Protein AF-0000000084731648 (afdb_homodimer)

Structure (mmCIF, N/CA/C/O backbone):
data_AF-0000000084731648-model_v1
#
loop_
_entity.id
_entity.type
_entity.pdbx_description
1 polymer 'Glycosyl transferase family 1 domain-containing protein'
#
loop_
_atom_site.group_PDB
_atom_site.id
_atom_site.type_symbol
_atom_site.label_atom_id
_atom_site.label_alt_id
_atom_site.label_comp_id
_atom_site.label_asym_id
_atom_site.label_entity_id
_atom_site.label_seq_id
_atom_site.pdbx_PDB_ins_code
_atom_site.Cartn_x
_atom_site.Cartn_y
_atom_site.Cartn_z
_atom_site.occupancy
_atom_site.B_iso_or_equiv
_atom_site.auth_seq_id
_atom_site.auth_comp_id
_atom_site.auth_asym_id
_atom_site.auth_atom_id
_atom_site.pdbx_PDB_model_num
ATOM 1 N N . MET A 1 1 ? -23.969 3.693 -6.148 1 83.38 1 MET A N 1
ATOM 2 C CA . MET A 1 1 ? 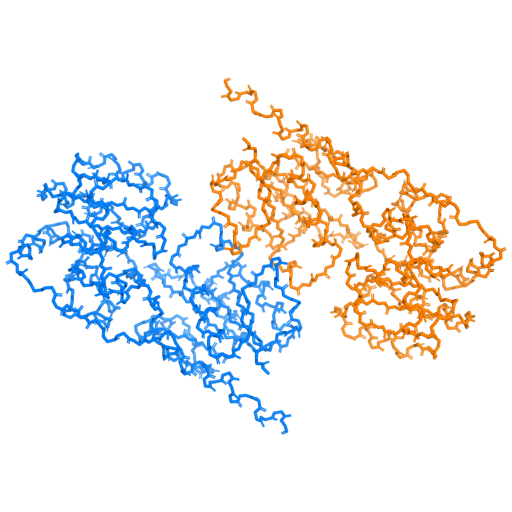-22.859 2.869 -6.613 1 83.38 1 MET A CA 1
ATOM 3 C C . MET A 1 1 ? -22 2.402 -5.441 1 83.38 1 MET A C 1
ATOM 5 O O . MET A 1 1 ? -21.625 3.203 -4.586 1 83.38 1 MET A O 1
ATOM 9 N N . LYS A 1 2 ? -21.781 1.033 -5.375 1 92.12 2 LYS A N 1
ATOM 10 C CA . LYS A 1 2 ? -21.031 0.463 -4.258 1 92.12 2 LYS A CA 1
ATOM 11 C C . LYS A 1 2 ? -19.531 0.689 -4.43 1 92.12 2 LYS A C 1
ATOM 13 O O . LYS A 1 2 ? -19 0.539 -5.527 1 92.12 2 LYS A O 1
ATOM 18 N N . ARG A 1 3 ? -18.938 1.174 -3.447 1 95.88 3 ARG A N 1
ATOM 19 C CA . ARG A 1 3 ? -17.5 1.408 -3.441 1 95.88 3 ARG A CA 1
ATOM 20 C C . ARG A 1 3 ? -16.781 0.377 -2.576 1 95.88 3 ARG A C 1
ATOM 22 O O . ARG A 1 3 ? -17.172 0.149 -1.427 1 95.88 3 ARG A O 1
ATOM 29 N N . ILE A 1 4 ? -15.766 -0.231 -3.184 1 97.44 4 ILE A N 1
ATOM 30 C CA . ILE A 1 4 ? -15.086 -1.347 -2.537 1 97.44 4 ILE A CA 1
ATOM 31 C C . ILE A 1 4 ? -13.586 -1.073 -2.488 1 97.44 4 ILE A C 1
ATOM 33 O O . ILE A 1 4 ? -12.984 -0.678 -3.49 1 97.44 4 ILE A O 1
ATOM 37 N N . LEU A 1 5 ? -13 -1.21 -1.333 1 97.94 5 LEU A N 1
ATOM 38 C CA . LEU A 1 5 ? -11.555 -1.12 -1.182 1 97.94 5 LEU A CA 1
ATOM 39 C C . LEU A 1 5 ? -10.93 -2.51 -1.09 1 97.94 5 LEU A C 1
ATOM 41 O O . LEU A 1 5 ? -11.336 -3.322 -0.256 1 97.94 5 LEU A O 1
ATOM 45 N N . LEU A 1 6 ? -9.984 -2.803 -1.983 1 98.25 6 LEU A N 1
ATOM 46 C CA . LEU A 1 6 ? -9.242 -4.055 -1.938 1 98.25 6 LEU A CA 1
ATOM 47 C C . LEU A 1 6 ? -7.941 -3.889 -1.164 1 98.25 6 LEU A C 1
ATOM 49 O O . LEU A 1 6 ? -7.121 -3.027 -1.497 1 98.25 6 LEU A O 1
ATOM 53 N N . THR A 1 7 ? -7.758 -4.664 -0.131 1 97.44 7 THR A N 1
ATOM 54 C CA . THR A 1 7 ? -6.551 -4.598 0.686 1 97.44 7 THR A CA 1
ATOM 55 C C . THR A 1 7 ? -5.867 -5.957 0.754 1 97.44 7 THR A C 1
ATOM 57 O O . THR A 1 7 ? -6.465 -6.977 0.398 1 97.44 7 THR A O 1
ATOM 60 N N . THR A 1 8 ? -4.605 -5.984 1.106 1 96 8 THR A N 1
ATOM 61 C CA . THR A 1 8 ? -3.824 -7.195 1.335 1 96 8 THR A CA 1
ATOM 62 C C . THR A 1 8 ? -2.723 -6.941 2.361 1 96 8 THR A C 1
ATOM 64 O O . THR A 1 8 ? -2.691 -5.887 2.998 1 96 8 THR A O 1
ATOM 67 N N . ASN A 1 9 ? -1.94 -7.98 2.602 1 93.06 9 ASN A N 1
ATOM 68 C CA . ASN A 1 9 ? -0.851 -7.809 3.557 1 93.06 9 ASN A CA 1
ATOM 69 C C . ASN A 1 9 ? 0.149 -6.754 3.082 1 93.06 9 ASN A C 1
ATOM 71 O O . ASN A 1 9 ? 0.332 -6.566 1.88 1 93.06 9 ASN A O 1
ATOM 75 N N . PRO A 1 10 ? 0.868 -6.133 3.982 1 91.44 10 PRO A N 1
ATOM 76 C CA . PRO A 1 10 ? 1.667 -4.945 3.674 1 91.44 10 PRO A CA 1
ATOM 77 C C . PRO A 1 10 ? 2.846 -5.25 2.752 1 91.44 10 PRO A C 1
ATOM 79 O O . PRO A 1 10 ? 3.447 -4.332 2.189 1 91.44 10 PRO A O 1
ATOM 82 N N . THR A 1 11 ? 3.248 -6.484 2.506 1 92.06 11 THR A N 1
ATOM 83 C CA . THR A 1 11 ? 4.457 -6.777 1.745 1 92.06 11 THR A CA 1
ATOM 84 C C . THR A 1 11 ? 4.113 -7.453 0.423 1 92.06 11 THR A C 1
ATOM 86 O O . THR A 1 11 ? 5.004 -7.805 -0.353 1 92.06 11 THR A O 1
ATOM 89 N N . SER A 1 12 ? 2.836 -7.559 0.176 1 90.44 12 SER A N 1
ATOM 90 C CA . SER A 1 12 ? 2.389 -8.367 -0.953 1 90.44 12 SER A CA 1
ATOM 91 C C . SER A 1 12 ? 2.932 -7.824 -2.271 1 90.44 12 SER A C 1
ATOM 93 O O . SER A 1 12 ? 3.416 -8.586 -3.109 1 90.44 12 SER A O 1
ATOM 95 N N . PHE A 1 13 ? 2.961 -6.555 -2.436 1 90.25 13 PHE A N 1
ATOM 96 C CA . PHE A 1 13 ? 3.273 -5.973 -3.736 1 90.25 13 PHE A CA 1
ATOM 97 C C . PHE A 1 13 ? 4.77 -5.723 -3.871 1 90.25 13 PHE A C 1
ATOM 99 O O . PHE A 1 13 ? 5.227 -5.172 -4.875 1 90.25 13 PHE A O 1
ATOM 106 N N . LEU A 1 14 ? 5.531 -6.094 -2.828 1 88.69 14 LEU A N 1
ATOM 107 C CA . LEU A 1 14 ? 6.98 -6.039 -2.98 1 88.69 14 LEU A CA 1
ATOM 108 C C . LEU A 1 14 ? 7.453 -7.023 -4.047 1 88.69 14 LEU A C 1
ATOM 110 O O . LEU A 1 14 ? 8.508 -6.828 -4.652 1 88.69 14 LEU A O 1
ATOM 114 N N . HIS A 1 15 ? 6.609 -8.141 -4.184 1 82.44 15 HIS A N 1
ATOM 115 C CA . HIS A 1 15 ? 6.809 -9.125 -5.242 1 82.44 15 HIS A CA 1
ATOM 116 C C . HIS A 1 15 ? 5.504 -9.406 -5.984 1 82.44 15 HIS A C 1
ATOM 118 O O . HIS A 1 15 ? 4.465 -9.633 -5.359 1 82.44 15 HIS A O 1
ATOM 124 N N . GLN A 1 16 ? 5.629 -9.312 -7.23 1 80 16 GLN A N 1
ATOM 125 C CA . GLN A 1 16 ? 4.414 -9.562 -8 1 80 16 GLN A CA 1
ATOM 126 C C . GLN A 1 16 ? 4.297 -11.039 -8.375 1 80 16 GLN A C 1
ATOM 128 O O . GLN A 1 16 ? 5.191 -11.602 -9.008 1 80 16 GLN A O 1
ATOM 133 N N . GLY A 1 17 ? 3.258 -11.664 -7.898 1 83.56 17 GLY A N 1
ATOM 134 C CA . GLY A 1 17 ? 2.961 -13.047 -8.203 1 83.56 17 GLY A CA 1
ATOM 135 C C . GLY A 1 17 ? 1.497 -13.289 -8.523 1 83.56 17 GLY A C 1
ATOM 136 O O . GLY A 1 17 ? 0.813 -12.406 -9.039 1 83.56 17 GLY A O 1
ATOM 137 N N . GLY A 1 18 ? 1.11 -14.492 -8.422 1 86.62 18 GLY A N 1
ATOM 138 C CA . GLY A 1 18 ? -0.251 -14.875 -8.758 1 86.62 18 GLY A CA 1
ATOM 139 C C . GLY A 1 18 ? -1.294 -14.211 -7.883 1 86.62 18 GLY A C 1
ATOM 140 O O . GLY A 1 18 ? -2.381 -13.867 -8.352 1 86.62 18 GLY A O 1
ATOM 141 N N . GLY A 1 19 ? -0.944 -14.031 -6.609 1 88.81 19 GLY A N 1
ATOM 142 C CA . GLY A 1 19 ? -1.875 -13.375 -5.703 1 88.81 19 GLY A CA 1
ATOM 143 C C . GLY A 1 19 ? -2.16 -11.93 -6.078 1 88.81 19 GLY A C 1
ATOM 144 O O . GLY A 1 19 ? -3.316 -11.508 -6.094 1 88.81 19 GLY A O 1
ATOM 145 N N . GLU A 1 20 ? -1.14 -11.211 -6.371 1 90.38 20 GLU A N 1
ATOM 146 C CA . GLU A 1 20 ? -1.287 -9.812 -6.766 1 90.38 20 GLU A CA 1
ATOM 147 C C . GLU A 1 20 ? -2.053 -9.688 -8.078 1 90.38 20 GLU A C 1
ATOM 149 O O . GLU A 1 20 ? -2.891 -8.797 -8.234 1 90.38 20 GLU A O 1
ATOM 154 N N . GLN A 1 21 ? -1.771 -10.586 -9.008 1 90.19 21 GLN A N 1
ATOM 155 C CA . GLN A 1 21 ? -2.51 -10.602 -10.266 1 90.19 21 GLN A CA 1
ATOM 156 C C . GLN A 1 21 ? -3.996 -10.844 -10.023 1 90.19 21 GLN A C 1
ATOM 158 O O . GLN A 1 21 ? -4.844 -10.273 -10.719 1 90.19 21 GLN A O 1
ATOM 163 N N . GLU A 1 22 ? -4.23 -11.695 -9.117 1 93.19 22 GLU A N 1
ATOM 164 C CA . GLU A 1 22 ? -5.625 -11.992 -8.797 1 93.19 22 GLU A CA 1
ATOM 165 C C . GLU A 1 22 ? -6.34 -10.766 -8.242 1 93.19 22 GLU A C 1
ATOM 167 O O . GLU A 1 22 ? -7.512 -10.531 -8.547 1 93.19 22 GLU A O 1
ATOM 172 N N . ILE A 1 23 ? -5.695 -9.977 -7.406 1 95.62 23 ILE A N 1
ATOM 173 C CA . ILE A 1 23 ? -6.262 -8.742 -6.875 1 95.62 23 ILE A CA 1
ATOM 174 C C . ILE A 1 23 ? -6.602 -7.793 -8.023 1 95.62 23 ILE A C 1
ATOM 176 O O . ILE A 1 23 ? -7.676 -7.188 -8.039 1 95.62 23 ILE A O 1
ATOM 180 N N . LEU A 1 24 ? -5.723 -7.719 -9 1 93.25 24 LEU A N 1
ATOM 181 C CA . LEU A 1 24 ? -5.945 -6.863 -10.156 1 93.25 24 LEU A CA 1
ATOM 182 C C . LEU A 1 24 ? -7.152 -7.34 -10.961 1 93.25 24 LEU A C 1
ATOM 184 O O . LEU A 1 24 ? -7.98 -6.527 -11.383 1 93.25 24 LEU A O 1
ATOM 188 N N . LEU A 1 25 ? -7.254 -8.625 -11.125 1 93.56 25 LEU A N 1
ATOM 189 C CA . LEU A 1 25 ? -8.367 -9.195 -11.883 1 93.56 25 LEU A CA 1
ATOM 190 C C . LEU A 1 25 ? -9.688 -8.977 -11.148 1 93.56 25 LEU A C 1
ATOM 192 O O . LEU A 1 25 ? -10.719 -8.719 -11.773 1 93.56 25 LEU A O 1
ATOM 196 N N . LEU A 1 26 ? -9.625 -9.141 -9.852 1 96.19 26 LEU A N 1
ATOM 197 C CA . LEU A 1 26 ? -10.82 -8.891 -9.055 1 96.19 26 LEU A CA 1
ATOM 198 C C . LEU A 1 26 ? -11.281 -7.445 -9.195 1 96.19 26 LEU A C 1
ATOM 200 O O . LEU A 1 26 ? -12.469 -7.18 -9.367 1 96.19 26 LEU A O 1
ATOM 204 N N . ALA A 1 27 ? -10.336 -6.512 -9.086 1 95.88 27 ALA A N 1
ATOM 205 C CA . ALA A 1 27 ? -10.664 -5.105 -9.281 1 95.88 27 ALA A CA 1
ATOM 206 C C . ALA A 1 27 ? -11.32 -4.879 -10.641 1 95.88 27 ALA A C 1
ATOM 208 O O . ALA A 1 27 ? -12.328 -4.176 -10.742 1 95.88 27 ALA A O 1
ATOM 209 N N . GLU A 1 28 ? -10.773 -5.492 -11.648 1 92.75 28 GLU A N 1
ATOM 210 C CA . GLU A 1 28 ? -11.32 -5.383 -13 1 92.75 28 GLU A CA 1
ATOM 211 C C . GLU A 1 28 ? -12.734 -5.945 -13.07 1 92.75 28 GLU A C 1
ATOM 213 O O . GLU A 1 28 ? -13.625 -5.332 -13.664 1 92.75 28 GLU A O 1
ATOM 218 N N . ALA A 1 29 ? -12.922 -7.09 -12.5 1 94.5 29 ALA A N 1
ATOM 219 C CA . ALA A 1 29 ? -14.227 -7.746 -12.516 1 94.5 29 ALA A CA 1
ATOM 220 C C . ALA A 1 29 ? -15.281 -6.887 -11.828 1 94.5 29 ALA A C 1
ATOM 222 O O . ALA A 1 29 ? -16.375 -6.676 -12.367 1 94.5 29 ALA A O 1
ATOM 223 N N . LEU A 1 30 ? -14.977 -6.34 -10.656 1 96.12 30 LEU A N 1
ATOM 224 C CA . LEU A 1 30 ? -15.906 -5.531 -9.883 1 96.12 30 LEU A CA 1
ATOM 225 C C . LEU A 1 30 ? -16.234 -4.23 -10.609 1 96.12 30 LEU A C 1
ATOM 227 O O . LEU A 1 30 ? -17.391 -3.822 -10.672 1 96.12 30 LEU A O 1
ATOM 231 N N . ASN A 1 31 ? -15.203 -3.592 -11.148 1 93.31 31 ASN A N 1
ATOM 232 C CA . ASN A 1 31 ? -15.43 -2.363 -11.898 1 93.31 31 ASN A CA 1
ATOM 233 C C . ASN A 1 31 ? -16.281 -2.615 -13.148 1 93.31 31 ASN A C 1
ATOM 235 O O . ASN A 1 31 ? -17.156 -1.814 -13.477 1 93.31 31 ASN A O 1
ATOM 239 N N . SER A 1 32 ? -16.016 -3.713 -13.82 1 90.44 32 SER A N 1
ATOM 240 C CA . SER A 1 32 ? -16.781 -4.086 -15 1 90.44 32 SER A CA 1
ATOM 241 C C . SER A 1 32 ? -18.234 -4.387 -14.648 1 90.44 32 SER A C 1
ATOM 243 O O . SER A 1 32 ? -19.125 -4.277 -15.492 1 90.44 32 SER A O 1
ATOM 245 N N . ALA A 1 33 ? -18.469 -4.777 -13.438 1 92.75 33 ALA A N 1
ATOM 246 C CA . ALA A 1 33 ? -19.812 -5.09 -12.961 1 92.75 33 ALA A CA 1
ATOM 247 C C . ALA A 1 33 ? -20.547 -3.826 -12.523 1 92.75 33 ALA A C 1
ATOM 249 O O . ALA A 1 33 ? -21.641 -3.9 -11.961 1 92.75 33 ALA A O 1
ATOM 250 N N . GLY A 1 34 ? -19.922 -2.654 -12.672 1 91.06 34 GLY A N 1
ATOM 251 C CA . GLY A 1 34 ? -20.578 -1.389 -12.391 1 91.06 34 GLY A CA 1
ATOM 252 C C . GLY A 1 34 ? -20.281 -0.856 -11.008 1 91.06 34 GLY A C 1
ATOM 253 O O . GLY A 1 34 ? -20.906 0.106 -10.555 1 91.06 34 GLY A O 1
ATOM 254 N N . MET A 1 35 ? -19.359 -1.405 -10.289 1 94.5 35 MET A N 1
ATOM 255 C CA . MET A 1 35 ? -18.953 -0.928 -8.977 1 94.5 35 MET A CA 1
ATOM 256 C C . MET A 1 35 ? -17.688 -0.084 -9.086 1 94.5 35 MET A C 1
ATOM 258 O O . MET A 1 35 ? -17.156 0.126 -10.18 1 94.5 35 MET A O 1
ATOM 262 N N . ILE A 1 36 ? -17.328 0.561 -8.023 1 94.5 36 ILE A N 1
ATOM 263 C CA . ILE A 1 36 ? -16.047 1.247 -7.934 1 94.5 36 ILE A CA 1
ATOM 264 C C . ILE A 1 36 ? -15.125 0.486 -6.984 1 94.5 36 ILE A C 1
ATOM 266 O O . ILE A 1 36 ? -15.336 0.49 -5.77 1 94.5 36 ILE A O 1
ATOM 270 N N . ALA A 1 37 ? -14.188 -0.156 -7.566 1 96 37 ALA A N 1
ATOM 271 C CA . ALA A 1 37 ? -13.242 -0.938 -6.777 1 96 37 ALA A CA 1
ATOM 272 C C . ALA A 1 37 ? -11.828 -0.381 -6.91 1 96 37 ALA A C 1
ATOM 274 O O . ALA A 1 37 ? -11.281 -0.294 -8.016 1 96 37 ALA A O 1
ATOM 275 N N . ASP A 1 38 ? -11.219 0.01 -5.793 1 96.25 38 ASP A N 1
ATOM 276 C CA . ASP A 1 38 ? -9.844 0.5 -5.746 1 96.25 38 ASP A CA 1
ATOM 277 C C . ASP A 1 38 ? -8.945 -0.455 -4.961 1 96.25 38 ASP A C 1
ATOM 279 O O . ASP A 1 38 ? -9.367 -1.011 -3.943 1 96.25 38 ASP A O 1
ATOM 283 N N . ILE A 1 39 ? -7.777 -0.673 -5.496 1 96.75 39 ILE A N 1
ATOM 284 C CA . ILE A 1 39 ? -6.758 -1.361 -4.707 1 96.75 39 ILE A CA 1
ATOM 285 C C . ILE A 1 39 ? -6.07 -0.368 -3.773 1 96.75 39 ILE A C 1
ATOM 287 O O . ILE A 1 39 ? -5.625 0.695 -4.211 1 96.75 39 ILE A O 1
ATOM 291 N N . TYR A 1 40 ? -6.008 -0.771 -2.531 1 96.38 40 TYR A N 1
ATOM 292 C CA . TYR A 1 40 ? -5.449 0.12 -1.518 1 96.38 40 TYR A CA 1
ATOM 293 C C . TYR A 1 40 ? -4.035 0.545 -1.884 1 96.38 40 TYR A C 1
ATOM 295 O O . TYR A 1 40 ? -3.195 -0.293 -2.221 1 96.38 40 TYR A O 1
ATOM 303 N N . GLY A 1 41 ? -3.705 1.787 -1.741 1 92.44 41 GLY A N 1
ATOM 304 C CA . GLY A 1 41 ? -2.418 2.408 -2.016 1 92.44 41 GLY A CA 1
ATOM 305 C C . GLY A 1 41 ? -2.471 3.924 -1.999 1 92.44 41 GLY A C 1
ATOM 306 O O . GLY A 1 41 ? -3.461 4.512 -1.555 1 92.44 41 GLY A O 1
ATOM 307 N N . PRO A 1 42 ? -1.398 4.555 -2.498 1 88.69 42 PRO A N 1
ATOM 308 C CA . PRO A 1 42 ? -1.29 6.016 -2.426 1 88.69 42 PRO A CA 1
ATOM 309 C C . PRO A 1 42 ? -2.377 6.727 -3.23 1 88.69 42 PRO A C 1
ATOM 311 O O . PRO A 1 42 ? -2.695 7.887 -2.951 1 88.69 42 PRO A O 1
ATOM 314 N N . SER A 1 43 ? -2.924 6.051 -4.172 1 86.94 43 SER A N 1
ATOM 315 C CA . SER A 1 43 ? -3.879 6.703 -5.062 1 86.94 43 SER A CA 1
ATOM 316 C C . SER A 1 43 ? -5.316 6.387 -4.66 1 86.94 43 SER A C 1
ATOM 318 O O . SER A 1 43 ? -6.262 6.879 -5.277 1 86.94 43 SER A O 1
ATOM 320 N N . SER A 1 44 ? -5.496 5.535 -3.662 1 90.56 44 SER A N 1
ATOM 321 C CA . SER A 1 44 ? -6.855 5.215 -3.24 1 90.56 44 SER A CA 1
ATOM 322 C C . SER A 1 44 ? -7.457 6.348 -2.412 1 90.56 44 SER A C 1
ATOM 324 O O . SER A 1 44 ? -6.734 7.227 -1.939 1 90.56 44 SER A O 1
ATOM 326 N N . ASN A 1 45 ? -8.75 6.363 -2.275 1 86.44 45 ASN A N 1
ATOM 327 C CA . ASN A 1 45 ? -9.445 7.348 -1.452 1 86.44 45 ASN A CA 1
ATOM 328 C C . ASN A 1 45 ? -9.375 6.992 0.03 1 86.44 45 ASN A C 1
ATOM 330 O O . ASN A 1 45 ? -8.828 5.949 0.396 1 86.44 45 ASN A O 1
ATOM 334 N N . SER A 1 46 ? -9.867 7.891 0.815 1 87.06 46 SER A N 1
ATOM 335 C CA . SER A 1 46 ? -9.938 7.648 2.252 1 87.06 46 SER A CA 1
ATOM 336 C C . SER A 1 46 ? -10.867 6.488 2.576 1 87.06 46 SER A C 1
ATOM 338 O O . SER A 1 46 ? -11.805 6.207 1.822 1 87.06 46 SER A O 1
ATOM 340 N N . VAL A 1 47 ? -10.633 5.867 3.629 1 89.62 47 VAL A N 1
ATOM 341 C CA . VAL A 1 47 ? -11.312 4.645 4.035 1 89.62 47 VAL A CA 1
ATOM 342 C C . VAL A 1 47 ? -12.82 4.898 4.113 1 89.62 47 VAL A C 1
ATOM 344 O O . VAL A 1 47 ? -13.617 4.016 3.795 1 89.62 47 VAL A O 1
ATOM 347 N N . HIS A 1 48 ? -13.25 6.129 4.438 1 86.81 48 HIS A N 1
ATOM 348 C CA . HIS A 1 48 ? -14.656 6.438 4.66 1 86.81 48 HIS A CA 1
ATOM 349 C C . HIS A 1 48 ? -15.414 6.551 3.34 1 86.81 48 HIS A C 1
ATOM 351 O O . HIS A 1 48 ? -16.641 6.586 3.326 1 86.81 48 HIS A O 1
ATOM 357 N N . SER A 1 49 ? -14.711 6.598 2.256 1 89.62 49 SER A N 1
ATOM 358 C CA . SER A 1 49 ? -15.336 6.691 0.939 1 89.62 49 SER A CA 1
ATOM 359 C C . SER A 1 49 ? -15.859 5.336 0.478 1 89.62 49 SER A C 1
ATOM 361 O O . SER A 1 49 ? -16.547 5.246 -0.537 1 89.62 49 SER A O 1
ATOM 363 N N . TYR A 1 50 ? -15.586 4.285 1.229 1 93.69 50 TYR A N 1
ATOM 364 C CA . TYR A 1 50 ? -15.906 2.934 0.782 1 93.69 50 TYR A CA 1
ATOM 365 C C . TYR A 1 50 ? -16.984 2.311 1.662 1 93.69 50 TYR A C 1
ATOM 367 O O . TYR A 1 50 ? -17.141 2.688 2.826 1 93.69 50 TYR A O 1
ATOM 375 N N . HIS A 1 51 ? -17.703 1.404 1.087 1 93.81 51 HIS A N 1
ATOM 376 C CA . HIS A 1 51 ? -18.75 0.674 1.794 1 93.81 51 HIS A CA 1
ATOM 377 C C . HIS A 1 51 ? -18.266 -0.701 2.236 1 93.81 51 HIS A C 1
ATOM 379 O O . HIS A 1 51 ? -18.641 -1.189 3.301 1 93.81 51 HIS A O 1
ATOM 385 N N . TYR A 1 52 ? -17.453 -1.319 1.385 1 96.19 52 TYR A N 1
ATOM 386 C CA . TYR A 1 52 ? -16.922 -2.662 1.605 1 96.19 52 TYR A CA 1
ATOM 387 C C . TYR A 1 52 ? -15.398 -2.676 1.495 1 96.19 52 TYR A C 1
ATOM 389 O O . TYR A 1 52 ? -14.812 -1.818 0.833 1 96.19 52 TYR A O 1
ATOM 397 N N . ALA A 1 53 ? -14.852 -3.547 2.207 1 97.88 53 ALA A N 1
ATOM 398 C CA . ALA A 1 53 ? -13.453 -3.885 1.984 1 97.88 53 ALA A CA 1
ATOM 399 C C . ALA A 1 53 ? -13.273 -5.383 1.755 1 97.88 53 ALA A C 1
ATOM 401 O O . ALA A 1 53 ? -13.852 -6.199 2.479 1 97.88 53 ALA A O 1
ATOM 402 N N . ILE A 1 54 ? -12.617 -5.746 0.737 1 98.31 54 ILE A N 1
ATOM 403 C CA . ILE A 1 54 ? -12.203 -7.125 0.514 1 98.31 54 ILE A CA 1
ATOM 404 C C . ILE A 1 54 ? -10.719 -7.273 0.836 1 98.31 54 ILE A C 1
ATOM 406 O O . ILE A 1 54 ? -9.867 -6.652 0.191 1 98.31 54 ILE A O 1
ATOM 410 N N . HIS A 1 55 ? -10.43 -8.023 1.832 1 98.19 55 HIS A N 1
ATOM 411 C CA . HIS A 1 55 ? -9.047 -8.25 2.221 1 98.19 55 HIS A CA 1
ATOM 412 C C . HIS A 1 55 ? -8.531 -9.578 1.668 1 98.19 55 HIS A C 1
ATOM 414 O O . HIS A 1 55 ? -9.094 -10.633 1.953 1 98.19 55 HIS A O 1
ATOM 420 N N . PHE A 1 56 ? -7.469 -9.43 0.912 1 96.38 56 PHE A N 1
ATOM 421 C CA . PHE A 1 56 ? -6.859 -10.586 0.275 1 96.38 56 PHE A CA 1
ATOM 422 C C . PHE A 1 56 ? -5.734 -11.148 1.136 1 96.38 56 PHE A C 1
ATOM 424 O O . PHE A 1 56 ? -4.859 -10.406 1.583 1 96.38 56 PHE A O 1
ATOM 431 N N . SER A 1 57 ? -5.777 -12.484 1.386 1 93.06 57 SER A N 1
ATOM 432 C CA . SER A 1 57 ? -4.73 -13.234 2.066 1 93.06 57 SER A CA 1
ATOM 433 C C . SER A 1 57 ? -4.848 -13.102 3.582 1 93.06 57 SER A C 1
ATOM 435 O O . SER A 1 57 ? -4.754 -12 4.121 1 93.06 57 SER A O 1
ATOM 437 N N . LEU A 1 58 ? -5.074 -14.133 4.242 1 93.44 58 LEU A N 1
ATOM 438 C CA . LEU A 1 58 ? -5.07 -14.18 5.703 1 93.44 58 LEU A CA 1
ATOM 439 C C . LEU A 1 58 ? -3.715 -14.633 6.23 1 93.44 58 LEU A C 1
ATOM 441 O O . LEU A 1 58 ? -3.432 -15.836 6.273 1 93.44 58 LEU A O 1
ATOM 445 N N . ILE A 1 59 ? -2.916 -13.797 6.488 1 89.19 59 ILE A N 1
ATOM 446 C CA . ILE A 1 59 ? -1.573 -14.078 6.988 1 89.19 59 ILE A CA 1
ATOM 447 C C . ILE A 1 59 ? -1.233 -13.117 8.125 1 89.19 59 ILE A C 1
ATOM 449 O O . ILE A 1 59 ? -1.875 -12.07 8.273 1 89.19 59 ILE A O 1
ATOM 453 N N . ASP A 1 60 ? -0.247 -13.484 8.82 1 85.12 60 ASP A N 1
ATOM 454 C CA . ASP A 1 60 ? 0.234 -12.609 9.883 1 85.12 60 ASP A CA 1
ATOM 455 C C . ASP A 1 60 ? 0.761 -11.289 9.312 1 85.12 60 ASP A C 1
ATOM 457 O O . ASP A 1 60 ? 1.377 -11.273 8.25 1 85.12 60 ASP A O 1
ATOM 461 N N . GLY A 1 61 ? 0.461 -10.258 9.984 1 87.5 61 GLY A N 1
ATOM 462 C CA . GLY A 1 61 ? 0.975 -8.961 9.562 1 87.5 61 GLY A CA 1
ATOM 463 C C . GLY A 1 61 ? -0.104 -8.031 9.047 1 87.5 61 GLY A C 1
ATOM 464 O O . GLY A 1 61 ? 0.149 -6.844 8.82 1 87.5 61 GLY A O 1
ATOM 465 N N . SER A 1 62 ? -1.284 -8.539 8.914 1 92.56 62 SER A N 1
ATOM 466 C CA . SER A 1 62 ? -2.371 -7.73 8.367 1 92.56 62 SER A CA 1
ATOM 467 C C . SER A 1 62 ? -3.268 -7.188 9.469 1 92.56 62 SER A C 1
ATOM 469 O O . SER A 1 62 ? -4.301 -6.578 9.195 1 92.56 62 SER A O 1
ATOM 471 N N . GLU A 1 63 ? -2.938 -7.41 10.711 1 92.88 63 GLU A N 1
ATOM 472 C CA . GLU A 1 63 ? -3.807 -7.102 11.844 1 92.88 63 GLU A CA 1
ATOM 473 C C . GLU A 1 63 ? -4.184 -5.621 11.859 1 92.88 63 GLU A C 1
ATOM 475 O O . GLU A 1 63 ? -5.359 -5.277 12.008 1 92.88 63 GLU A O 1
ATOM 480 N N . ARG A 1 64 ? -3.264 -4.777 11.633 1 91.5 64 ARG A N 1
ATOM 481 C CA . ARG A 1 64 ? -3.498 -3.342 11.758 1 91.5 64 ARG A CA 1
ATOM 482 C C . ARG A 1 64 ? -4.449 -2.846 10.672 1 91.5 64 ARG A C 1
ATOM 484 O O . ARG A 1 64 ? -5.344 -2.041 10.945 1 91.5 64 ARG A O 1
ATOM 491 N N . ILE A 1 65 ? -4.207 -3.285 9.453 1 94.06 65 ILE A N 1
ATOM 492 C CA . ILE A 1 65 ? -5.066 -2.842 8.359 1 94.06 65 ILE A CA 1
ATOM 493 C C . ILE A 1 65 ? -6.484 -3.369 8.57 1 94.06 65 ILE A C 1
ATOM 495 O O . ILE A 1 65 ? -7.461 -2.631 8.406 1 94.06 65 ILE A O 1
ATOM 499 N N . ILE A 1 66 ? -6.582 -4.594 8.992 1 96 66 ILE A N 1
ATOM 500 C CA . ILE A 1 66 ? -7.891 -5.199 9.219 1 96 66 ILE A CA 1
ATOM 501 C C . ILE A 1 66 ? -8.602 -4.48 10.359 1 96 66 ILE A C 1
ATOM 503 O O . ILE A 1 66 ? -9.789 -4.156 10.25 1 96 66 ILE A O 1
ATOM 507 N N . ASP A 1 67 ? -7.895 -4.211 11.375 1 93.75 67 ASP A N 1
ATOM 508 C CA . ASP A 1 67 ? -8.469 -3.502 12.523 1 93.75 67 ASP A CA 1
ATOM 509 C C . ASP A 1 67 ? -8.938 -2.107 12.117 1 93.75 67 ASP A C 1
ATOM 511 O O . ASP A 1 67 ? -10.023 -1.676 12.523 1 93.75 67 ASP A O 1
ATOM 515 N N . SER A 1 68 ? -8.125 -1.426 11.375 1 92.25 68 SER A N 1
ATOM 516 C CA . SER A 1 68 ? -8.477 -0.075 10.945 1 92.25 68 SER A CA 1
ATOM 517 C C . SER A 1 68 ? -9.734 -0.073 10.078 1 92.25 68 SER A C 1
ATOM 519 O O . SER A 1 68 ? -10.586 0.806 10.227 1 92.25 68 SER A O 1
ATOM 521 N N . LEU A 1 69 ? -9.812 -1.009 9.219 1 94.94 69 LEU A N 1
ATOM 522 C CA . LEU A 1 69 ? -10.992 -1.127 8.367 1 94.94 69 LEU A CA 1
ATOM 523 C C . LEU A 1 69 ? -12.242 -1.404 9.203 1 94.94 69 LEU A C 1
ATOM 525 O O . LEU A 1 69 ? -13.289 -0.803 8.977 1 94.94 69 LEU A O 1
ATOM 529 N N . SER A 1 70 ? -12.07 -2.324 10.164 1 93.19 70 SER A N 1
ATOM 530 C CA . SER A 1 70 ? -13.172 -2.666 11.055 1 93.19 70 SER A CA 1
ATOM 531 C C . SER A 1 70 ? -13.625 -1.458 11.875 1 93.19 70 SER A C 1
ATOM 533 O O . SER A 1 70 ? -14.82 -1.192 11.992 1 93.19 70 SER A O 1
ATOM 535 N N . GLN A 1 71 ? -12.695 -0.723 12.367 1 88.94 71 GLN A N 1
ATOM 536 C CA . GLN A 1 71 ? -12.984 0.448 13.195 1 88.94 71 GLN A CA 1
ATOM 537 C C . GLN A 1 71 ? -13.664 1.541 12.375 1 88.94 71 GLN A C 1
ATOM 539 O O . GLN A 1 71 ? -14.438 2.334 12.914 1 88.94 71 GLN A O 1
ATOM 544 N N . ALA A 1 72 ? -13.391 1.546 11.109 1 88.81 72 ALA A N 1
ATOM 545 C CA . ALA A 1 72 ? -14 2.537 10.227 1 88.81 72 ALA A CA 1
ATOM 546 C C . ALA A 1 72 ? -15.422 2.141 9.852 1 88.81 72 ALA A C 1
ATOM 548 O O . ALA A 1 72 ? -16.109 2.867 9.125 1 88.81 72 ALA A O 1
ATOM 549 N N . GLY A 1 73 ? -15.891 0.984 10.258 1 88.19 73 GLY A N 1
ATOM 550 C CA . GLY A 1 73 ? -17.266 0.57 10.07 1 88.19 73 GLY A CA 1
ATOM 551 C C . GLY A 1 73 ? -17.516 -0.124 8.742 1 88.19 73 GLY A C 1
ATOM 552 O O . GLY A 1 73 ? -18.656 -0.28 8.312 1 88.19 73 GLY A O 1
ATOM 553 N N . MET A 1 74 ? -16.531 -0.524 8.102 1 91.56 74 MET A N 1
ATOM 554 C CA . MET A 1 74 ? -16.672 -1.182 6.809 1 91.56 74 MET A CA 1
ATOM 555 C C . MET A 1 74 ? -17.203 -2.604 6.973 1 91.56 74 MET A C 1
ATOM 557 O O . MET A 1 74 ? -16.922 -3.256 7.984 1 91.56 74 MET A O 1
ATOM 561 N N . GLN A 1 75 ? -17.938 -3.012 5.969 1 94.62 75 GLN A N 1
ATOM 562 C CA . GLN A 1 75 ? -18.219 -4.438 5.844 1 94.62 75 GLN A CA 1
ATOM 563 C C . GLN A 1 75 ? -17.031 -5.188 5.258 1 94.62 75 GLN A C 1
ATOM 565 O O . GLN A 1 75 ? -16.609 -4.918 4.129 1 94.62 75 GLN A O 1
ATOM 570 N N . LEU A 1 76 ? -16.578 -6.137 6.016 1 97.56 76 LEU A N 1
ATOM 571 C CA . LEU A 1 76 ? -15.312 -6.766 5.641 1 97.56 76 LEU A CA 1
ATOM 572 C C . LEU A 1 76 ? -15.555 -8.141 5.023 1 97.56 76 LEU A C 1
ATOM 574 O O . LEU A 1 76 ? -16.266 -8.969 5.602 1 97.56 76 LEU A O 1
ATOM 578 N N . ILE A 1 77 ? -15.016 -8.352 3.857 1 98.25 77 ILE A N 1
ATOM 579 C CA . ILE A 1 77 ? -15.047 -9.617 3.129 1 98.25 77 ILE A CA 1
ATOM 580 C C . ILE A 1 77 ? -13.641 -10.211 3.064 1 98.25 77 ILE A C 1
ATOM 582 O O . ILE A 1 77 ? -12.688 -9.523 2.682 1 98.25 77 ILE A O 1
ATOM 586 N N . LEU A 1 78 ? -13.508 -11.469 3.426 1 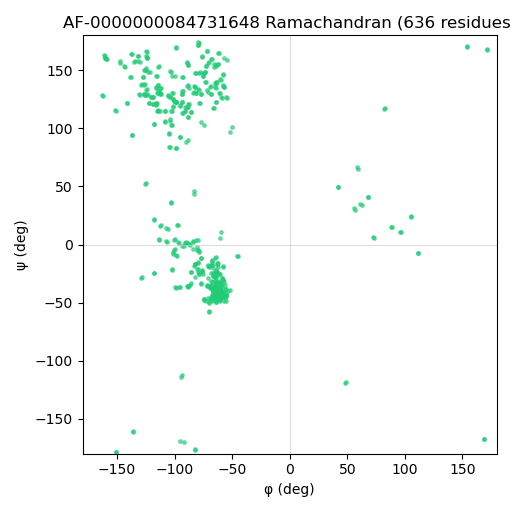98.31 78 LEU A N 1
ATOM 587 C CA . LEU A 1 78 ? -12.195 -12.109 3.424 1 98.31 78 LEU A CA 1
ATOM 588 C C . LEU A 1 78 ? -12.016 -12.984 2.188 1 98.31 78 LEU A C 1
ATOM 590 O O . LEU A 1 78 ? -12.891 -13.789 1.86 1 98.31 78 LEU A O 1
ATOM 594 N N . TRP A 1 79 ? -10.984 -12.75 1.457 1 97.62 79 TRP A N 1
ATOM 595 C CA . TRP A 1 79 ? -10.43 -13.609 0.415 1 97.62 79 TRP A CA 1
ATOM 596 C C . TRP A 1 79 ? -9.164 -14.297 0.9 1 97.62 79 TRP A C 1
ATOM 598 O O . TRP A 1 79 ? -8.055 -13.836 0.632 1 97.62 79 TRP A O 1
ATOM 608 N N . PRO A 1 80 ? -9.266 -15.375 1.574 1 96.12 80 PRO A N 1
ATOM 609 C CA . PRO A 1 80 ? -8.211 -15.898 2.445 1 96.12 80 PRO A CA 1
ATOM 610 C C . PRO A 1 80 ? -6.914 -16.188 1.69 1 96.12 80 PRO A C 1
ATOM 612 O O . PRO A 1 80 ? -5.824 -15.953 2.219 1 96.12 80 PRO A O 1
ATOM 615 N N . ASN A 1 81 ? -7.051 -16.797 0.47 1 92.62 81 ASN A N 1
ATOM 616 C CA . ASN A 1 81 ? -5.852 -17.219 -0.244 1 92.62 81 ASN A CA 1
ATOM 617 C C . ASN A 1 81 ? -4.836 -17.859 0.696 1 92.62 81 ASN A C 1
ATOM 619 O O . ASN A 1 81 ? -3.664 -17.484 0.712 1 92.62 81 ASN A O 1
ATOM 623 N N . LEU A 1 82 ? -5.262 -18.812 1.525 1 92.94 82 LEU A N 1
ATOM 624 C CA . LEU A 1 82 ? -4.445 -19.438 2.564 1 92.94 82 LEU A CA 1
ATOM 625 C C . LEU A 1 82 ? -4.344 -20.938 2.348 1 92.94 82 LEU A C 1
ATOM 627 O O . LEU A 1 82 ? -5.363 -21.625 2.207 1 92.94 82 LEU A O 1
ATOM 631 N N . TRP A 1 83 ? -3.123 -21.406 2.32 1 91 83 TRP A N 1
ATOM 632 C CA . TRP A 1 83 ? -2.857 -22.844 2.23 1 91 83 TRP A CA 1
ATOM 633 C C . TRP A 1 83 ? -1.671 -23.234 3.105 1 91 83 TRP A C 1
ATOM 635 O O . TRP A 1 83 ? -0.561 -22.719 2.918 1 91 83 TRP A O 1
ATOM 645 N N . PHE A 1 84 ? -1.856 -24.141 4.059 1 91.25 84 PHE A N 1
ATOM 646 C CA . PHE A 1 84 ? -0.774 -24.609 4.914 1 91.25 84 PHE A CA 1
ATOM 647 C C . PHE A 1 84 ? -0.11 -25.844 4.312 1 91.25 84 PHE A C 1
ATOM 649 O O . PHE A 1 84 ? -0.752 -26.875 4.148 1 91.25 84 PHE A O 1
ATOM 656 N N . ILE A 1 85 ? 1.123 -25.641 3.959 1 87 85 ILE A N 1
ATOM 657 C CA . ILE A 1 85 ? 1.892 -26.812 3.518 1 87 85 ILE A CA 1
ATOM 658 C C . ILE A 1 85 ? 2.262 -27.672 4.723 1 87 85 ILE A C 1
ATOM 660 O O . ILE A 1 85 ? 2.123 -28.891 4.688 1 87 85 ILE A O 1
ATOM 664 N N . ASN A 1 86 ? 2.76 -26.922 5.723 1 89.44 86 ASN A N 1
ATOM 665 C CA . ASN A 1 86 ? 3.004 -27.531 7.02 1 89.44 86 ASN A CA 1
ATOM 666 C C . ASN A 1 86 ? 1.934 -27.156 8.039 1 89.44 86 ASN A C 1
ATOM 668 O O . ASN A 1 86 ? 1.384 -26.047 7.98 1 89.44 86 ASN A O 1
ATOM 672 N N . GLU A 1 87 ? 1.732 -28.094 8.906 1 93.25 87 GLU A N 1
ATOM 673 C CA . GLU A 1 87 ? 0.743 -27.828 9.938 1 93.25 87 GLU A CA 1
ATOM 674 C C . GLU A 1 87 ? 1.078 -26.531 10.688 1 93.25 87 GLU A C 1
ATOM 676 O O . GLU A 1 87 ? 2.201 -26.359 11.172 1 93.25 87 GLU A O 1
ATOM 681 N N . PRO A 1 88 ? 0.089 -25.656 10.734 1 94.44 88 PRO A N 1
ATOM 682 C CA . PRO A 1 88 ? 0.362 -24.422 11.477 1 94.44 88 PRO A CA 1
ATOM 683 C C . PRO A 1 88 ? 0.443 -24.656 12.984 1 94.44 88 PRO A C 1
ATOM 685 O O . PRO A 1 88 ? -0.159 -25.609 13.5 1 94.44 88 PRO A O 1
ATOM 688 N N . SER A 1 89 ? 1.129 -23.797 13.711 1 96 89 SER A N 1
ATOM 689 C CA . SER A 1 89 ? 1.181 -23.875 15.164 1 96 89 SER A CA 1
ATOM 690 C C . SER A 1 89 ? -0.141 -23.438 15.789 1 96 89 SER A C 1
ATOM 692 O O . SER A 1 89 ? -0.9 -22.672 15.18 1 96 89 SER A O 1
ATOM 694 N N . PRO A 1 90 ? -0.388 -23.969 16.969 1 95.69 90 PRO A N 1
ATOM 695 C CA . PRO A 1 90 ? -1.602 -23.531 17.672 1 95.69 90 PRO A CA 1
ATOM 696 C C . PRO A 1 90 ? -1.659 -22.016 17.844 1 95.69 90 PRO A C 1
ATOM 698 O O . PRO A 1 90 ? -2.734 -21.406 17.75 1 95.69 90 PRO A O 1
ATOM 701 N N . HIS A 1 91 ? -0.551 -21.438 18.109 1 95.75 91 HIS A N 1
ATOM 702 C CA . HIS A 1 91 ? -0.49 -19.984 18.281 1 95.75 91 HIS A CA 1
ATOM 703 C C . HIS A 1 91 ? -0.867 -19.266 17 1 95.75 91 HIS A C 1
ATOM 705 O O . HIS A 1 91 ? -1.576 -18.25 17.031 1 95.75 91 HIS A O 1
ATOM 711 N N . GLN A 1 92 ? -0.399 -19.766 15.914 1 94.75 92 GLN A N 1
ATOM 712 C CA . GLN A 1 92 ? -0.734 -19.172 14.617 1 94.75 92 GLN A CA 1
ATOM 713 C C . GLN A 1 92 ? -2.229 -19.297 14.336 1 94.75 92 GLN A C 1
ATOM 715 O O . GLN A 1 92 ? -2.854 -18.328 13.875 1 94.75 92 GLN A O 1
ATOM 720 N N . VAL A 1 93 ? -2.764 -20.453 14.617 1 96.38 93 VAL A N 1
ATOM 721 C CA . VAL A 1 93 ? -4.188 -20.688 14.383 1 96.38 93 VAL A CA 1
ATOM 722 C C . VAL A 1 93 ? -5.012 -19.734 15.242 1 96.38 93 VAL A C 1
ATOM 724 O O . VAL A 1 93 ? -5.988 -19.156 14.766 1 96.38 93 VAL A O 1
ATOM 727 N N . THR A 1 94 ? -4.59 -19.531 16.453 1 96.19 94 THR A N 1
ATOM 728 C CA . THR A 1 94 ? -5.293 -18.641 17.359 1 96.19 94 THR A CA 1
ATOM 729 C C . THR A 1 94 ? -5.258 -17.203 16.844 1 96.19 94 THR A C 1
ATOM 731 O O . THR A 1 94 ? -6.277 -16.516 16.844 1 96.19 94 THR A O 1
ATOM 734 N N . ARG A 1 95 ? -4.156 -16.766 16.422 1 94.75 95 ARG A N 1
ATOM 735 C CA . ARG A 1 95 ? -3.99 -15.406 15.898 1 94.75 95 ARG A CA 1
ATOM 736 C C . ARG A 1 95 ? -4.844 -15.188 14.656 1 94.75 95 ARG A C 1
ATOM 738 O O . ARG A 1 95 ? -5.547 -14.18 14.555 1 94.75 95 ARG A O 1
ATOM 745 N N . LEU A 1 96 ? -4.785 -16.109 13.773 1 96.69 96 LEU A N 1
ATOM 746 C CA . LEU A 1 96 ? -5.547 -16 12.531 1 96.69 96 LEU A CA 1
ATOM 747 C C . LEU A 1 96 ? -7.047 -16.078 12.805 1 96.69 96 LEU A C 1
ATOM 749 O O . LEU A 1 96 ? -7.836 -15.383 12.156 1 96.69 96 LEU A O 1
ATOM 753 N N . SER A 1 97 ? -7.41 -16.906 13.781 1 96.31 97 SER A N 1
ATOM 754 C CA . SER A 1 97 ? -8.812 -17.016 14.172 1 96.31 97 SER A CA 1
ATOM 755 C C . SER A 1 97 ? -9.336 -15.695 14.734 1 96.31 97 SER A C 1
ATOM 757 O O . SER A 1 97 ? -10.484 -15.32 14.492 1 96.31 97 SER A O 1
ATOM 759 N N . SER A 1 98 ? -8.5 -15.039 15.469 1 95.44 98 SER A N 1
ATOM 760 C CA . SER A 1 98 ? -8.883 -13.742 16.016 1 95.44 98 SER A CA 1
ATOM 761 C C . SER A 1 98 ? -9.148 -12.734 14.891 1 95.44 98 SER A C 1
ATOM 763 O O . SER A 1 98 ? -10.094 -11.953 14.977 1 95.44 98 SER A O 1
ATOM 765 N N . MET A 1 99 ? -8.367 -12.742 13.891 1 95.56 99 MET A N 1
ATOM 766 C CA . MET A 1 99 ? -8.57 -11.852 12.75 1 95.56 99 MET A CA 1
ATOM 767 C C . MET A 1 99 ? -9.844 -12.219 11.992 1 95.56 99 MET A C 1
ATOM 769 O O . MET A 1 99 ? -10.586 -11.336 11.555 1 95.56 99 MET A O 1
ATOM 773 N N . LEU A 1 100 ? -10.07 -13.5 11.898 1 96.69 100 LEU A N 1
ATOM 774 C CA . LEU A 1 100 ? -11.219 -14.023 11.164 1 96.69 100 LEU A CA 1
ATOM 775 C C . LEU A 1 100 ? -12.523 -13.484 11.742 1 96.69 100 LEU A C 1
ATOM 777 O O . LEU A 1 100 ? -13.484 -13.258 11 1 96.69 100 LEU A O 1
ATOM 781 N N . LYS A 1 101 ? -12.555 -13.164 13.023 1 94.88 101 LYS A N 1
ATOM 782 C CA . LYS A 1 101 ? -13.75 -12.711 13.719 1 94.88 101 LYS A CA 1
ATOM 783 C C . LYS A 1 101 ? -14.188 -11.336 13.219 1 94.88 101 LYS A C 1
ATOM 785 O O . LYS A 1 101 ? -15.328 -10.914 13.453 1 94.88 101 LYS A O 1
ATOM 790 N N . ARG A 1 102 ? -13.32 -10.625 12.562 1 95.38 102 ARG A N 1
ATOM 791 C CA . ARG A 1 102 ? -13.625 -9.281 12.094 1 95.38 102 ARG A CA 1
ATOM 792 C C . ARG A 1 102 ? -14.398 -9.32 10.781 1 95.38 102 ARG A C 1
ATOM 794 O O . ARG A 1 102 ? -14.969 -8.312 10.352 1 95.38 102 ARG A O 1
ATOM 801 N N . PHE A 1 103 ? -14.391 -10.438 10.102 1 97 103 PHE A N 1
ATOM 802 C CA . PHE A 1 103 ? -14.938 -10.516 8.758 1 97 103 PHE A CA 1
ATOM 803 C C . PHE A 1 103 ? -16.391 -10.961 8.789 1 97 103 PHE A C 1
ATOM 805 O O . PHE A 1 103 ? -16.781 -11.797 9.617 1 97 103 PHE A O 1
ATOM 812 N N . ASN A 1 104 ? -17.141 -10.398 7.887 1 93.69 104 ASN A N 1
ATOM 813 C CA . ASN A 1 104 ? -18.547 -10.734 7.738 1 93.69 104 ASN A CA 1
ATOM 814 C C . ASN A 1 104 ? -18.75 -11.945 6.832 1 93.69 104 ASN A C 1
ATOM 816 O O . ASN A 1 104 ? -19.703 -12.703 7.008 1 93.69 104 ASN A O 1
ATOM 820 N N . ILE A 1 105 ? -17.906 -12.047 5.898 1 96.56 105 ILE A N 1
ATOM 821 C CA . ILE A 1 105 ? -18.016 -13.078 4.875 1 96.56 105 ILE A CA 1
ATOM 822 C C . ILE A 1 105 ? -16.625 -13.578 4.48 1 96.56 105 ILE A C 1
ATOM 824 O O . ILE A 1 105 ? -15.648 -12.844 4.602 1 96.56 105 ILE A O 1
ATOM 828 N N . VAL A 1 106 ? -16.641 -14.836 4.02 1 98.19 106 VAL A N 1
ATOM 829 C CA . VAL A 1 106 ? -15.422 -15.43 3.473 1 98.19 106 VAL A CA 1
ATOM 830 C C . VAL A 1 106 ? -15.695 -15.977 2.074 1 98.19 106 VAL A C 1
ATOM 832 O O . VAL A 1 106 ? -16.734 -16.594 1.836 1 98.19 106 VAL A O 1
ATOM 835 N N . VAL A 1 107 ? -14.773 -15.742 1.176 1 97.94 107 VAL A N 1
ATOM 836 C CA . VAL A 1 107 ? -14.938 -16.172 -0.21 1 97.94 107 VAL A CA 1
ATOM 837 C C . VAL A 1 107 ? -13.93 -17.281 -0.529 1 97.94 107 VAL A C 1
ATOM 839 O O . VAL A 1 107 ? -12.758 -17.172 -0.159 1 97.94 107 VAL A O 1
ATOM 842 N N . PHE A 1 108 ? -14.383 -18.328 -1.173 1 96.88 108 PHE A N 1
ATOM 843 C CA . PHE A 1 108 ? -13.5 -19.391 -1.635 1 96.88 108 PHE A CA 1
ATOM 844 C C . PHE A 1 108 ? -13.664 -19.625 -3.133 1 96.88 108 PHE A C 1
ATOM 846 O O . PHE A 1 108 ? -14.766 -19.469 -3.672 1 96.88 108 PHE A O 1
ATOM 853 N N . ARG A 1 109 ? -12.602 -20.062 -3.756 1 93.19 109 ARG A N 1
ATOM 854 C CA . ARG A 1 109 ? -12.609 -20.281 -5.199 1 93.19 109 ARG A CA 1
ATOM 855 C C . ARG A 1 109 ? -12.859 -21.75 -5.531 1 93.19 109 ARG A C 1
ATOM 857 O O . ARG A 1 109 ? -13.016 -22.109 -6.699 1 93.19 109 ARG A O 1
ATOM 864 N N . SER A 1 110 ? -12.828 -22.609 -4.516 1 92.56 110 SER A N 1
ATOM 865 C CA . SER A 1 110 ? -13.055 -24.031 -4.715 1 92.56 110 SER A CA 1
ATOM 866 C C . SER A 1 110 ? -13.469 -24.719 -3.414 1 92.56 110 SER A C 1
ATOM 868 O O . SER A 1 110 ? -13.281 -24.172 -2.328 1 92.56 110 SER A O 1
ATOM 870 N N . LYS A 1 111 ? -14.078 -25.859 -3.594 1 95.25 111 LYS A N 1
ATOM 871 C CA . LYS A 1 111 ? -14.438 -26.672 -2.43 1 95.25 111 LYS A CA 1
ATOM 872 C C . LYS A 1 111 ? -13.188 -27.141 -1.685 1 95.25 111 LYS A C 1
ATOM 874 O O . LYS A 1 111 ? -13.18 -27.203 -0.453 1 95.25 111 LYS A O 1
ATOM 879 N N . THR A 1 112 ? -12.195 -27.453 -2.414 1 94.88 112 THR A N 1
ATOM 880 C CA . THR A 1 112 ? -10.938 -27.906 -1.827 1 94.88 112 THR A CA 1
ATOM 881 C C . THR A 1 112 ? -10.336 -26.828 -0.937 1 94.88 112 THR A C 1
ATOM 883 O O . THR A 1 112 ? -9.859 -27.109 0.164 1 94.88 112 THR A O 1
ATOM 886 N N . GLU A 1 113 ? -10.312 -25.609 -1.431 1 93.94 113 GLU A N 1
ATOM 887 C CA . GLU A 1 113 ? -9.812 -24.484 -0.637 1 93.94 113 GLU A CA 1
ATOM 888 C C . GLU A 1 113 ? -10.617 -24.312 0.647 1 93.94 113 GLU A C 1
ATOM 890 O O . GLU A 1 113 ? -10.047 -24.125 1.724 1 93.94 113 GLU A O 1
ATOM 895 N N . GLU A 1 114 ? -11.922 -24.391 0.535 1 96.81 114 GLU A N 1
ATOM 896 C CA . GLU A 1 114 ? -12.805 -24.281 1.695 1 96.81 114 GLU A CA 1
ATOM 897 C C . GLU A 1 114 ? -12.523 -25.375 2.717 1 96.81 114 GLU A C 1
ATOM 899 O O . GLU A 1 114 ? -12.398 -25.109 3.912 1 96.81 114 GLU A O 1
ATOM 904 N N . ASN A 1 115 ? -12.414 -26.578 2.225 1 96.31 115 ASN A N 1
ATOM 905 C CA . ASN A 1 115 ? -12.172 -27.719 3.105 1 96.31 115 ASN A CA 1
ATOM 906 C C . ASN A 1 115 ? -10.844 -27.578 3.854 1 96.31 115 ASN A C 1
ATOM 908 O O . ASN A 1 115 ? -10.766 -27.875 5.047 1 96.31 115 ASN A O 1
ATOM 912 N N . HIS A 1 116 ? -9.859 -27.172 3.121 1 95.25 116 HIS A N 1
ATOM 913 C CA . HIS A 1 116 ? -8.57 -26.953 3.756 1 95.25 116 HIS A CA 1
ATOM 914 C C . HIS A 1 116 ? -8.664 -25.906 4.871 1 95.25 116 HIS A C 1
ATOM 916 O O . HIS A 1 116 ? -8.133 -26.109 5.965 1 95.25 116 HIS A O 1
ATOM 922 N N . PHE A 1 117 ? -9.344 -24.859 4.609 1 97 117 PHE A N 1
ATOM 923 C CA . PHE A 1 117 ? -9.516 -23.766 5.566 1 97 117 PHE A CA 1
ATOM 924 C C . PHE A 1 117 ? -10.273 -24.25 6.797 1 97 117 PHE A C 1
ATOM 926 O O . PHE A 1 117 ? -9.875 -23.953 7.93 1 97 117 PHE A O 1
ATOM 933 N N . ARG A 1 118 ? -11.281 -25.047 6.66 1 97.25 118 ARG A N 1
ATOM 934 C CA . ARG A 1 118 ? -12.164 -25.516 7.723 1 97.25 118 ARG A CA 1
ATOM 935 C C . ARG A 1 118 ? -11.43 -26.484 8.641 1 97.25 118 ARG A C 1
ATOM 937 O O . ARG A 1 118 ? -11.875 -26.75 9.758 1 97.25 118 ARG A O 1
ATOM 944 N N . ARG A 1 119 ? -10.344 -27.047 8.195 1 96.38 119 ARG A N 1
ATOM 945 C CA . ARG A 1 119 ? -9.547 -27.938 9.047 1 96.38 119 ARG A CA 1
ATOM 946 C C . ARG A 1 119 ? -8.969 -27.172 10.234 1 96.38 119 ARG A C 1
ATOM 948 O O . ARG A 1 119 ? -8.727 -27.75 11.289 1 96.38 119 ARG A O 1
ATOM 955 N N . TYR A 1 120 ? -8.789 -25.906 10.055 1 96.62 120 TYR A N 1
ATOM 956 C CA . TYR A 1 120 ? -8.055 -25.156 11.062 1 96.62 120 TYR A CA 1
ATOM 957 C C . TYR A 1 120 ? -8.93 -24.078 11.68 1 96.62 120 TYR A C 1
ATOM 959 O O . TYR A 1 120 ? -8.664 -23.609 12.789 1 96.62 120 TYR A O 1
ATOM 967 N N . PHE A 1 121 ? -9.953 -23.641 10.93 1 97.31 121 PHE A N 1
ATOM 968 C CA . PHE A 1 121 ? -10.734 -22.5 11.375 1 97.31 121 PHE A CA 1
ATOM 969 C C . PHE A 1 121 ? -12.219 -22.828 11.383 1 97.31 121 PHE A C 1
ATOM 971 O O . PHE A 1 121 ? -12.719 -23.531 10.492 1 97.31 121 PHE A O 1
ATOM 978 N N . ASP A 1 122 ? -12.922 -22.297 12.328 1 95.81 122 ASP A N 1
ATOM 979 C CA . ASP A 1 122 ? -14.359 -22.469 12.461 1 95.81 122 ASP A CA 1
ATOM 980 C C . ASP A 1 122 ? -15.117 -21.422 11.656 1 95.81 122 ASP A C 1
ATOM 982 O O . ASP A 1 122 ? -14.961 -20.219 11.898 1 95.81 122 ASP A O 1
ATOM 986 N N . LEU A 1 123 ? -15.922 -21.828 10.75 1 96.31 123 LEU A N 1
ATOM 987 C CA . LEU A 1 123 ? -16.672 -20.922 9.898 1 96.31 123 LEU A CA 1
ATOM 988 C C . LEU A 1 123 ? -18.172 -21.016 10.195 1 96.31 123 LEU A C 1
ATOM 990 O O . LEU A 1 123 ? -19 -20.578 9.391 1 96.31 123 LEU A O 1
ATOM 994 N N . SER A 1 124 ? -18.578 -21.562 11.242 1 93.81 124 SER A N 1
ATOM 995 C CA . SER A 1 124 ? -19.984 -21.828 11.562 1 93.81 124 SER A CA 1
ATOM 996 C C . SER A 1 124 ? -20.797 -20.547 11.625 1 93.81 124 SER A C 1
ATOM 998 O O . SER A 1 124 ? -21.969 -20.531 11.25 1 93.81 124 SER A O 1
ATOM 1000 N N . ASP A 1 125 ? -20.219 -19.422 12.047 1 92.31 125 ASP A N 1
ATOM 1001 C CA . ASP A 1 125 ? -20.938 -18.172 12.227 1 92.31 125 ASP A CA 1
ATOM 1002 C C . ASP A 1 125 ? -20.609 -17.172 11.125 1 92.31 125 ASP A C 1
ATOM 1004 O O . ASP A 1 125 ? -20.859 -15.969 11.266 1 92.31 125 ASP A O 1
ATOM 1008 N N . ILE A 1 126 ? -20 -17.656 10.102 1 95 126 ILE A N 1
ATOM 1009 C CA . ILE A 1 126 ? -19.594 -16.75 9.031 1 95 126 ILE A CA 1
ATOM 1010 C C . ILE A 1 126 ? -20.188 -17.219 7.703 1 95 126 ILE A C 1
ATOM 1012 O O . ILE A 1 126 ? -20.172 -18.406 7.398 1 95 126 ILE A O 1
ATOM 1016 N N . LYS A 1 127 ? -20.734 -16.312 6.973 1 95.25 127 LYS A N 1
ATOM 1017 C CA . LYS A 1 127 ? -21.25 -16.625 5.645 1 95.25 127 LYS A CA 1
ATOM 1018 C C . LYS A 1 127 ? -20.125 -16.938 4.676 1 95.25 127 LYS A C 1
ATOM 1020 O O . LYS A 1 127 ? -19.094 -16.25 4.672 1 95.25 127 LYS A O 1
ATOM 1025 N N . VAL A 1 128 ? -20.328 -18 3.895 1 97.75 128 VAL A N 1
ATOM 1026 C CA . VAL A 1 128 ? -19.344 -18.422 2.916 1 97.75 128 VAL A CA 1
ATOM 1027 C C . VAL A 1 128 ? -19.906 -18.266 1.505 1 97.75 128 VAL A C 1
ATOM 1029 O O . VAL A 1 128 ? -21.031 -18.656 1.235 1 97.75 128 VAL A O 1
ATOM 1032 N N . ILE A 1 129 ? -19.156 -17.641 0.65 1 97.12 129 ILE A N 1
ATOM 1033 C CA . ILE A 1 129 ? -19.531 -17.484 -0.751 1 97.12 129 ILE A CA 1
ATOM 1034 C C . ILE A 1 129 ? -18.531 -18.219 -1.641 1 97.12 129 ILE A C 1
ATOM 1036 O O . ILE A 1 129 ? -17.312 -18.109 -1.431 1 97.12 129 ILE A O 1
ATOM 1040 N N . LYS A 1 130 ? -19.047 -18.938 -2.594 1 95.88 130 LYS A N 1
ATOM 1041 C CA . LYS A 1 130 ? -18.188 -19.625 -3.553 1 95.88 130 LYS A CA 1
ATOM 1042 C C . LYS A 1 130 ? -18.125 -18.875 -4.883 1 95.88 130 LYS A C 1
ATOM 1044 O O . LYS A 1 130 ? -19.172 -18.453 -5.406 1 95.88 130 LYS A O 1
ATOM 1049 N N . ILE A 1 131 ? -16.938 -18.672 -5.348 1 94.88 131 ILE A N 1
ATOM 1050 C CA . ILE A 1 131 ? -16.75 -18.062 -6.66 1 94.88 131 ILE A CA 1
ATOM 1051 C C . ILE A 1 131 ? -15.891 -18.969 -7.531 1 94.88 131 ILE A C 1
ATOM 1053 O O . ILE A 1 131 ? -15.328 -19.969 -7.051 1 94.88 131 ILE A O 1
ATOM 1057 N N . ALA A 1 132 ? -15.875 -18.688 -8.812 1 92.31 132 ALA A N 1
ATOM 1058 C CA . ALA A 1 132 ? -14.969 -19.375 -9.727 1 92.31 132 ALA A CA 1
ATOM 1059 C C . ALA A 1 132 ? -13.625 -18.656 -9.812 1 92.31 132 ALA A C 1
ATOM 1061 O O . ALA A 1 132 ? -13.531 -17.469 -9.516 1 92.31 132 ALA A O 1
ATOM 1062 N N . PRO A 1 133 ? -12.594 -19.406 -10.148 1 91.94 133 PRO A N 1
ATOM 1063 C CA . PRO A 1 133 ? -11.305 -18.734 -10.336 1 91.94 133 PRO A CA 1
ATOM 1064 C C . PRO A 1 133 ? -11.352 -17.641 -11.398 1 91.94 133 PRO A C 1
ATOM 1066 O O . PRO A 1 133 ? -12.094 -17.766 -12.375 1 91.94 133 PRO A O 1
ATOM 1069 N N . LEU A 1 134 ? -10.594 -16.609 -11.18 1 91.62 134 LEU A N 1
ATOM 1070 C CA . LEU A 1 134 ? -10.547 -15.492 -12.117 1 91.62 134 LEU A CA 1
ATOM 1071 C C . LEU A 1 134 ? -9.484 -15.727 -13.188 1 91.62 134 LEU A C 1
ATOM 1073 O O . LEU A 1 134 ? -8.297 -15.867 -12.875 1 91.62 134 LEU A O 1
ATOM 1077 N N . ILE A 1 135 ? -9.93 -15.797 -14.391 1 89.81 135 ILE A N 1
ATOM 1078 C CA . ILE A 1 135 ? -9.023 -15.945 -15.523 1 89.81 135 ILE A CA 1
ATOM 1079 C C . ILE A 1 135 ? -9.164 -14.734 -16.453 1 89.81 135 ILE A C 1
ATOM 1081 O O . ILE A 1 135 ? -10.273 -14.383 -16.859 1 89.81 135 ILE A O 1
ATOM 1085 N N . SER A 1 136 ? -8.039 -14.125 -16.734 1 89.5 136 SER A N 1
ATOM 1086 C CA . SER A 1 136 ? -8.055 -12.961 -17.609 1 89.5 136 SER A CA 1
ATOM 1087 C C . SER A 1 136 ? -8.609 -13.32 -18.984 1 89.5 136 SER A C 1
ATOM 1089 O O . SER A 1 136 ? -8.297 -14.383 -19.531 1 89.5 136 SER A O 1
ATOM 1091 N N . PRO A 1 137 ? -9.359 -12.422 -19.578 1 85.62 137 PRO A N 1
ATOM 1092 C CA . PRO A 1 137 ? -9.875 -12.648 -20.922 1 85.62 137 PRO A CA 1
ATOM 1093 C C . PRO A 1 137 ? -8.758 -12.766 -21.969 1 85.62 137 PRO A C 1
ATOM 1095 O O . PRO A 1 137 ? -8.984 -13.297 -23.062 1 85.62 137 PRO A O 1
ATOM 1098 N N . ARG A 1 138 ? -7.602 -12.352 -21.625 1 85.81 138 ARG A N 1
ATOM 1099 C CA . ARG A 1 138 ? -6.461 -12.414 -22.531 1 85.81 138 ARG A CA 1
ATOM 1100 C C . ARG A 1 138 ? -6.129 -13.859 -22.891 1 85.81 138 ARG A C 1
ATOM 1102 O O . ARG A 1 138 ? -5.594 -14.133 -23.969 1 85.81 138 ARG A O 1
ATOM 1109 N N . PHE A 1 139 ? -6.484 -14.734 -22.109 1 89.5 139 PHE A N 1
ATOM 1110 C CA . PHE A 1 139 ? -6.105 -16.125 -22.297 1 89.5 139 PHE A CA 1
ATOM 1111 C C . PHE A 1 139 ? -7.184 -16.875 -23.078 1 89.5 139 PHE A C 1
ATOM 1113 O O . PHE A 1 139 ? -7.039 -18.062 -23.359 1 89.5 139 PHE A O 1
ATOM 1120 N N . ILE A 1 140 ? -8.219 -16.203 -23.406 1 80.69 140 ILE A N 1
ATOM 1121 C CA . ILE A 1 140 ? -9.312 -16.797 -24.172 1 80.69 140 ILE A CA 1
ATOM 1122 C C . ILE A 1 140 ? -9.148 -16.438 -25.641 1 80.69 140 ILE A C 1
ATOM 1124 O O . ILE A 1 140 ? -9.789 -17.047 -26.516 1 80.69 140 ILE A O 1
ATOM 1128 N N . GLN A 1 141 ? -8.016 -16 -26.062 1 73.81 141 GLN A N 1
ATOM 1129 C CA . GLN A 1 141 ? -7.781 -15.555 -27.438 1 73.81 141 GLN A CA 1
ATOM 1130 C C . GLN A 1 141 ? -7.52 -16.734 -28.359 1 73.81 141 GLN A C 1
ATOM 1132 O O . GLN A 1 141 ? -6.953 -17.75 -27.938 1 73.81 141 GLN A O 1
ATOM 1137 N N . LYS A 1 142 ? -7.992 -16.5 -29.625 1 71.31 142 LYS A N 1
ATOM 1138 C CA . LYS A 1 142 ? -7.938 -17.594 -30.594 1 71.31 142 LYS A CA 1
ATOM 1139 C C . LYS A 1 142 ? -6.684 -17.484 -31.453 1 71.31 142 LYS A C 1
ATOM 1141 O O . LYS A 1 142 ? -6.105 -18.516 -31.844 1 71.31 142 LYS A O 1
ATOM 1146 N N . GLU A 1 143 ? -6.254 -16.359 -31.797 1 81.94 143 GLU A N 1
ATOM 1147 C CA . GLU A 1 143 ? -5.105 -16.25 -32.688 1 81.94 143 GLU A CA 1
ATOM 1148 C C . GLU A 1 143 ? -3.84 -15.883 -31.922 1 81.94 143 GLU A C 1
ATOM 1150 O O . GLU A 1 143 ? -3.705 -14.766 -31.422 1 81.94 143 GLU A O 1
ATOM 1155 N N . ILE A 1 144 ? -3.002 -16.984 -31.734 1 86.75 144 ILE A N 1
ATOM 1156 C CA . ILE A 1 144 ? -1.772 -16.781 -30.969 1 86.75 144 ILE A CA 1
ATOM 1157 C C . ILE A 1 144 ? -0.565 -16.938 -31.891 1 86.75 144 ILE A C 1
ATOM 1159 O O . ILE A 1 144 ? -0.493 -17.906 -32.656 1 86.75 144 ILE A O 1
ATOM 1163 N N . SER A 1 145 ? 0.316 -15.969 -31.828 1 87.31 145 SER A N 1
ATOM 1164 C CA . SER A 1 145 ? 1.479 -15.938 -32.719 1 87.31 145 SER A CA 1
ATOM 1165 C C . SER A 1 145 ? 2.57 -16.875 -32.219 1 87.31 145 SER A C 1
ATOM 1167 O O . SER A 1 145 ? 2.426 -17.516 -31.172 1 87.31 145 SER A O 1
ATOM 1169 N N . ASP A 1 146 ? 3.596 -17.031 -33.094 1 92.12 146 ASP A N 1
ATOM 1170 C CA . ASP A 1 146 ? 4.75 -17.844 -32.719 1 92.12 146 ASP A CA 1
ATOM 1171 C C . ASP A 1 146 ? 5.938 -16.969 -32.344 1 92.12 146 ASP A C 1
ATOM 1173 O O . ASP A 1 146 ? 7.094 -17.344 -32.531 1 92.12 146 ASP A O 1
ATOM 1177 N N . ILE A 1 147 ? 5.605 -15.906 -31.734 1 92.38 147 ILE A N 1
ATOM 1178 C CA . ILE A 1 147 ? 6.652 -14.922 -31.469 1 92.38 147 ILE A CA 1
ATOM 1179 C C . ILE A 1 147 ? 7.625 -15.484 -30.438 1 92.38 147 ILE A C 1
ATOM 1181 O O . ILE A 1 147 ? 8.82 -15.188 -30.469 1 92.38 147 ILE A O 1
ATOM 1185 N N . PHE A 1 148 ? 7.164 -16.312 -29.516 1 94.06 148 PHE A N 1
ATOM 1186 C CA . PHE A 1 148 ? 8.047 -16.828 -28.469 1 94.06 148 PHE A CA 1
ATOM 1187 C C . PHE A 1 148 ? 9.055 -17.812 -29.062 1 94.06 148 PHE A C 1
ATOM 1189 O O . PHE A 1 148 ? 10.266 -17.625 -28.922 1 94.06 148 PHE A O 1
ATOM 1196 N N . PRO A 1 149 ? 8.641 -18.906 -29.719 1 93.81 149 PRO A N 1
ATOM 1197 C CA . PRO A 1 149 ? 9.625 -19.828 -30.281 1 93.81 149 PRO A CA 1
ATOM 1198 C C . PRO A 1 149 ? 10.578 -19.141 -31.266 1 93.81 149 PRO A C 1
ATOM 1200 O O . PRO A 1 149 ? 11.758 -19.5 -31.344 1 93.81 149 PRO A O 1
ATOM 1203 N N . VAL A 1 150 ? 10.078 -18.141 -31.969 1 92.38 150 VAL A N 1
ATOM 1204 C CA . VAL A 1 150 ? 10.906 -17.422 -32.938 1 92.38 150 VAL A CA 1
ATOM 1205 C C . VAL A 1 150 ? 11.938 -16.578 -32.188 1 92.38 150 VAL A C 1
ATOM 1207 O O . VAL A 1 150 ? 13.125 -16.594 -32.531 1 92.38 150 VAL A O 1
ATOM 1210 N N . SER A 1 151 ? 11.531 -15.883 -31.203 1 91.5 151 SER A N 1
ATOM 1211 C CA . SER A 1 151 ? 12.406 -14.984 -30.469 1 91.5 151 SER A CA 1
ATOM 1212 C C . SER A 1 151 ? 13.453 -15.758 -29.672 1 91.5 151 SER A C 1
ATOM 1214 O O . SER A 1 151 ? 14.594 -15.32 -29.547 1 91.5 151 SER A O 1
ATOM 1216 N N . TYR A 1 152 ? 13.102 -16.922 -29.141 1 91.81 152 TYR A N 1
ATOM 1217 C CA . TYR A 1 152 ? 13.992 -17.672 -28.25 1 91.81 152 TYR A CA 1
ATOM 1218 C C . TYR A 1 152 ? 14.656 -18.812 -29 1 91.81 152 TYR A C 1
ATOM 1220 O O . TYR A 1 152 ? 15.57 -19.453 -28.469 1 91.81 152 TYR A O 1
ATOM 1228 N N . GLY A 1 153 ? 14.258 -19.062 -30.188 1 91.62 153 GLY A N 1
ATOM 1229 C CA . GLY A 1 153 ? 14.805 -20.172 -30.969 1 91.62 153 GLY A CA 1
ATOM 1230 C C . GLY A 1 153 ? 14.539 -21.531 -30.344 1 91.62 153 GLY A C 1
ATOM 1231 O O . GLY A 1 153 ? 15.422 -22.375 -30.297 1 91.62 153 GLY A O 1
ATOM 1232 N N . LEU A 1 154 ? 13.438 -21.688 -29.719 1 91 154 LEU A N 1
ATOM 1233 C CA . LEU A 1 154 ? 13.078 -22.922 -29.031 1 91 154 LEU A CA 1
ATOM 1234 C C . LEU A 1 154 ? 11.859 -23.562 -29.656 1 91 154 LEU A C 1
ATOM 1236 O O . LEU A 1 154 ? 10.859 -22.891 -29.938 1 91 154 LEU A O 1
ATOM 1240 N N . ASN A 1 155 ? 12.164 -24.797 -30.062 1 87 155 ASN A N 1
ATOM 1241 C CA . ASN A 1 155 ? 11.055 -25.625 -30.531 1 87 155 ASN A CA 1
ATOM 1242 C C . ASN A 1 155 ? 10.852 -26.844 -29.656 1 87 155 ASN A C 1
ATOM 1244 O O . ASN A 1 155 ? 11.797 -27.328 -29.031 1 87 155 ASN A O 1
ATOM 1248 N N . ASN A 1 156 ? 9.68 -27.328 -29.406 1 89.88 156 ASN A N 1
ATOM 1249 C CA . ASN A 1 156 ? 9.359 -28.5 -28.609 1 89.88 156 ASN A CA 1
ATOM 1250 C C . ASN A 1 156 ? 9.859 -28.359 -27.172 1 89.88 156 ASN A C 1
ATOM 1252 O O . ASN A 1 156 ? 10.766 -29.062 -26.75 1 89.88 156 ASN A O 1
ATOM 1256 N N . TYR A 1 157 ? 9.383 -27.5 -26.438 1 95.94 157 TYR A N 1
ATOM 1257 C CA . TYR A 1 157 ? 9.766 -27.219 -25.062 1 95.94 157 TYR A CA 1
ATOM 1258 C C . TYR A 1 157 ? 8.578 -27.359 -24.125 1 95.94 157 TYR A C 1
ATOM 1260 O O . TYR A 1 157 ? 7.426 -27.188 -24.531 1 95.94 157 TYR A O 1
ATOM 1268 N N . ALA A 1 158 ? 8.898 -27.75 -22.953 1 96.5 158 ALA A N 1
ATOM 1269 C CA . ALA A 1 158 ? 7.973 -27.578 -21.844 1 96.5 158 ALA A CA 1
ATOM 1270 C C . ALA A 1 158 ? 8.172 -26.219 -21.172 1 96.5 158 ALA A C 1
ATOM 1272 O O . ALA A 1 158 ? 9.234 -25.594 -21.297 1 96.5 158 ALA A O 1
ATOM 1273 N N . ILE A 1 159 ? 7.113 -25.75 -20.5 1 97.25 159 ILE A N 1
ATOM 1274 C CA . ILE A 1 159 ? 7.254 -24.422 -19.922 1 97.25 159 ILE A CA 1
ATOM 1275 C C . ILE A 1 159 ? 6.652 -24.406 -18.516 1 97.25 159 ILE A C 1
ATOM 1277 O O . ILE A 1 159 ? 5.641 -25.062 -18.25 1 97.25 159 ILE A O 1
ATOM 1281 N N . TRP A 1 160 ? 7.285 -23.641 -17.641 1 96.81 160 TRP A N 1
ATOM 1282 C CA . TRP A 1 160 ? 6.836 -23.375 -16.281 1 96.81 160 TRP A CA 1
ATOM 1283 C C . TRP A 1 160 ? 7.004 -21.891 -15.93 1 96.81 160 TRP A C 1
ATOM 1285 O O . TRP A 1 160 ? 8.039 -21.484 -15.398 1 96.81 160 TRP A O 1
ATOM 1295 N N . PRO A 1 161 ? 5.91 -21.156 -16.141 1 94.06 161 PRO A N 1
ATOM 1296 C CA . PRO A 1 161 ? 5.938 -19.766 -15.648 1 94.06 161 PRO A CA 1
ATOM 1297 C C . PRO A 1 161 ? 5.602 -19.656 -14.164 1 94.06 161 PRO A C 1
ATOM 1299 O O . PRO A 1 161 ? 4.699 -20.359 -13.68 1 94.06 161 PRO A O 1
ATOM 1302 N N . GLY A 1 162 ? 6.359 -18.859 -13.375 1 91.06 162 GLY A N 1
ATOM 1303 C CA . GLY A 1 162 ? 6.047 -18.594 -11.977 1 91.06 162 GLY A CA 1
ATOM 1304 C C . GLY A 1 162 ? 7.262 -18.234 -11.156 1 91.06 162 GLY A C 1
ATOM 1305 O O . GLY A 1 162 ? 8.398 -18.391 -11.602 1 91.06 162 GLY A O 1
ATOM 1306 N N . ILE A 1 163 ? 6.992 -17.812 -9.969 1 90.12 163 ILE A N 1
ATOM 1307 C CA . ILE A 1 163 ? 8.039 -17.438 -9.031 1 90.12 163 ILE A CA 1
ATOM 1308 C C . ILE A 1 163 ? 8.898 -18.641 -8.68 1 90.12 163 ILE A C 1
ATOM 1310 O O . ILE A 1 163 ? 8.375 -19.75 -8.5 1 90.12 1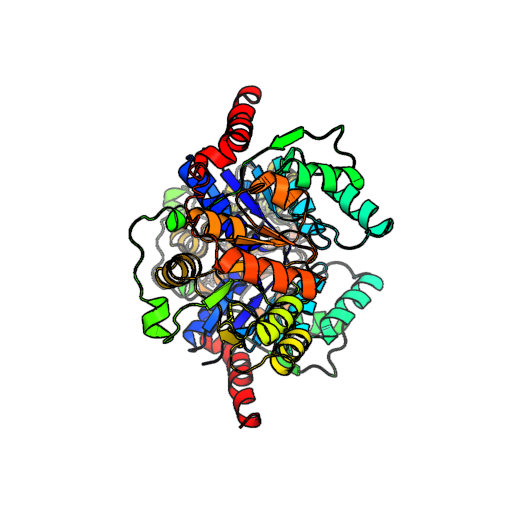63 ILE A O 1
ATOM 1314 N N . ILE A 1 164 ? 10.172 -18.406 -8.625 1 93.56 164 ILE A N 1
ATOM 1315 C CA . ILE A 1 164 ? 11.102 -19.484 -8.289 1 93.56 164 ILE A CA 1
ATOM 1316 C C . ILE A 1 164 ? 11.367 -19.484 -6.785 1 93.56 164 ILE A C 1
ATOM 1318 O O . ILE A 1 164 ? 11.977 -18.562 -6.25 1 93.56 164 ILE A O 1
ATOM 1322 N N . GLU A 1 165 ? 10.938 -20.469 -6.148 1 92.56 165 GLU A N 1
ATOM 1323 C CA . GLU A 1 165 ? 11.062 -20.641 -4.703 1 92.56 165 GLU A CA 1
ATOM 1324 C C . GLU A 1 165 ? 10.883 -22.109 -4.301 1 92.56 165 GLU A C 1
ATOM 1326 O O . GLU A 1 165 ? 10.305 -22.891 -5.055 1 92.56 165 GLU A O 1
ATOM 1331 N N . PRO A 1 166 ? 11.328 -22.516 -3.146 1 93.88 166 PRO A N 1
ATOM 1332 C CA . PRO A 1 166 ? 11.305 -23.938 -2.75 1 93.88 166 PRO A CA 1
ATOM 1333 C C . PRO A 1 166 ? 9.898 -24.516 -2.762 1 93.88 166 PRO A C 1
ATOM 1335 O O . PRO A 1 166 ? 9.703 -25.656 -3.189 1 93.88 166 PRO A O 1
ATOM 1338 N N . GLN A 1 167 ? 8.961 -23.75 -2.393 1 91.38 167 GLN A N 1
ATOM 1339 C CA . GLN A 1 167 ? 7.59 -24.25 -2.303 1 91.38 167 GLN A CA 1
ATOM 1340 C C . GLN A 1 167 ? 7.051 -24.625 -3.68 1 91.38 167 GLN A C 1
ATOM 1342 O O . GLN A 1 167 ? 6.191 -25.5 -3.799 1 91.38 167 GLN A O 1
ATOM 1347 N N . LYS A 1 168 ? 7.578 -24.047 -4.688 1 93.44 168 LYS A N 1
ATOM 1348 C CA . LYS A 1 168 ? 7.125 -24.312 -6.051 1 93.44 168 LYS A CA 1
ATOM 1349 C C . LYS A 1 168 ? 7.832 -25.531 -6.633 1 93.44 168 LYS A C 1
ATOM 1351 O O . LYS A 1 168 ? 7.359 -26.125 -7.602 1 93.44 168 LYS A O 1
ATOM 1356 N N . ASN A 1 169 ? 8.953 -25.875 -6.164 1 96.69 169 ASN A N 1
ATOM 1357 C CA . ASN A 1 169 ? 9.602 -27.156 -6.406 1 96.69 169 ASN A CA 1
ATOM 1358 C C . ASN A 1 169 ? 10.047 -27.297 -7.859 1 96.69 169 ASN A C 1
ATOM 1360 O O . ASN A 1 169 ? 9.914 -28.359 -8.461 1 96.69 169 ASN A O 1
ATOM 1364 N N . GLN A 1 170 ? 10.57 -26.25 -8.414 1 97.75 170 GLN A N 1
ATOM 1365 C CA . GLN A 1 170 ? 11.086 -26.312 -9.781 1 97.75 170 GLN A CA 1
ATOM 1366 C C . GLN A 1 170 ? 12.211 -27.328 -9.906 1 97.75 170 GLN A C 1
ATOM 1368 O O . GLN A 1 170 ? 12.438 -27.875 -10.977 1 97.75 170 GLN A O 1
ATOM 1373 N N . LEU A 1 171 ? 12.914 -27.625 -8.82 1 98.31 171 LEU A N 1
ATOM 1374 C CA . LEU A 1 171 ? 14.047 -28.547 -8.82 1 98.31 171 LEU A CA 1
ATOM 1375 C C . LEU A 1 171 ? 13.625 -29.922 -9.32 1 98.31 171 LEU A C 1
ATOM 1377 O O . LEU A 1 171 ? 14.359 -30.547 -10.086 1 98.31 171 LEU A O 1
ATOM 1381 N N . SER A 1 172 ? 12.484 -30.438 -8.922 1 98.25 172 SER A N 1
ATOM 1382 C CA . SER A 1 172 ? 12 -31.734 -9.375 1 98.25 172 SER A CA 1
ATOM 1383 C C . SER A 1 172 ? 11.844 -31.766 -10.891 1 98.25 172 SER A C 1
ATOM 1385 O O . SER A 1 172 ? 12.164 -32.781 -11.531 1 98.25 172 SER A O 1
ATOM 1387 N N . ALA A 1 173 ? 11.336 -30.703 -11.469 1 97.81 173 ALA A N 1
ATOM 1388 C CA . ALA A 1 173 ? 11.203 -30.609 -12.922 1 97.81 173 ALA A CA 1
ATOM 1389 C C . ALA A 1 173 ? 12.562 -30.594 -13.602 1 97.81 173 ALA A C 1
ATOM 1391 O O . ALA A 1 173 ? 12.758 -31.266 -14.625 1 97.81 173 ALA A O 1
ATOM 1392 N N . VAL A 1 174 ? 13.469 -29.797 -13.016 1 98.62 174 VAL A N 1
ATOM 1393 C CA . VAL A 1 174 ? 14.82 -29.719 -13.555 1 98.62 174 VAL A CA 1
ATOM 1394 C C . VAL A 1 174 ? 15.438 -31.109 -13.625 1 98.62 174 VAL A C 1
ATOM 1396 O O . VAL A 1 174 ? 15.914 -31.531 -14.672 1 98.62 174 VAL A O 1
ATOM 1399 N N . LEU A 1 175 ? 15.344 -31.812 -12.578 1 98.56 175 LEU A N 1
ATOM 1400 C CA . LEU A 1 175 ? 15.922 -33.156 -12.492 1 98.56 175 LEU A CA 1
ATOM 1401 C C . LEU A 1 175 ? 15.258 -34.094 -13.492 1 98.56 175 LEU A C 1
ATOM 1403 O O . LEU A 1 175 ? 15.938 -34.844 -14.188 1 98.56 175 LEU A O 1
ATOM 1407 N N . ALA A 1 176 ? 13.961 -34.094 -13.555 1 98.25 176 ALA A N 1
ATOM 1408 C CA . ALA A 1 176 ? 13.219 -34.938 -14.461 1 98.25 176 ALA A CA 1
ATOM 1409 C C . ALA A 1 176 ? 13.562 -34.656 -15.922 1 98.25 176 ALA A C 1
ATOM 1411 O O . ALA A 1 176 ? 13.781 -35.562 -16.719 1 98.25 176 ALA A O 1
ATOM 1412 N N . PHE A 1 177 ? 13.68 -33.438 -16.266 1 97.88 177 PHE A N 1
ATOM 1413 C CA . PHE A 1 177 ? 13.883 -33.062 -17.656 1 97.88 177 PHE A CA 1
ATOM 1414 C C . PHE A 1 177 ? 15.336 -33.25 -18.078 1 97.88 177 PHE A C 1
ATOM 1416 O O . PHE A 1 177 ? 15.648 -33.344 -19.266 1 97.88 177 PHE A O 1
ATOM 1423 N N . ASN A 1 178 ? 16.219 -33.219 -17.094 1 98.12 178 ASN A N 1
ATOM 1424 C CA . ASN A 1 178 ? 17.578 -33.656 -17.375 1 98.12 178 ASN A CA 1
ATOM 1425 C C . ASN A 1 178 ? 17.578 -35.062 -17.953 1 98.12 178 ASN A C 1
ATOM 1427 O O . ASN A 1 178 ? 18.297 -35.375 -18.906 1 98.12 178 ASN A O 1
ATOM 1431 N N . LEU A 1 179 ? 16.812 -35.906 -17.359 1 97.19 179 LEU A N 1
ATOM 1432 C CA . LEU A 1 179 ? 16.734 -37.281 -17.766 1 97.19 179 LEU A CA 1
ATOM 1433 C C . LEU A 1 179 ? 16 -37.438 -19.109 1 97.19 179 LEU A C 1
ATOM 1435 O O . LEU A 1 179 ? 16.359 -38.281 -19.922 1 97.19 179 LEU A O 1
ATOM 1439 N N . LEU A 1 180 ? 15.039 -36.625 -19.328 1 95.81 180 LEU A N 1
ATOM 1440 C CA . LEU A 1 180 ? 14.203 -36.656 -20.516 1 95.81 180 LEU A CA 1
ATOM 1441 C C . LEU A 1 180 ? 14.953 -36.094 -21.719 1 95.81 180 LEU A C 1
ATOM 1443 O O . LEU A 1 180 ? 14.586 -36.375 -22.875 1 95.81 180 LEU A O 1
ATOM 1447 N N . LYS A 1 181 ? 15.93 -35.25 -21.516 1 95.25 181 LYS A N 1
ATOM 1448 C CA . LYS A 1 181 ? 16.656 -34.5 -22.547 1 95.25 181 LYS A CA 1
ATOM 1449 C C . LYS A 1 181 ? 15.711 -33.656 -23.391 1 95.25 181 LYS A C 1
ATOM 1451 O O . LYS A 1 181 ? 15.891 -33.531 -24.594 1 95.25 181 LYS A O 1
ATOM 1456 N N . MET A 1 182 ? 14.648 -33.25 -22.797 1 94.56 182 MET A N 1
ATOM 1457 C CA . MET A 1 182 ? 13.68 -32.344 -23.391 1 94.56 182 MET A CA 1
ATOM 1458 C C . MET A 1 182 ? 13.898 -30.922 -22.906 1 94.56 182 MET A C 1
ATOM 1460 O O . MET A 1 182 ? 14.18 -30.703 -21.719 1 94.56 182 MET A O 1
ATOM 1464 N N . ASN A 1 183 ? 13.656 -29.938 -23.797 1 96.88 183 ASN A N 1
ATOM 1465 C CA . ASN A 1 183 ? 13.828 -28.531 -23.406 1 96.88 183 ASN A CA 1
ATOM 1466 C C . ASN A 1 183 ? 12.781 -28.109 -22.391 1 96.88 183 ASN A C 1
ATOM 1468 O O . ASN A 1 183 ? 11.594 -28.391 -22.547 1 96.88 183 ASN A O 1
ATOM 1472 N N . LEU A 1 184 ? 13.25 -27.531 -21.328 1 98.12 184 LEU A N 1
ATOM 1473 C CA . LEU A 1 184 ? 12.375 -26.969 -20.297 1 98.12 184 LEU A CA 1
ATOM 1474 C C . LEU A 1 184 ? 12.68 -25.484 -20.094 1 98.12 184 LEU A C 1
ATOM 1476 O O . LEU A 1 184 ? 13.82 -25.109 -19.828 1 98.12 184 LEU A O 1
ATOM 1480 N N . VAL A 1 185 ? 11.664 -24.656 -20.281 1 98.12 185 VAL A N 1
ATOM 1481 C CA . VAL A 1 185 ? 11.781 -23.234 -20.031 1 98.12 185 VAL A CA 1
ATOM 1482 C C . VAL A 1 185 ? 11.133 -22.891 -18.688 1 98.12 185 VAL A C 1
ATOM 1484 O O . VAL A 1 185 ? 9.945 -23.141 -18.484 1 98.12 185 VAL A O 1
ATOM 1487 N N . ILE A 1 186 ? 11.906 -22.375 -17.781 1 97.94 186 ILE A N 1
ATOM 1488 C CA . ILE A 1 186 ? 11.422 -21.859 -16.5 1 97.94 186 ILE A CA 1
ATOM 1489 C C . ILE A 1 186 ? 11.523 -20.328 -16.5 1 97.94 186 ILE A C 1
ATOM 1491 O O . ILE A 1 186 ? 12.617 -19.766 -16.594 1 97.94 186 ILE A O 1
ATOM 1495 N N . SER A 1 187 ? 10.359 -19.672 -16.438 1 95.56 187 SER A N 1
ATOM 1496 C CA . SER A 1 187 ? 10.305 -18.219 -16.5 1 95.56 187 SER A CA 1
ATOM 1497 C C . SER A 1 187 ? 9.695 -17.641 -15.219 1 95.56 187 SER A C 1
ATOM 1499 O O . SER A 1 187 ? 8.547 -17.938 -14.891 1 95.56 187 SER A O 1
ATOM 1501 N N . GLY A 1 188 ? 10.438 -16.781 -14.477 1 91.94 188 GLY A N 1
ATOM 1502 C CA . GLY A 1 188 ? 9.859 -16.156 -13.297 1 91.94 188 GLY A CA 1
ATOM 1503 C C . GLY A 1 188 ? 10.875 -15.391 -12.469 1 91.94 188 GLY A C 1
ATOM 1504 O O . GLY A 1 188 ? 12.078 -15.484 -12.711 1 91.94 188 GLY A O 1
ATOM 1505 N N . SER A 1 189 ? 10.359 -14.609 -11.555 1 87.06 189 SER A N 1
ATOM 1506 C CA . SER A 1 189 ? 11.211 -13.891 -10.617 1 87.06 189 SER A CA 1
ATOM 1507 C C . SER A 1 189 ? 11.766 -14.828 -9.547 1 87.06 189 SER A C 1
ATOM 1509 O O . SER A 1 189 ? 11.086 -15.758 -9.117 1 87.06 189 SER A O 1
ATOM 1511 N N . VAL A 1 190 ? 13.016 -14.484 -9.18 1 88.5 190 VAL A N 1
ATOM 1512 C CA . VAL A 1 190 ? 13.688 -15.289 -8.164 1 88.5 190 VAL A CA 1
ATOM 1513 C C . VAL A 1 190 ? 13.359 -14.742 -6.777 1 88.5 190 VAL A C 1
ATOM 1515 O O . VAL A 1 190 ? 13.805 -13.648 -6.418 1 88.5 190 VAL A O 1
ATOM 1518 N N . ARG A 1 191 ? 12.617 -15.414 -6.031 1 84.06 191 ARG A N 1
ATOM 1519 C CA . ARG A 1 191 ? 12.305 -15.008 -4.668 1 84.06 191 ARG A CA 1
ATOM 1520 C C . ARG A 1 191 ? 13.344 -15.547 -3.686 1 84.06 191 ARG A C 1
ATOM 1522 O O . ARG A 1 191 ? 13.664 -14.891 -2.691 1 84.06 191 ARG A O 1
ATOM 1529 N N . ASP A 1 192 ? 13.828 -16.75 -3.982 1 89.69 192 ASP A N 1
ATOM 1530 C CA . ASP A 1 192 ? 14.859 -17.406 -3.174 1 89.69 192 ASP A CA 1
ATOM 1531 C C . ASP A 1 192 ? 16.125 -17.641 -3.992 1 89.69 192 ASP A C 1
ATOM 1533 O O . ASP A 1 192 ? 16.203 -18.609 -4.762 1 89.69 192 ASP A O 1
ATOM 1537 N N . LYS A 1 193 ? 17.109 -16.812 -3.744 1 89.38 193 LYS A N 1
ATOM 1538 C CA . LYS A 1 193 ? 18.328 -16.844 -4.551 1 89.38 193 LYS A CA 1
ATOM 1539 C C . LYS A 1 193 ? 19.078 -18.156 -4.367 1 89.38 193 LYS A C 1
ATOM 1541 O O . LYS A 1 193 ? 19.594 -18.719 -5.332 1 89.38 193 LYS A O 1
ATOM 1546 N N . ASP A 1 194 ? 19.156 -18.578 -3.117 1 94.88 194 ASP A N 1
ATOM 1547 C CA . ASP A 1 194 ? 19.859 -19.828 -2.844 1 94.88 194 ASP A CA 1
ATOM 1548 C C . ASP A 1 194 ? 19.188 -21 -3.559 1 94.88 194 ASP A C 1
ATOM 1550 O O . ASP A 1 194 ? 19.875 -21.859 -4.133 1 94.88 194 ASP A O 1
ATOM 1554 N N . TYR A 1 195 ? 17.953 -21.047 -3.512 1 96.38 195 TYR A N 1
ATOM 1555 C CA . TYR A 1 195 ? 17.203 -22.094 -4.188 1 96.38 195 TYR A CA 1
ATOM 1556 C C . TYR A 1 195 ? 17.375 -22.016 -5.699 1 96.38 195 TYR A C 1
ATOM 1558 O O . TYR A 1 195 ? 17.531 -23.031 -6.371 1 96.38 195 TYR A O 1
ATOM 1566 N N . PHE A 1 196 ? 17.406 -20.859 -6.219 1 96.62 196 PHE A N 1
ATOM 1567 C CA . PHE A 1 196 ? 17.609 -20.641 -7.645 1 96.62 196 PHE A CA 1
ATOM 1568 C C . PHE A 1 196 ? 18.969 -21.172 -8.086 1 96.62 196 PHE A C 1
ATOM 1570 O O . PHE A 1 196 ? 19.062 -21.844 -9.117 1 96.62 196 PHE A O 1
ATOM 1577 N N . GLU A 1 197 ? 19.922 -20.875 -7.309 1 97.5 197 GLU A N 1
ATOM 1578 C CA . GLU A 1 197 ? 21.25 -21.344 -7.625 1 97.5 197 GLU A CA 1
ATOM 1579 C C . GLU A 1 197 ? 21.328 -22.875 -7.57 1 97.5 197 GLU A C 1
ATOM 1581 O O . GLU A 1 197 ? 22.047 -23.5 -8.352 1 97.5 197 GLU A O 1
ATOM 1586 N N . LYS A 1 198 ? 20.609 -23.422 -6.637 1 98.12 198 LYS A N 1
ATOM 1587 C CA . LYS A 1 198 ? 20.531 -24.891 -6.555 1 98.12 198 LYS A CA 1
ATOM 1588 C C . LYS A 1 198 ? 19.922 -25.469 -7.824 1 98.12 198 LYS A C 1
ATOM 1590 O O . LYS A 1 198 ? 20.422 -26.469 -8.359 1 98.12 198 LYS A O 1
ATOM 1595 N N . CYS A 1 199 ? 18.875 -24.922 -8.336 1 98.5 199 CYS A N 1
ATOM 1596 C CA . CYS A 1 199 ? 18.25 -25.359 -9.57 1 98.5 199 CYS A CA 1
ATOM 1597 C C . CYS A 1 199 ? 19.203 -25.219 -10.758 1 98.5 199 CYS A C 1
ATOM 1599 O O . CYS A 1 199 ? 19.312 -26.125 -11.578 1 98.5 199 CYS A O 1
ATOM 1601 N N . LYS A 1 200 ? 19.875 -24.141 -10.828 1 98.12 200 LYS A N 1
ATOM 1602 C CA . LYS A 1 200 ? 20.797 -23.859 -11.922 1 98.12 200 LYS A CA 1
ATOM 1603 C C . LYS A 1 200 ? 21.938 -24.859 -11.945 1 98.12 200 LYS A C 1
ATOM 1605 O O . LYS A 1 200 ? 22.344 -25.328 -13.016 1 98.12 200 LYS A O 1
ATOM 1610 N N . ARG A 1 201 ? 22.438 -25.109 -10.781 1 98.19 201 ARG A N 1
ATOM 1611 C CA . ARG A 1 201 ? 23.547 -26.062 -10.68 1 98.19 201 ARG A CA 1
ATOM 1612 C C . ARG A 1 201 ? 23.125 -27.453 -11.117 1 98.19 201 ARG A C 1
ATOM 1614 O O . ARG A 1 201 ? 23.922 -28.203 -11.695 1 98.19 201 ARG A O 1
ATOM 1621 N N . ALA A 1 202 ? 21.953 -27.781 -10.852 1 98.5 202 ALA A N 1
ATOM 1622 C CA . ALA A 1 202 ? 21.438 -29.109 -11.195 1 98.5 202 ALA A CA 1
ATOM 1623 C C . ALA A 1 202 ? 21.047 -29.188 -12.664 1 98.5 202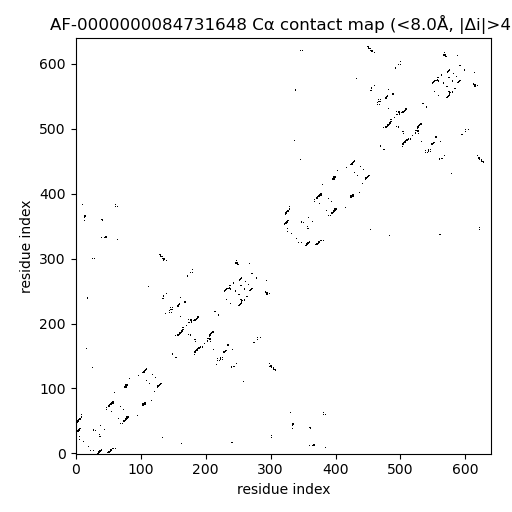 ALA A C 1
ATOM 1625 O O . ALA A 1 202 ? 20.891 -30.281 -13.219 1 98.5 202 ALA A O 1
ATOM 1626 N N . ALA A 1 203 ? 20.922 -28.094 -13.305 1 98.56 203 ALA A N 1
ATOM 1627 C CA . ALA A 1 203 ? 20.328 -28 -14.633 1 98.56 203 ALA A CA 1
ATOM 1628 C C . ALA A 1 203 ? 21.328 -28.406 -15.711 1 98.56 203 ALA A C 1
ATOM 1630 O O . ALA A 1 203 ? 22.5 -28.016 -15.664 1 98.56 203 ALA A O 1
ATOM 1631 N N . SER A 1 204 ? 20.891 -29.234 -16.641 1 98.06 204 SER A N 1
ATOM 1632 C CA . SER A 1 204 ? 21.641 -29.516 -17.859 1 98.06 204 SER A CA 1
ATOM 1633 C C . SER A 1 204 ? 21.406 -28.422 -18.906 1 98.06 204 SER A C 1
ATOM 1635 O O . SER A 1 204 ? 20.656 -27.469 -18.672 1 98.06 204 SER A O 1
ATOM 1637 N N . ASP A 1 205 ? 21.953 -28.547 -20.109 1 96.88 205 ASP A N 1
ATOM 1638 C CA . ASP A 1 205 ? 21.969 -27.516 -21.141 1 96.88 205 ASP A CA 1
ATOM 1639 C C . ASP A 1 205 ? 20.578 -27.312 -21.734 1 96.88 205 ASP A C 1
ATOM 1641 O O . ASP A 1 205 ? 20.312 -26.297 -22.375 1 96.88 205 ASP A O 1
ATOM 1645 N N . ASN A 1 206 ? 19.75 -28.344 -21.484 1 97.31 206 ASN A N 1
ATOM 1646 C CA . ASN A 1 206 ? 18.422 -28.25 -22.078 1 97.31 206 ASN A CA 1
ATOM 1647 C C . ASN A 1 206 ? 17.453 -27.5 -21.172 1 97.31 206 ASN A C 1
ATOM 1649 O O . ASN A 1 206 ? 16.266 -27.359 -21.484 1 97.31 206 ASN A O 1
ATOM 1653 N N . ILE A 1 207 ? 17.906 -27.016 -19.984 1 98.31 207 ILE A N 1
ATOM 1654 C CA . ILE A 1 207 ? 17.094 -26.25 -19.047 1 98.31 207 ILE A CA 1
ATOM 1655 C C . ILE A 1 207 ? 17.375 -24.75 -19.234 1 98.31 207 ILE A C 1
ATOM 1657 O O . ILE A 1 207 ? 18.516 -24.312 -19.109 1 98.31 207 ILE A O 1
ATOM 1661 N N . TYR A 1 208 ? 16.328 -23.969 -19.531 1 97.62 208 TYR A N 1
ATOM 1662 C CA . TYR A 1 208 ? 16.453 -22.547 -19.781 1 97.62 208 TYR A CA 1
ATOM 1663 C C . TYR A 1 208 ? 15.742 -21.734 -18.703 1 97.62 208 TYR A C 1
ATOM 1665 O O . TYR A 1 208 ? 14.523 -21.812 -18.547 1 97.62 208 TYR A O 1
ATOM 1673 N N . PHE A 1 209 ? 16.547 -20.984 -17.969 1 97.44 209 PHE A N 1
ATOM 1674 C CA . PHE A 1 209 ? 15.977 -20.016 -17.047 1 97.44 209 PHE A CA 1
ATOM 1675 C C . PHE A 1 209 ? 15.898 -18.641 -17.703 1 97.44 209 PHE A C 1
ATOM 1677 O O . PHE A 1 209 ? 16.922 -18.078 -18.109 1 97.44 209 PHE A O 1
ATOM 1684 N N . ILE A 1 210 ? 14.695 -18.094 -17.812 1 95.12 210 ILE A N 1
ATOM 1685 C CA . ILE A 1 210 ? 14.555 -16.781 -18.422 1 95.12 210 ILE A CA 1
ATOM 1686 C C . ILE A 1 210 ? 13.828 -15.836 -17.453 1 95.12 210 ILE A C 1
ATOM 1688 O O . ILE A 1 210 ? 13.18 -16.281 -16.5 1 95.12 210 ILE A O 1
ATOM 1692 N N . PRO A 1 211 ? 13.906 -14.5 -17.656 1 90.06 211 PRO A N 1
ATOM 1693 C CA . PRO A 1 211 ? 13.188 -13.539 -16.828 1 90.06 211 PRO A CA 1
ATOM 1694 C C . PRO A 1 211 ? 11.672 -13.695 -16.922 1 90.06 211 PRO A C 1
ATOM 1696 O O . PRO A 1 211 ? 11.172 -14.398 -17.812 1 90.06 211 PRO A O 1
ATOM 1699 N N . PRO A 1 212 ? 11.055 -13.078 -15.977 1 90.62 212 PRO A N 1
ATOM 1700 C CA . PRO A 1 212 ? 9.594 -13.156 -16.047 1 90.62 212 PRO A CA 1
ATOM 1701 C C . PRO A 1 212 ? 9.031 -12.602 -17.344 1 90.62 212 PRO A C 1
ATOM 1703 O O . PRO A 1 212 ? 9.523 -11.594 -17.859 1 90.62 212 PRO A O 1
ATOM 1706 N N . ILE A 1 213 ? 8.055 -13.367 -17.875 1 90.75 213 ILE A N 1
ATOM 1707 C CA . ILE A 1 213 ? 7.297 -12.891 -19.031 1 90.75 213 ILE A CA 1
ATOM 1708 C C . ILE A 1 213 ? 6.098 -12.07 -18.547 1 90.75 213 ILE A C 1
ATOM 1710 O O . ILE A 1 213 ? 5.414 -12.453 -17.594 1 90.75 213 ILE A O 1
ATOM 1714 N N . HIS A 1 214 ? 5.859 -10.969 -19.203 1 87.19 214 HIS A N 1
ATOM 1715 C CA . HIS A 1 214 ? 4.762 -10.102 -18.797 1 87.19 214 HIS A CA 1
ATOM 1716 C C . HIS A 1 214 ? 3.422 -10.82 -18.906 1 87.19 214 HIS A C 1
ATOM 1718 O O . HIS A 1 214 ? 3.088 -11.375 -19.953 1 87.19 214 HIS A O 1
ATOM 1724 N N . PHE A 1 215 ? 2.73 -10.703 -17.844 1 90.31 215 PHE A N 1
ATOM 1725 C CA . PHE A 1 215 ? 1.468 -11.422 -17.703 1 90.31 215 PHE A CA 1
ATOM 1726 C C . PHE A 1 215 ? 0.497 -11.023 -18.812 1 90.31 215 PHE A C 1
ATOM 1728 O O . PHE A 1 215 ? 0.264 -9.828 -19.047 1 90.31 215 PHE A O 1
ATOM 1735 N N . GLY A 1 216 ? 0.025 -12.023 -19.469 1 89.44 216 GLY A N 1
ATOM 1736 C CA . GLY A 1 216 ? -1.034 -11.812 -20.438 1 89.44 216 GLY A CA 1
ATOM 1737 C C . GLY A 1 216 ? -0.552 -11.141 -21.703 1 89.44 216 GLY A C 1
ATOM 1738 O O . GLY A 1 216 ? -1.352 -10.828 -22.594 1 89.44 216 GLY A O 1
ATOM 1739 N N . SER A 1 217 ? 0.678 -10.938 -21.844 1 89.38 217 SER A N 1
ATOM 1740 C CA . SER A 1 217 ? 1.231 -10.352 -23.062 1 89.38 217 SER A CA 1
ATOM 1741 C C . SER A 1 217 ? 1.177 -11.336 -24.234 1 89.38 217 SER A C 1
ATOM 1743 O O . SER A 1 217 ? 0.942 -12.531 -24.031 1 89.38 217 SER A O 1
ATOM 1745 N N . ASP A 1 218 ? 1.403 -10.781 -25.438 1 89.94 218 ASP A N 1
ATOM 1746 C CA . ASP A 1 218 ? 1.42 -11.633 -26.625 1 89.94 218 ASP A CA 1
ATOM 1747 C C . ASP A 1 218 ? 2.514 -12.688 -26.516 1 89.94 218 ASP A C 1
ATOM 1749 O O . ASP A 1 218 ? 2.316 -13.836 -26.938 1 89.94 218 ASP A O 1
ATOM 1753 N N . ILE A 1 219 ? 3.602 -12.344 -25.984 1 92.81 219 ILE A N 1
ATOM 1754 C CA . ILE A 1 219 ? 4.707 -13.289 -25.859 1 92.81 219 ILE A CA 1
ATOM 1755 C C . ILE A 1 219 ? 4.363 -14.344 -24.812 1 92.81 219 ILE A C 1
ATOM 1757 O O . ILE A 1 219 ? 4.75 -15.508 -24.938 1 92.81 219 ILE A O 1
ATOM 1761 N N . HIS A 1 220 ? 3.67 -13.938 -23.766 1 94.38 220 HIS A N 1
ATOM 1762 C CA . HIS A 1 220 ? 3.205 -14.883 -22.75 1 94.38 220 HIS A CA 1
ATOM 1763 C C . HIS A 1 220 ? 2.266 -15.914 -23.359 1 94.38 220 HIS A C 1
ATOM 1765 O O . HIS A 1 220 ? 2.455 -17.125 -23.156 1 94.38 220 HIS A O 1
ATOM 1771 N N . LEU A 1 221 ? 1.303 -15.461 -24.125 1 93.62 221 LEU A N 1
ATOM 1772 C CA . LEU A 1 221 ? 0.358 -16.359 -24.797 1 93.62 221 LEU A CA 1
ATOM 1773 C C . LEU A 1 221 ? 1.074 -17.266 -25.781 1 93.62 221 LEU A C 1
ATOM 1775 O O . LEU A 1 221 ? 0.788 -18.453 -25.859 1 93.62 221 LEU A O 1
ATOM 1779 N N . SER A 1 222 ? 1.989 -16.688 -26.5 1 94.88 222 SER A N 1
ATOM 1780 C CA . SER A 1 222 ? 2.771 -17.438 -27.484 1 94.88 222 SER A CA 1
ATOM 1781 C C . SER A 1 222 ? 3.582 -18.531 -26.797 1 94.88 222 SER A C 1
ATOM 1783 O O . SER A 1 222 ? 3.67 -19.656 -27.312 1 94.88 222 SER A O 1
ATOM 1785 N N . ALA A 1 223 ? 4.156 -18.219 -25.688 1 96.31 223 ALA A N 1
ATOM 1786 C CA . ALA A 1 223 ? 4.961 -19.188 -24.953 1 96.31 223 ALA A CA 1
ATOM 1787 C C . ALA A 1 223 ? 4.125 -20.391 -24.531 1 96.31 223 ALA A C 1
ATOM 1789 O O . ALA A 1 223 ? 4.574 -21.531 -24.609 1 96.31 223 ALA A O 1
ATOM 1790 N N . LEU A 1 224 ? 2.939 -20.125 -24.062 1 94.44 224 LEU A N 1
ATOM 1791 C CA . LEU A 1 224 ? 2.045 -21.188 -23.625 1 94.44 224 LEU A CA 1
ATOM 1792 C C . LEU A 1 224 ? 1.535 -22 -24.812 1 94.44 224 LEU A C 1
ATOM 1794 O O . LEU A 1 224 ? 1.687 -23.219 -24.859 1 94.44 224 LEU A O 1
ATOM 1798 N N . ALA A 1 225 ? 1.05 -21.312 -25.812 1 92.44 225 ALA A N 1
ATOM 1799 C CA . ALA A 1 225 ? 0.363 -21.938 -26.922 1 92.44 225 ALA A CA 1
ATOM 1800 C C . ALA A 1 225 ? 1.317 -22.828 -27.734 1 92.44 225 ALA A C 1
ATOM 1802 O O . ALA A 1 225 ? 0.909 -23.844 -28.281 1 92.44 225 ALA A O 1
ATOM 1803 N N . ASN A 1 226 ? 2.541 -22.469 -27.781 1 93.88 226 ASN A N 1
ATOM 1804 C CA . ASN A 1 226 ? 3.498 -23.203 -28.594 1 93.88 226 ASN A CA 1
ATOM 1805 C C . ASN A 1 226 ? 4.27 -24.234 -27.781 1 93.88 226 ASN A C 1
ATOM 1807 O O . ASN A 1 226 ? 5.09 -24.969 -28.328 1 93.88 226 ASN A O 1
ATOM 1811 N N . SER A 1 227 ? 3.973 -24.344 -26.516 1 94.12 227 SER A N 1
ATOM 1812 C CA . SER A 1 227 ? 4.664 -25.312 -25.672 1 94.12 227 SER A CA 1
ATOM 1813 C C . SER A 1 227 ? 4.113 -26.719 -25.906 1 94.12 227 SER A C 1
ATOM 1815 O O . SER A 1 227 ? 2.941 -26.891 -26.234 1 94.12 227 SER A O 1
ATOM 1817 N N . SER A 1 228 ? 5.027 -27.688 -25.75 1 92.44 228 SER A N 1
ATOM 1818 C CA . SER A 1 228 ? 4.594 -29.078 -25.844 1 92.44 228 SER A CA 1
ATOM 1819 C C . SER A 1 228 ? 3.949 -29.547 -24.547 1 92.44 228 SER A C 1
ATOM 1821 O O . SER A 1 228 ? 3.197 -30.531 -24.547 1 92.44 228 SER A O 1
ATOM 1823 N N . LEU A 1 229 ? 4.266 -28.844 -23.484 1 93.88 229 LEU A N 1
ATOM 1824 C CA . LEU A 1 229 ? 3.816 -29.25 -22.156 1 93.88 229 LEU A CA 1
ATOM 1825 C C . LEU A 1 229 ? 3.932 -28.094 -21.172 1 93.88 229 LEU A C 1
ATOM 1827 O O . LEU A 1 229 ? 4.938 -27.391 -21.156 1 93.88 229 LEU A O 1
ATOM 1831 N N . PHE A 1 230 ? 2.873 -27.859 -20.516 1 95.81 230 PHE A N 1
ATOM 1832 C CA . PHE A 1 230 ? 2.918 -26.984 -19.344 1 95.81 230 PHE A CA 1
ATOM 1833 C C . PHE A 1 230 ? 3.113 -27.797 -18.078 1 95.81 230 PHE A C 1
ATOM 1835 O O . PHE A 1 230 ? 2.4 -28.781 -17.844 1 95.81 230 PHE A O 1
ATOM 1842 N N . ILE A 1 231 ? 4.074 -27.344 -17.25 1 96.38 231 ILE A N 1
ATOM 1843 C CA . ILE A 1 231 ? 4.379 -28.125 -16.062 1 96.38 231 ILE A CA 1
ATOM 1844 C C . ILE A 1 231 ? 4.355 -27.219 -14.836 1 96.38 231 ILE A C 1
ATOM 1846 O O . ILE A 1 231 ? 4.816 -26.062 -14.891 1 96.38 231 ILE A O 1
ATOM 1850 N N . GLU A 1 232 ? 3.818 -27.594 -13.766 1 96.56 232 GLU A N 1
ATOM 1851 C CA . GLU A 1 232 ? 3.812 -26.953 -12.445 1 96.56 232 GLU A CA 1
ATOM 1852 C C . GLU A 1 232 ? 3.689 -27.984 -11.336 1 96.56 232 GLU A C 1
ATOM 1854 O O . GLU A 1 232 ? 2.652 -28.641 -11.203 1 96.56 232 GLU A O 1
ATOM 1859 N N . LEU A 1 233 ? 4.727 -28.094 -10.516 1 96.62 233 LEU A N 1
ATOM 1860 C CA . LEU A 1 233 ? 4.793 -29.172 -9.523 1 96.62 233 LEU A CA 1
ATOM 1861 C C . LEU A 1 233 ? 5 -28.594 -8.125 1 96.62 233 LEU A C 1
ATOM 1863 O O . LEU A 1 233 ? 5.902 -29.031 -7.402 1 96.62 233 LEU A O 1
ATOM 1867 N N . PRO A 1 234 ? 4.16 -27.672 -7.742 1 94.81 234 PRO A N 1
ATOM 1868 C CA . PRO A 1 234 ? 4.324 -27.109 -6.398 1 94.81 234 PRO A CA 1
ATOM 1869 C C . PRO A 1 234 ? 4.012 -28.109 -5.297 1 94.81 234 PRO A C 1
ATOM 1871 O O . PRO A 1 234 ? 3.355 -29.125 -5.551 1 94.81 234 PRO A O 1
ATOM 1874 N N . LEU A 1 235 ? 4.551 -27.812 -4.078 1 90.94 235 LEU A N 1
ATOM 1875 C CA . LEU A 1 235 ? 4.273 -28.656 -2.924 1 90.94 235 LEU A CA 1
ATOM 1876 C C . LEU A 1 235 ? 2.939 -28.297 -2.285 1 90.94 235 LEU A C 1
ATOM 1878 O O . LEU A 1 235 ? 2.4 -29.062 -1.479 1 90.94 235 LEU A O 1
ATOM 1882 N N . ASP A 1 236 ? 2.404 -27.172 -2.566 1 81.75 236 ASP A N 1
ATOM 1883 C CA . ASP A 1 236 ? 1.062 -26.781 -2.15 1 81.75 236 ASP A CA 1
ATOM 1884 C C . ASP A 1 236 ? 0.037 -27.094 -3.238 1 81.75 236 ASP A C 1
ATOM 1886 O O . ASP A 1 236 ? -0.264 -28.25 -3.504 1 81.75 236 ASP A O 1
ATOM 1890 N N . PHE A 1 237 ? -0.616 -26.188 -3.885 1 74.81 237 PHE A N 1
ATOM 1891 C CA . PHE A 1 237 ? -1.457 -26.438 -5.051 1 74.81 237 PHE A CA 1
ATOM 1892 C C . PHE A 1 237 ? -1.094 -25.484 -6.188 1 74.81 237 PHE A C 1
ATOM 1894 O O . PHE A 1 237 ? -0.513 -24.422 -5.957 1 74.81 237 PHE A O 1
ATOM 1901 N N . PRO A 1 238 ? -1.469 -25.984 -7.355 1 73.81 238 PRO A N 1
ATOM 1902 C CA . PRO A 1 238 ? -1.148 -25.125 -8.5 1 73.81 238 PRO A CA 1
ATOM 1903 C C . PRO A 1 238 ? -1.92 -23.812 -8.484 1 73.81 238 PRO A C 1
ATOM 1905 O O . PRO A 1 238 ? -2.994 -23.719 -7.883 1 73.81 238 PRO A O 1
ATOM 1908 N N . GLY A 1 239 ? -1.354 -22.812 -9.07 1 79.5 239 GLY A N 1
ATOM 1909 C CA . GLY A 1 239 ? -1.965 -21.484 -9.07 1 79.5 239 GLY A CA 1
ATOM 1910 C C . GLY A 1 239 ? -2.852 -21.25 -10.281 1 79.5 239 GLY A C 1
ATOM 1911 O O . GLY A 1 239 ? -3.203 -22.188 -11 1 79.5 239 GLY A O 1
ATOM 1912 N N . ASN A 1 240 ? -3.279 -20.094 -10.5 1 88.56 240 ASN A N 1
ATOM 1913 C CA . ASN A 1 240 ? -4.117 -19.688 -11.617 1 88.56 240 ASN A CA 1
ATOM 1914 C C . ASN A 1 240 ? -3.402 -19.875 -12.953 1 88.56 240 ASN A C 1
ATOM 1916 O O . ASN A 1 240 ? -4.047 -19.953 -14 1 88.56 240 ASN A O 1
ATOM 1920 N N . SER A 1 241 ? -2.057 -20.016 -12.859 1 92.06 241 SER A N 1
ATOM 1921 C CA . SER A 1 241 ? -1.278 -20.203 -14.078 1 92.06 241 SER A CA 1
ATOM 1922 C C . SER A 1 241 ? -1.653 -21.5 -14.781 1 92.06 241 SER A C 1
ATOM 1924 O O . SER A 1 241 ? -1.672 -21.562 -16.016 1 92.06 241 SER A O 1
ATOM 1926 N N . ALA A 1 242 ? -1.906 -22.5 -14.047 1 92.38 242 ALA A N 1
ATOM 1927 C CA . ALA A 1 242 ? -2.328 -23.781 -14.625 1 92.38 242 ALA A CA 1
ATOM 1928 C C . ALA A 1 242 ? -3.666 -23.641 -15.344 1 92.38 242 ALA A C 1
ATOM 1930 O O . ALA A 1 242 ? -3.854 -24.188 -16.438 1 92.38 242 ALA A O 1
ATOM 1931 N N . LEU A 1 243 ? -4.562 -22.906 -14.719 1 91.38 243 LEU A N 1
ATOM 1932 C CA . LEU A 1 243 ? -5.867 -22.688 -15.336 1 91.38 243 LEU A CA 1
ATOM 1933 C C . LEU A 1 243 ? -5.738 -21.844 -16.594 1 91.38 243 LEU A C 1
ATOM 1935 O O . LEU A 1 243 ? -6.441 -22.078 -17.578 1 91.38 243 LEU A O 1
ATOM 1939 N N . GLU A 1 244 ? -4.879 -20.891 -16.578 1 91.19 244 GLU A N 1
ATOM 1940 C CA . GLU A 1 244 ? -4.598 -20.062 -17.734 1 91.19 244 GLU A CA 1
ATOM 1941 C C . GLU A 1 244 ? -4.023 -20.891 -18.891 1 91.19 244 GLU A C 1
ATOM 1943 O O . GLU A 1 244 ? -4.441 -20.734 -20.031 1 91.19 244 GLU A O 1
ATOM 1948 N N . ALA A 1 245 ? -3.123 -21.719 -18.531 1 92 245 ALA A N 1
ATOM 1949 C CA . ALA A 1 245 ? -2.527 -22.609 -19.531 1 92 245 ALA A CA 1
ATOM 1950 C C . ALA A 1 245 ? -3.576 -23.547 -20.125 1 92 245 ALA A C 1
ATOM 1952 O O . ALA A 1 245 ? -3.576 -23.797 -21.328 1 92 245 ALA A O 1
ATOM 1953 N N . ALA A 1 246 ? -4.426 -24.047 -19.281 1 90.5 246 ALA A N 1
ATOM 1954 C CA . ALA A 1 246 ? -5.523 -24.875 -19.75 1 90.5 246 ALA A CA 1
ATOM 1955 C C . ALA A 1 246 ? -6.41 -24.125 -20.734 1 90.5 246 ALA A C 1
ATOM 1957 O O . ALA A 1 246 ? -6.82 -24.672 -21.766 1 90.5 246 ALA A O 1
ATOM 1958 N N . GLN A 1 247 ? -6.652 -22.922 -20.406 1 88.19 247 GLN A N 1
ATOM 1959 C CA . GLN A 1 247 ? -7.5 -22.078 -21.25 1 88.19 247 GLN A CA 1
ATOM 1960 C C . GLN A 1 247 ? -6.879 -21.875 -22.625 1 88.19 247 GLN A C 1
ATOM 1962 O O . GLN A 1 247 ? -7.594 -21.766 -23.625 1 88.19 247 GLN A O 1
ATOM 1967 N N . VAL A 1 248 ? -5.617 -21.797 -22.688 1 89 248 VAL A N 1
ATOM 1968 C CA . VAL A 1 248 ? -4.891 -21.594 -23.922 1 89 248 VAL A CA 1
ATOM 1969 C C . VAL A 1 248 ? -4.852 -22.906 -24.719 1 89 248 VAL A C 1
ATOM 1971 O O . VAL A 1 248 ? -4.633 -22.891 -25.938 1 89 248 VAL A O 1
ATOM 1974 N N . GLY A 1 249 ? -5.008 -24.047 -24.016 1 86.94 249 GLY A N 1
ATOM 1975 C CA . GLY A 1 249 ? -5.039 -25.344 -24.672 1 86.94 249 GLY A CA 1
ATOM 1976 C C . GLY A 1 249 ? -3.768 -26.141 -24.484 1 86.94 249 GLY A C 1
ATOM 1977 O O . GLY A 1 249 ? -3.482 -27.062 -25.25 1 86.94 249 GLY A O 1
ATOM 1978 N N . CYS A 1 250 ? -3.09 -25.844 -23.453 1 90.25 250 CYS A N 1
ATOM 1979 C CA . CYS A 1 250 ? -1.846 -26.562 -23.172 1 90.25 250 CYS A CA 1
ATOM 1980 C C . CYS A 1 250 ? -2.123 -27.953 -22.641 1 90.25 250 CYS A C 1
ATOM 1982 O O . CYS A 1 250 ? -3.141 -28.188 -21.984 1 90.25 250 CYS A O 1
ATOM 1984 N N . ARG A 1 251 ? -1.229 -28.844 -22.984 1 91.94 251 ARG A N 1
ATOM 1985 C CA . ARG A 1 251 ? -1.151 -30.062 -22.203 1 91.94 251 ARG A CA 1
ATOM 1986 C C . ARG A 1 251 ? -0.536 -29.812 -20.828 1 91.94 251 ARG A C 1
ATOM 1988 O O . ARG A 1 251 ? 0.453 -29.078 -20.719 1 91.94 251 ARG A O 1
ATOM 1995 N N . LEU A 1 252 ? -1.105 -30.469 -19.828 1 94.12 252 LEU A N 1
ATOM 1996 C CA . LEU A 1 252 ? -0.728 -30.062 -18.484 1 94.12 252 LEU A CA 1
ATOM 1997 C C . LEU A 1 252 ? -0.182 -31.25 -17.688 1 94.12 252 LEU A C 1
ATOM 1999 O O . LEU A 1 252 ? -0.754 -32.344 -17.734 1 94.12 252 LEU A O 1
ATOM 2003 N N . LEU A 1 253 ? 0.917 -31.078 -17.109 1 95.38 253 LEU A N 1
ATOM 2004 C CA . LEU A 1 253 ? 1.451 -31.969 -16.078 1 95.38 253 LEU A CA 1
ATOM 2005 C C . LEU A 1 253 ? 1.556 -31.25 -14.742 1 95.38 253 LEU A C 1
ATOM 2007 O O . LEU A 1 253 ? 2.373 -30.344 -14.586 1 95.38 253 LEU A O 1
ATOM 2011 N N . LEU A 1 254 ? 0.762 -31.719 -13.758 1 96.12 254 LEU A N 1
ATOM 2012 C CA . LEU A 1 254 ? 0.614 -30.984 -12.5 1 96.12 254 LEU A CA 1
ATOM 2013 C C . LEU A 1 254 ? 0.785 -31.906 -11.305 1 96.12 254 LEU A C 1
ATOM 2015 O O . LEU A 1 254 ? 0.693 -33.125 -11.445 1 96.12 254 LEU A O 1
ATOM 2019 N N . SER A 1 255 ? 1.039 -31.266 -10.141 1 95.88 255 SER A N 1
ATOM 2020 C CA . SER A 1 255 ? 1.076 -32.031 -8.898 1 95.88 255 SER A CA 1
ATOM 2021 C C . SER A 1 255 ? -0.287 -32.625 -8.578 1 95.88 255 SER A C 1
ATOM 2023 O O . SER A 1 255 ? -1.312 -31.953 -8.688 1 95.88 255 SER A O 1
ATOM 2025 N N . LYS A 1 256 ? -0.224 -33.906 -8.188 1 93.94 256 LYS A N 1
ATOM 2026 C CA . LYS A 1 256 ? -1.442 -34.562 -7.719 1 93.94 256 LYS A CA 1
ATOM 2027 C C . LYS A 1 256 ? -1.962 -33.906 -6.445 1 93.94 256 LYS A C 1
ATOM 2029 O O . LYS A 1 256 ? -1.217 -33.719 -5.477 1 93.94 256 LYS A O 1
ATOM 2034 N N . SER A 1 257 ? -3.197 -33.438 -6.484 1 92.25 257 SER A N 1
ATOM 2035 C CA . SER A 1 257 ? -3.834 -32.812 -5.328 1 92.25 257 SER A CA 1
ATOM 2036 C C . SER A 1 257 ? -5.352 -32.781 -5.484 1 92.25 257 SER A C 1
ATOM 2038 O O . SER A 1 257 ? -5.871 -32.969 -6.586 1 92.25 257 SER A O 1
ATOM 2040 N N . ASP A 1 258 ? -6.062 -32.562 -4.32 1 92.69 258 ASP A N 1
ATOM 2041 C CA . ASP A 1 258 ? -7.516 -32.438 -4.375 1 92.69 258 ASP A CA 1
ATOM 2042 C C . ASP A 1 258 ? -7.918 -31.234 -5.223 1 92.69 258 ASP A C 1
ATOM 2044 O O . ASP A 1 258 ? -8.945 -31.266 -5.902 1 92.69 258 ASP A O 1
ATOM 2048 N N . TRP A 1 259 ? -7.113 -30.234 -5.18 1 92.88 259 TRP A N 1
ATOM 2049 C CA . TRP A 1 259 ? -7.398 -29.031 -5.965 1 92.88 259 TRP A CA 1
ATOM 2050 C C . TRP A 1 259 ? -7.281 -29.328 -7.457 1 92.88 259 TRP A C 1
ATOM 2052 O O . TRP A 1 259 ? -8.164 -28.953 -8.234 1 92.88 259 TRP A O 1
ATOM 2062 N N . THR A 1 260 ? -6.188 -29.969 -7.844 1 93.88 260 THR A N 1
ATOM 2063 C CA . THR A 1 260 ? -5.98 -30.312 -9.25 1 93.88 260 THR A CA 1
ATOM 2064 C C . THR A 1 260 ? -7.121 -31.172 -9.773 1 93.88 260 THR A C 1
ATOM 2066 O O . THR A 1 260 ? -7.621 -30.953 -10.875 1 93.88 260 THR A O 1
ATOM 2069 N N . GLU A 1 261 ? -7.508 -32.094 -8.953 1 93.25 261 GLU A N 1
ATOM 2070 C CA . GLU A 1 261 ? -8.609 -32.969 -9.336 1 93.25 261 GLU A CA 1
ATOM 2071 C C . GLU A 1 261 ? -9.906 -32.188 -9.516 1 93.25 261 GLU A C 1
ATOM 2073 O O . GLU A 1 261 ? -10.625 -32.375 -10.492 1 93.25 261 GLU A O 1
ATOM 2078 N N . GLU A 1 262 ? -10.164 -31.328 -8.594 1 93.38 262 GLU A N 1
ATOM 2079 C CA . GLU A 1 262 ? -11.383 -30.516 -8.617 1 93.38 262 GLU A CA 1
ATOM 2080 C C . GLU A 1 262 ? -11.406 -29.578 -9.82 1 93.38 262 GLU A C 1
ATOM 2082 O O . GLU A 1 262 ? -12.438 -29.438 -10.484 1 93.38 262 GLU A O 1
ATOM 2087 N N . MET A 1 263 ? -10.273 -28.984 -10.164 1 90.62 263 MET A N 1
ATOM 2088 C CA . MET A 1 263 ? -10.227 -27.891 -11.148 1 90.62 263 MET A CA 1
ATOM 2089 C C . MET A 1 263 ? -10.062 -28.453 -12.555 1 90.62 263 MET A C 1
ATOM 2091 O O . MET A 1 263 ? -10.625 -27.906 -13.508 1 90.62 263 MET A O 1
ATOM 2095 N N . LEU A 1 264 ? -9.258 -29.562 -12.664 1 90.56 264 LEU A N 1
ATOM 2096 C CA . LEU A 1 264 ? -8.852 -29.969 -14.008 1 90.56 264 LEU A CA 1
ATOM 2097 C C . LEU A 1 264 ? -9.148 -31.453 -14.242 1 90.56 264 LEU A C 1
ATOM 2099 O O . LEU A 1 264 ? -9.391 -31.859 -15.375 1 90.56 264 LEU A O 1
ATOM 2103 N N . GLY A 1 265 ? -9.141 -32.219 -13.164 1 89.69 265 GLY A N 1
ATOM 2104 C CA . GLY A 1 265 ? -9.461 -33.625 -13.273 1 89.69 265 GLY A CA 1
ATOM 2105 C C . GLY A 1 265 ? -8.711 -34.312 -14.391 1 89.69 265 GLY A C 1
ATOM 2106 O O . GLY A 1 265 ? -7.484 -34.219 -14.477 1 89.69 265 GLY A O 1
ATOM 2107 N N . ASN A 1 266 ? -9.453 -34.844 -15.336 1 87.81 266 ASN A N 1
ATOM 2108 C CA . ASN A 1 266 ? -8.883 -35.625 -16.406 1 87.81 266 ASN A CA 1
ATOM 2109 C C . ASN A 1 266 ? -8.273 -34.781 -17.5 1 87.81 266 ASN A C 1
ATOM 2111 O O . ASN A 1 266 ? -7.695 -35.281 -18.453 1 87.81 266 ASN A O 1
ATOM 2115 N N . ARG A 1 267 ? -8.266 -33.531 -17.297 1 87.31 267 ARG A N 1
ATOM 2116 C CA . ARG A 1 267 ? -7.746 -32.625 -18.297 1 87.31 267 ARG A CA 1
ATOM 2117 C C . ARG A 1 267 ? -6.254 -32.375 -18.109 1 87.31 267 ARG A C 1
ATOM 2119 O O . ARG A 1 267 ? -5.637 -31.641 -18.859 1 87.31 267 ARG A O 1
ATOM 2126 N N . CYS A 1 268 ? -5.734 -33.062 -17.125 1 91.12 268 CYS A N 1
ATOM 2127 C CA . CYS A 1 268 ? -4.301 -32.938 -16.906 1 91.12 268 CYS A CA 1
ATOM 2128 C C . CYS A 1 268 ? -3.709 -34.219 -16.391 1 91.12 268 CYS A C 1
ATOM 2130 O O . CYS A 1 268 ? -4.441 -35.094 -15.922 1 91.12 268 CYS A O 1
ATOM 2132 N N . ILE A 1 269 ? -2.453 -34.312 -16.609 1 93.12 269 ILE A N 1
ATOM 2133 C CA . ILE A 1 269 ? -1.701 -35.406 -15.977 1 93.12 269 ILE A CA 1
ATOM 2134 C C . ILE A 1 269 ? -1.301 -35 -14.562 1 93.12 269 ILE A C 1
ATOM 2136 O O . ILE A 1 269 ? -0.767 -33.906 -14.344 1 93.12 269 ILE A O 1
ATOM 2140 N N . GLN A 1 270 ? -1.596 -35.906 -13.648 1 94.56 270 GLN A N 1
ATOM 2141 C CA . GLN A 1 270 ? -1.255 -35.625 -12.25 1 94.56 270 GLN A CA 1
ATOM 2142 C C . GLN A 1 270 ? -0.172 -36.594 -11.758 1 94.56 270 GLN A C 1
ATOM 2144 O O . GLN A 1 270 ? -0.245 -37.781 -11.992 1 94.56 270 GLN A O 1
ATOM 2149 N N . VAL A 1 271 ? 0.841 -36.031 -11.133 1 96.5 271 VAL A N 1
ATOM 2150 C CA . VAL A 1 271 ? 1.957 -36.844 -10.656 1 96.5 271 VAL A CA 1
ATOM 2151 C C . VAL A 1 271 ? 2.32 -36.406 -9.234 1 96.5 271 VAL A C 1
ATOM 2153 O O . VAL A 1 271 ? 1.926 -35.344 -8.766 1 96.5 271 VAL A O 1
ATOM 2156 N N . ASP A 1 272 ? 2.986 -37.344 -8.461 1 97.06 272 ASP A N 1
ATOM 2157 C CA . ASP A 1 272 ? 3.668 -36.938 -7.23 1 97.06 272 ASP A CA 1
ATOM 2158 C C . ASP A 1 272 ? 4.844 -36.031 -7.523 1 97.06 272 ASP A C 1
ATOM 2160 O O . ASP A 1 272 ? 5.82 -36.438 -8.148 1 97.06 272 ASP A O 1
ATOM 2164 N N . PRO A 1 273 ? 4.766 -34.781 -7.008 1 96.56 273 PRO A N 1
ATOM 2165 C CA . PRO A 1 273 ? 5.789 -33.812 -7.371 1 96.56 273 PRO A CA 1
ATOM 2166 C C . PRO A 1 273 ? 7.18 -34.188 -6.879 1 96.56 273 PRO A C 1
ATOM 2168 O O . PRO A 1 273 ? 8.18 -33.594 -7.316 1 96.56 273 PRO A O 1
ATOM 2171 N N . LEU A 1 274 ? 7.262 -35.188 -6.016 1 96.31 274 LEU A N 1
ATOM 2172 C CA . LEU A 1 274 ? 8.555 -35.562 -5.453 1 96.31 274 LEU A CA 1
ATOM 2173 C C . LEU A 1 274 ? 9.039 -36.875 -6.047 1 96.31 274 LEU A C 1
ATOM 2175 O O . LEU A 1 274 ? 10.117 -37.344 -5.688 1 96.31 274 LEU A O 1
ATOM 2179 N N . ASN A 1 275 ? 8.328 -37.438 -6.957 1 97.81 275 ASN A N 1
ATOM 2180 C CA . ASN A 1 275 ? 8.68 -38.719 -7.602 1 97.81 275 ASN A CA 1
ATOM 2181 C C . ASN A 1 275 ? 9.203 -38.469 -9.023 1 97.81 275 ASN A C 1
ATOM 2183 O O . ASN A 1 275 ? 8.43 -38.531 -9.977 1 97.81 275 ASN A O 1
ATOM 2187 N N . ILE A 1 276 ? 10.516 -38.406 -9.102 1 98.25 276 ILE A N 1
ATOM 2188 C CA . ILE A 1 276 ? 11.164 -38.062 -10.359 1 98.25 276 ILE A CA 1
ATOM 2189 C C . ILE A 1 276 ? 10.859 -39.125 -11.406 1 98.25 276 ILE A C 1
ATOM 2191 O O . ILE A 1 276 ? 10.57 -38.812 -12.562 1 98.25 276 ILE A O 1
ATOM 2195 N N . ASP A 1 277 ? 10.875 -40.344 -11 1 97.69 277 ASP A N 1
ATOM 2196 C CA . ASP A 1 277 ? 10.633 -41.438 -11.93 1 97.69 277 ASP A CA 1
ATOM 2197 C C . ASP A 1 277 ? 9.219 -41.375 -12.5 1 97.69 277 ASP A C 1
ATOM 2199 O O . ASP A 1 277 ? 9.016 -41.625 -13.695 1 97.69 277 ASP A O 1
ATOM 2203 N N . GLU A 1 278 ? 8.328 -41.062 -11.641 1 97.62 278 GLU A N 1
ATOM 2204 C CA . GLU A 1 278 ? 6.949 -40.938 -12.102 1 97.62 278 GLU A CA 1
ATOM 2205 C C . GLU A 1 278 ? 6.801 -39.75 -13.07 1 97.62 278 GLU A C 1
ATOM 2207 O O . GLU A 1 278 ? 6.105 -39.875 -14.086 1 97.62 278 GLU A O 1
ATOM 2212 N N . ILE A 1 279 ? 7.398 -38.656 -12.758 1 97.06 279 ILE A N 1
ATOM 2213 C CA . ILE A 1 279 ? 7.352 -37.5 -13.633 1 97.06 279 ILE A CA 1
ATOM 2214 C C . ILE A 1 279 ? 7.898 -37.844 -15.008 1 97.06 279 ILE A C 1
ATOM 2216 O O . ILE A 1 279 ? 7.25 -37.594 -16.031 1 97.06 279 ILE A O 1
ATOM 2220 N N . VAL A 1 280 ? 9.047 -38.562 -15.062 1 97.06 280 VAL A N 1
ATOM 2221 C CA . VAL A 1 280 ? 9.703 -38.938 -16.312 1 97.06 280 VAL A CA 1
ATOM 2222 C C . VAL A 1 280 ? 8.82 -39.875 -17.094 1 97.06 280 VAL A C 1
ATOM 2224 O O . VAL A 1 280 ? 8.578 -39.656 -18.297 1 97.06 280 VAL A O 1
ATOM 2227 N N . SER A 1 281 ? 8.328 -40.844 -16.406 1 96 281 SER A N 1
ATOM 2228 C CA . SER A 1 281 ? 7.523 -41.875 -17.078 1 96 281 SER A CA 1
ATOM 2229 C C . SER A 1 281 ? 6.258 -41.25 -17.688 1 96 281 SER A C 1
ATOM 2231 O O . SER A 1 281 ? 5.875 -41.594 -18.797 1 96 281 SER A O 1
ATOM 2233 N N . LYS A 1 282 ? 5.605 -40.375 -16.984 1 94.44 282 LYS A N 1
ATOM 2234 C CA . LYS A 1 282 ? 4.359 -39.781 -17.453 1 94.44 282 LYS A CA 1
ATOM 2235 C C . LYS A 1 282 ? 4.609 -38.844 -18.625 1 94.44 282 LYS A C 1
ATOM 2237 O O . LYS A 1 282 ? 3.785 -38.781 -19.547 1 94.44 282 LYS A O 1
ATOM 2242 N N . VAL A 1 283 ? 5.676 -38.156 -18.594 1 92.94 283 VAL A N 1
ATOM 2243 C CA . VAL A 1 283 ? 6.004 -37.281 -19.719 1 92.94 283 VAL A CA 1
ATOM 2244 C C . VAL A 1 283 ? 6.277 -38.094 -20.969 1 92.94 283 VAL A C 1
ATOM 2246 O O . VAL A 1 283 ? 5.832 -37.75 -22.062 1 92.94 283 VAL A O 1
ATOM 2249 N N . LEU A 1 284 ? 6.977 -39.156 -20.812 1 90.69 284 LEU A N 1
ATOM 2250 C CA . LEU A 1 284 ? 7.289 -40.031 -21.938 1 90.69 284 LEU A CA 1
ATOM 2251 C C . LEU A 1 284 ? 6.023 -40.656 -22.516 1 90.69 284 LEU A C 1
ATOM 2253 O O . LEU A 1 284 ? 5.883 -40.75 -23.734 1 90.69 284 LEU A O 1
ATOM 2257 N N . ASP A 1 285 ? 5.152 -41.031 -21.641 1 84.75 285 ASP A N 1
ATOM 2258 C CA . ASP A 1 285 ? 3.889 -41.625 -22.078 1 84.75 285 ASP A CA 1
ATOM 2259 C C . ASP A 1 285 ? 3.043 -40.594 -22.844 1 84.75 285 ASP A C 1
ATOM 2261 O O . ASP A 1 285 ? 2.383 -40.938 -23.828 1 84.75 285 ASP A O 1
ATOM 2265 N N . TYR A 1 286 ? 3.006 -39.469 -22.422 1 72.88 286 TYR A N 1
ATOM 2266 C CA . TYR A 1 286 ? 2.152 -38.375 -22.906 1 72.88 286 TYR A CA 1
ATOM 2267 C C . TYR A 1 286 ? 2.645 -37.875 -24.266 1 72.88 286 TYR A C 1
ATOM 2269 O O . TYR A 1 286 ? 1.844 -37.531 -25.125 1 72.88 286 TYR A O 1
ATOM 2277 N N . SER A 1 287 ? 3.908 -37.625 -24.391 1 60.66 287 SER A N 1
ATOM 2278 C CA . SER A 1 287 ? 4.469 -37.219 -25.672 1 60.66 287 SER A CA 1
ATOM 2279 C C . SER A 1 287 ? 3.953 -38.094 -26.812 1 60.66 287 SER A C 1
ATOM 2281 O O . SER A 1 287 ? 3.91 -37.656 -27.969 1 60.66 287 SER A O 1
ATOM 2283 N N . LEU A 1 288 ? 3.334 -39.062 -26.406 1 48.12 288 LEU A N 1
ATOM 2284 C CA . LEU A 1 288 ? 2.855 -40.031 -27.391 1 48.12 288 LEU A CA 1
ATOM 2285 C C . LEU A 1 288 ? 1.363 -39.844 -27.641 1 48.12 288 LEU A C 1
ATOM 2287 O O . LEU A 1 288 ? 0.852 -40.281 -28.688 1 48.12 288 LEU A O 1
ATOM 2291 N N . GLU A 1 289 ? 0.594 -39.219 -26.688 1 55.81 289 GLU A N 1
ATOM 2292 C CA . GLU A 1 289 ? -0.851 -39.094 -26.875 1 55.81 289 GLU A CA 1
ATOM 2293 C C . GLU A 1 289 ? -1.252 -37.688 -27.281 1 55.81 289 GLU A C 1
ATOM 2295 O O . GLU A 1 289 ? -0.625 -36.719 -26.875 1 55.81 289 GLU A O 1
ATOM 2300 N N . SER A 1 290 ? -1.675 -37.375 -28.531 1 49.38 290 SER A N 1
ATOM 2301 C CA . SER A 1 290 ? -2.004 -36.156 -29.25 1 49.38 290 SER A CA 1
ATOM 2302 C C . SER A 1 290 ? -3.148 -35.406 -28.578 1 49.38 290 SER A C 1
ATOM 2304 O O . SER A 1 290 ? -3.701 -34.469 -29.141 1 49.38 290 SER A O 1
ATOM 2306 N N . SER A 1 291 ? -3.793 -35.656 -27.391 1 49.84 291 SER A N 1
ATOM 2307 C CA . SER A 1 291 ? -5.117 -35.062 -27.234 1 49.84 291 SER A CA 1
ATOM 2308 C C . SER A 1 291 ? -5.027 -33.656 -26.641 1 49.84 291 SER A C 1
ATOM 2310 O O . SER A 1 291 ? -4.465 -33.469 -25.562 1 49.84 291 SER A O 1
ATOM 2312 N N . LYS A 1 292 ? -4.902 -32.469 -27.484 1 51.88 292 LYS A N 1
ATOM 2313 C CA . LYS A 1 292 ? -4.918 -31.078 -27.047 1 51.88 292 LYS A CA 1
ATOM 2314 C C . LYS A 1 292 ? -6.293 -30.688 -26.516 1 51.88 292 LYS A C 1
ATOM 2316 O O . LYS A 1 292 ? -6.488 -29.547 -26.062 1 51.88 292 LYS A O 1
ATOM 2321 N N . ASP A 1 293 ? -7.488 -31.234 -26.609 1 52.44 293 ASP A N 1
ATOM 2322 C CA . ASP A 1 293 ? -8.734 -30.484 -26.688 1 52.44 293 ASP A CA 1
ATOM 2323 C C . ASP A 1 293 ? -9.227 -30.078 -25.297 1 52.44 293 ASP A C 1
ATOM 2325 O O . ASP A 1 293 ? -10.188 -30.656 -24.781 1 52.44 293 ASP A O 1
ATOM 2329 N N . ILE A 1 294 ? -8.367 -29.578 -24.359 1 56 294 ILE A N 1
ATOM 2330 C CA . ILE A 1 294 ? -9.117 -29.391 -23.125 1 56 294 ILE A CA 1
ATOM 2331 C C . ILE A 1 294 ? -9.531 -27.922 -22.984 1 56 294 ILE A C 1
ATOM 2333 O O . ILE A 1 294 ? -8.672 -27.047 -22.859 1 56 294 ILE A O 1
ATOM 2337 N N . LYS A 1 295 ? -10.672 -27.469 -23.625 1 56.75 295 LYS A N 1
ATOM 2338 C CA . LYS A 1 295 ? -11.125 -26.109 -23.312 1 56.75 295 LYS A CA 1
ATOM 2339 C C . LYS A 1 295 ? -12.016 -26.094 -22.078 1 56.75 295 LYS A C 1
ATOM 2341 O O . LYS A 1 295 ? -12.93 -26.906 -21.953 1 56.75 295 LYS A O 1
ATOM 2346 N N . ILE A 1 296 ? -11.469 -25.438 -21.031 1 62.62 296 ILE A N 1
ATOM 2347 C CA . ILE A 1 296 ? -12.281 -25.25 -19.844 1 62.62 296 ILE A CA 1
ATOM 2348 C C . ILE A 1 296 ? -13.391 -24.234 -20.125 1 62.62 296 ILE A C 1
ATOM 2350 O O . ILE A 1 296 ? -13.219 -23.344 -20.953 1 62.62 296 ILE A O 1
ATOM 2354 N N . ASN A 1 297 ? -14.664 -24.609 -19.75 1 56.09 297 ASN A N 1
ATOM 2355 C CA . ASN A 1 297 ? -15.766 -23.656 -19.859 1 56.09 297 ASN A CA 1
ATOM 2356 C C . ASN A 1 297 ? -15.445 -22.328 -19.172 1 56.09 297 ASN A C 1
ATOM 2358 O O . ASN A 1 297 ? -15.203 -22.297 -17.969 1 56.09 297 ASN A O 1
ATOM 2362 N N . ASN A 1 298 ? -14.969 -21.359 -20.094 1 57.5 298 ASN A N 1
ATOM 2363 C CA . ASN A 1 298 ? -14.492 -20.062 -19.625 1 57.5 298 ASN A CA 1
ATOM 2364 C C . ASN A 1 298 ? -15.648 -19.141 -19.266 1 57.5 298 ASN A C 1
ATOM 2366 O O . ASN A 1 298 ? -16.531 -18.891 -20.094 1 57.5 298 ASN A O 1
ATOM 2370 N N . THR A 1 299 ? -15.898 -18.938 -18 1 66.12 299 THR A N 1
ATOM 2371 C CA . THR A 1 299 ? -16.797 -17.844 -17.656 1 66.12 299 THR A CA 1
ATOM 2372 C C . THR A 1 299 ? -16.047 -16.516 -17.609 1 66.12 299 THR A C 1
ATOM 2374 O O . THR A 1 299 ? -14.836 -16.484 -17.391 1 66.12 299 THR A O 1
ATOM 2377 N N . ASN A 1 300 ? -16.656 -15.438 -18.203 1 80.69 300 ASN A N 1
ATOM 2378 C CA . ASN A 1 300 ? -16.094 -14.102 -18.078 1 80.69 300 ASN A CA 1
ATOM 2379 C C . ASN A 1 300 ? -15.891 -13.711 -16.625 1 80.69 300 ASN A C 1
ATOM 2381 O O . ASN A 1 300 ? -16.391 -14.383 -15.719 1 80.69 300 ASN A O 1
ATOM 2385 N N . LEU A 1 301 ? -15.109 -12.852 -16.391 1 85.25 301 LEU A N 1
ATOM 2386 C CA . LEU A 1 301 ? -14.695 -12.422 -15.062 1 85.25 301 LEU A CA 1
ATOM 2387 C C . LEU A 1 301 ? -15.906 -12.102 -14.188 1 85.25 301 LEU A C 1
ATOM 2389 O O . LEU A 1 301 ? -15.953 -12.492 -13.023 1 85.25 301 LEU A O 1
ATOM 2393 N N . ILE A 1 302 ? -16.906 -11.484 -14.797 1 85.44 302 ILE A N 1
ATOM 2394 C CA . ILE A 1 302 ? -18.078 -11.07 -14.047 1 85.44 302 ILE A CA 1
ATOM 2395 C C . ILE A 1 302 ? -18.844 -12.312 -13.57 1 85.44 302 ILE A C 1
ATOM 2397 O O . ILE A 1 302 ? -19.234 -12.398 -12.406 1 85.44 302 ILE A O 1
ATOM 2401 N N . ASP A 1 303 ? -18.969 -13.234 -14.438 1 91.81 303 ASP A N 1
ATOM 2402 C CA . ASP A 1 303 ? -19.688 -14.461 -14.109 1 91.81 303 ASP A CA 1
ATOM 2403 C C . ASP A 1 303 ? -18.984 -15.234 -13 1 91.81 303 ASP A C 1
ATOM 2405 O O . ASP A 1 303 ? -19.625 -15.852 -12.156 1 91.81 303 ASP A O 1
ATOM 2409 N N . SER A 1 304 ? -17.734 -15.156 -12.984 1 92.5 304 SER A N 1
ATOM 2410 C CA . SER A 1 304 ? -16.938 -15.891 -12.016 1 92.5 304 SER A CA 1
ATOM 2411 C C . SER A 1 304 ? -17.203 -15.406 -10.594 1 92.5 304 SER A C 1
ATOM 2413 O O . SER A 1 304 ? -17.141 -16.188 -9.641 1 92.5 304 SER A O 1
ATOM 2415 N N . ILE A 1 305 ? -17.594 -14.086 -10.453 1 95.88 305 ILE A N 1
ATOM 2416 C CA . ILE A 1 305 ? -17.766 -13.555 -9.109 1 95.88 305 ILE A CA 1
ATOM 2417 C C . ILE A 1 305 ? -19.219 -13.125 -8.906 1 95.88 305 ILE A C 1
ATOM 2419 O O . ILE A 1 305 ? -19.531 -12.328 -8.023 1 95.88 305 ILE A O 1
ATOM 2423 N N . GLN A 1 306 ? -20.141 -13.617 -9.672 1 95.5 306 GLN A N 1
ATOM 2424 C CA . GLN A 1 306 ? -21.531 -13.219 -9.625 1 95.5 306 GLN A CA 1
ATOM 2425 C C . GLN A 1 306 ? -22.109 -13.383 -8.219 1 95.5 306 GLN A C 1
ATOM 2427 O O . GLN A 1 306 ? -22.844 -12.516 -7.73 1 95.5 306 GLN A O 1
ATOM 2432 N N . PRO A 1 307 ? -21.812 -14.477 -7.512 1 95.88 307 PRO A N 1
ATOM 2433 C CA . PRO A 1 307 ? -22.344 -14.625 -6.156 1 95.88 307 PRO A CA 1
ATOM 2434 C C . PRO A 1 307 ? -21.875 -13.5 -5.223 1 95.88 307 PRO A C 1
ATOM 2436 O O . PRO A 1 307 ? -22.625 -13.086 -4.34 1 95.88 307 PRO A O 1
ATOM 2439 N N . LEU A 1 308 ? -20.656 -13.078 -5.367 1 96.06 308 LEU A N 1
ATOM 2440 C CA . LEU A 1 308 ? -20.125 -11.977 -4.57 1 96.06 308 LEU A CA 1
ATOM 2441 C C . LEU A 1 308 ? -20.844 -10.672 -4.922 1 96.06 308 LEU A C 1
ATOM 2443 O O . LEU A 1 308 ? -21.203 -9.906 -4.027 1 96.06 308 LEU A O 1
ATOM 2447 N N . ILE A 1 309 ? -21.016 -10.453 -6.238 1 95.06 309 ILE A N 1
ATOM 2448 C CA . ILE A 1 309 ? -21.719 -9.266 -6.719 1 95.06 309 ILE A CA 1
ATOM 2449 C C . ILE A 1 309 ? -23.125 -9.234 -6.137 1 95.06 309 ILE A C 1
ATOM 2451 O O . ILE A 1 309 ? -23.594 -8.188 -5.668 1 95.06 309 ILE A O 1
ATOM 2455 N N . ASP A 1 310 ? -23.781 -10.352 -6.145 1 95.31 310 ASP A N 1
ATOM 2456 C CA . ASP A 1 310 ? -25.125 -10.461 -5.621 1 95.31 310 ASP A CA 1
ATOM 2457 C C . ASP A 1 310 ? -25.188 -10.102 -4.141 1 95.31 310 ASP A C 1
ATOM 2459 O O . ASP A 1 310 ? -26.094 -9.406 -3.693 1 95.31 310 ASP A O 1
ATOM 2463 N N . TYR A 1 311 ? -24.25 -10.547 -3.436 1 94.56 311 TYR A N 1
ATOM 2464 C CA . TYR A 1 311 ? -24.188 -10.25 -2.008 1 94.56 311 TYR A CA 1
ATOM 2465 C C . TYR A 1 311 ? -24 -8.75 -1.771 1 94.56 311 TYR A C 1
ATOM 2467 O O . TYR A 1 311 ? -24.719 -8.156 -0.948 1 94.56 311 TYR A O 1
ATOM 2475 N N . ILE A 1 312 ? -23.047 -8.086 -2.426 1 93.44 312 ILE A N 1
ATOM 2476 C CA . ILE A 1 312 ? -22.719 -6.68 -2.23 1 93.44 312 ILE A CA 1
ATOM 2477 C C . ILE A 1 312 ? -23.922 -5.812 -2.629 1 93.44 312 ILE A C 1
ATOM 2479 O O . ILE A 1 312 ? -24.203 -4.805 -1.977 1 93.44 312 ILE A O 1
ATOM 2483 N N . ASN A 1 313 ? -24.625 -6.191 -3.633 1 90.44 313 ASN A N 1
ATOM 2484 C CA . ASN A 1 313 ? -25.766 -5.414 -4.121 1 90.44 313 ASN A CA 1
ATOM 2485 C C . ASN A 1 313 ? -26.984 -5.602 -3.238 1 90.44 313 ASN A C 1
ATOM 2487 O O . ASN A 1 313 ? -27.891 -4.754 -3.223 1 90.44 313 ASN A O 1
ATOM 2491 N N . LYS A 1 314 ? -27.281 -6.691 -2.633 1 82.12 314 LYS A N 1
ATOM 2492 C CA . LYS A 1 314 ? -28.438 -6.961 -1.78 1 82.12 314 LYS A CA 1
ATOM 2493 C C . LYS A 1 314 ? -28.391 -6.113 -0.511 1 82.12 314 LYS A C 1
ATOM 2495 O O . LYS A 1 314 ? -29.438 -5.727 0.02 1 82.12 314 LYS A O 1
ATOM 2500 N N . ASP A 1 315 ? -27.297 -5.91 0.168 1 62.84 315 ASP A N 1
ATOM 2501 C CA . ASP A 1 315 ? -27.203 -5.227 1.453 1 62.84 315 ASP A CA 1
ATOM 2502 C C . ASP A 1 315 ? -27.75 -3.807 1.362 1 62.84 315 ASP A C 1
ATOM 2504 O O . ASP A 1 315 ? -27.922 -3.135 2.381 1 62.84 315 ASP A O 1
ATOM 2508 N N . ASP A 1 316 ? -27.922 -3.117 0.337 1 54.31 316 ASP A N 1
ATOM 2509 C CA . ASP A 1 316 ? -28.578 -1.818 0.252 1 54.31 316 ASP A CA 1
ATOM 2510 C C . ASP A 1 316 ? -30.031 -1.909 0.708 1 54.31 316 ASP A C 1
ATOM 2512 O O . ASP A 1 316 ? -30.625 -0.91 1.126 1 54.31 316 ASP A O 1
ATOM 2516 N N . SER A 1 317 ? -30.797 -2.945 0.534 1 43.75 317 SER A N 1
ATOM 2517 C CA . SER A 1 317 ? -32.219 -2.828 0.806 1 43.75 317 SER A CA 1
ATOM 2518 C C . SER A 1 317 ? -32.5 -2.654 2.297 1 43.75 317 SER A C 1
ATOM 2520 O O . SER A 1 317 ? -33.625 -2.334 2.699 1 43.75 317 SER A O 1
ATOM 2522 N N . SER A 1 318 ? -31.75 -3.029 3.195 1 36.19 318 SER A N 1
ATOM 2523 C CA . SER A 1 318 ? -32.219 -2.83 4.566 1 36.19 318 SER A CA 1
ATOM 2524 C C . SER A 1 318 ? -31.953 -1.401 5.031 1 36.19 318 SER A C 1
ATOM 2526 O O . SER A 1 318 ? -32.375 -1.015 6.125 1 36.19 318 SER A O 1
ATOM 2528 N N . THR A 1 319 ? -31.062 -0.706 4.617 1 34.72 319 THR A N 1
ATOM 2529 C CA . THR A 1 319 ? -30.906 0.641 5.156 1 34.72 319 THR A CA 1
ATOM 2530 C C . THR A 1 319 ? -31.891 1.604 4.496 1 34.72 319 THR A C 1
ATOM 2532 O O . THR A 1 319 ? -31.844 2.812 4.734 1 34.72 319 THR A O 1
ATOM 2535 N N . GLU A 1 320 ? -32.719 1.2 3.539 1 28.58 320 GLU A N 1
ATOM 2536 C CA . GLU A 1 320 ? -33.875 2.07 3.412 1 28.58 320 GLU A CA 1
ATOM 2537 C C . GLU A 1 320 ? -34.906 1.777 4.504 1 28.58 320 GLU A C 1
ATOM 2539 O O . GLU A 1 320 ? -35.219 0.616 4.773 1 28.58 320 GLU A O 1
ATOM 2544 N N . MET B 1 1 ? 20.891 5.477 -13.406 1 83.56 1 MET B N 1
ATOM 2545 C CA . MET B 1 1 ? 19.812 6.188 -12.734 1 83.56 1 MET B CA 1
ATOM 2546 C C . MET B 1 1 ? 19.406 5.469 -11.453 1 83.56 1 MET B C 1
ATOM 2548 O O . MET B 1 1 ? 19.188 4.258 -11.461 1 83.56 1 MET B O 1
ATOM 2552 N N . LYS B 1 2 ? 19.406 6.254 -10.312 1 92.31 2 LYS B N 1
ATOM 2553 C CA . LYS B 1 2 ? 19.094 5.656 -9.016 1 92.31 2 LYS B CA 1
ATOM 2554 C C . LYS B 1 2 ? 17.594 5.434 -8.859 1 92.31 2 LYS B C 1
ATOM 2556 O O . LYS B 1 2 ? 16.781 6.297 -9.227 1 92.31 2 LYS B O 1
ATOM 2561 N N . ARG B 1 3 ? 17.25 4.297 -8.492 1 95.94 3 ARG B N 1
ATOM 2562 C CA . ARG B 1 3 ? 15.852 3.943 -8.25 1 95.94 3 ARG B CA 1
ATOM 2563 C C . ARG B 1 3 ? 15.555 3.838 -6.758 1 95.94 3 ARG B C 1
ATOM 2565 O O . ARG B 1 3 ? 16.281 3.156 -6.027 1 95.94 3 ARG B O 1
ATOM 2572 N N . ILE B 1 4 ? 14.508 4.547 -6.352 1 97.5 4 ILE B N 1
ATOM 2573 C CA . ILE B 1 4 ? 14.203 4.668 -4.93 1 97.5 4 ILE B CA 1
ATOM 2574 C C . ILE B 1 4 ? 12.758 4.25 -4.68 1 97.5 4 ILE B C 1
ATOM 2576 O O . ILE B 1 4 ? 11.844 4.684 -5.391 1 97.5 4 ILE B O 1
ATOM 2580 N N . LEU B 1 5 ? 12.547 3.373 -3.734 1 97.94 5 LEU B N 1
ATOM 2581 C CA . LEU B 1 5 ? 11.203 3.002 -3.301 1 97.94 5 LEU B CA 1
ATOM 2582 C C . LEU B 1 5 ? 10.828 3.725 -2.01 1 97.94 5 LEU B C 1
ATOM 2584 O O . LEU B 1 5 ? 11.562 3.66 -1.022 1 97.94 5 LEU B O 1
ATOM 2588 N N . LEU B 1 6 ? 9.719 4.457 -2.045 1 98.31 6 LEU B N 1
ATOM 2589 C CA . LEU B 1 6 ? 9.203 5.113 -0.848 1 98.31 6 LEU B CA 1
ATOM 2590 C C . LEU B 1 6 ? 8.164 4.238 -0.154 1 98.31 6 LEU B C 1
ATOM 2592 O O . LEU B 1 6 ? 7.176 3.834 -0.771 1 98.31 6 LEU B O 1
ATOM 2596 N N . THR B 1 7 ? 8.391 3.914 1.09 1 97.5 7 THR B N 1
ATOM 2597 C CA . THR B 1 7 ? 7.473 3.082 1.858 1 97.5 7 THR B CA 1
ATOM 2598 C C . THR B 1 7 ? 7.031 3.797 3.133 1 97.5 7 THR B C 1
ATOM 2600 O O . THR B 1 7 ? 7.633 4.797 3.531 1 97.5 7 THR B O 1
ATOM 2603 N N . THR B 1 8 ? 5.938 3.365 3.715 1 96 8 THR B N 1
ATOM 2604 C CA . THR B 1 8 ? 5.43 3.852 4.992 1 96 8 THR B CA 1
ATOM 2605 C C . THR B 1 8 ? 4.645 2.76 5.711 1 96 8 THR B C 1
ATOM 2607 O O . THR B 1 8 ? 4.648 1.602 5.289 1 96 8 THR B O 1
ATOM 2610 N N . ASN B 1 9 ? 4.117 3.131 6.875 1 93.06 9 ASN B N 1
ATOM 2611 C CA . ASN B 1 9 ? 3.332 2.145 7.609 1 93.06 9 ASN B CA 1
ATOM 2612 C C . ASN B 1 9 ? 2.1 1.707 6.82 1 93.06 9 ASN B C 1
ATOM 2614 O O . ASN B 1 9 ? 1.559 2.479 6.027 1 93.06 9 ASN B O 1
ATOM 2618 N N . PRO B 1 10 ? 1.582 0.525 7.074 1 91.38 10 PRO B N 1
ATOM 2619 C CA . PRO B 1 10 ? 0.571 -0.101 6.219 1 91.38 10 PRO B CA 1
ATOM 2620 C C . PRO B 1 10 ? -0.767 0.635 6.25 1 91.38 10 PRO B C 1
ATOM 2622 O O . PRO B 1 10 ? -1.623 0.403 5.391 1 91.38 10 PRO B O 1
ATOM 2625 N N . THR B 1 11 ? -1.045 1.538 7.16 1 92 11 THR B N 1
ATOM 2626 C CA . THR B 1 11 ? -2.367 2.141 7.285 1 92 11 THR B CA 1
ATOM 2627 C C . THR B 1 11 ? -2.324 3.623 6.93 1 92 11 THR B C 1
ATOM 2629 O O . THR B 1 11 ? -3.344 4.312 6.992 1 92 11 THR B O 1
ATOM 2632 N N . SER B 1 12 ? -1.172 4.062 6.508 1 90.38 12 SER B N 1
ATOM 2633 C CA . SER B 1 12 ? -0.958 5.496 6.336 1 90.38 12 SER B CA 1
ATOM 2634 C C . SER B 1 12 ? -1.924 6.078 5.309 1 90.38 12 SER B C 1
ATOM 2636 O O . SER B 1 12 ? -2.523 7.129 5.543 1 90.38 12 SER B O 1
ATOM 2638 N N . PHE B 1 13 ? -2.176 5.402 4.258 1 90.19 13 PHE B N 1
ATOM 2639 C CA . PHE B 1 13 ? -2.924 5.977 3.146 1 90.19 13 PHE B CA 1
ATOM 2640 C C . PHE B 1 13 ? -4.418 5.715 3.305 1 90.19 13 PHE B C 1
ATOM 2642 O O . PHE B 1 13 ? -5.211 6.07 2.432 1 90.19 13 PHE B O 1
ATOM 2649 N N . LEU B 1 14 ? -4.781 5.051 4.41 1 88.69 14 LEU B N 1
ATOM 2650 C CA . LEU B 1 14 ? -6.211 4.934 4.691 1 88.69 14 LEU B CA 1
ATOM 2651 C C . LEU B 1 14 ? -6.824 6.301 4.961 1 88.69 14 LEU B C 1
ATOM 2653 O O . LEU B 1 14 ? -8.031 6.492 4.766 1 88.69 14 LEU B O 1
ATOM 2657 N N . HIS B 1 15 ? -5.922 7.23 5.496 1 82.38 15 HIS B N 1
ATOM 2658 C CA . HIS B 1 15 ? -6.273 8.633 5.688 1 82.38 15 HIS B CA 1
ATOM 2659 C C . HIS B 1 15 ? -5.211 9.555 5.105 1 82.38 15 HIS B C 1
ATOM 2661 O O . HIS B 1 15 ? -4.016 9.367 5.355 1 82.38 15 HIS B O 1
ATOM 2667 N N . GLN B 1 16 ? -5.688 10.43 4.336 1 79.62 16 GLN B N 1
ATOM 2668 C CA . GLN B 1 16 ? -4.723 11.344 3.738 1 79.62 16 GLN B CA 1
ATOM 2669 C C . GLN B 1 16 ? -4.504 12.57 4.621 1 79.62 16 GLN B C 1
ATOM 2671 O O . GLN B 1 16 ? -5.457 13.281 4.953 1 79.62 16 GLN B O 1
ATOM 2676 N N . GLY B 1 17 ? -3.301 12.734 5.07 1 83.44 17 GLY B N 1
ATOM 2677 C CA . GLY B 1 17 ? -2.906 13.883 5.875 1 83.44 17 GLY B CA 1
ATOM 2678 C C . GLY B 1 17 ? -1.575 14.477 5.453 1 83.44 17 GLY B C 1
ATOM 2679 O O . GLY B 1 17 ? -1.194 14.391 4.285 1 83.44 17 GLY B O 1
ATOM 2680 N N . GLY B 1 18 ? -1.014 15.219 6.309 1 86.44 18 GLY B N 1
ATOM 2681 C CA . GLY B 1 18 ? 0.236 15.906 6.02 1 86.44 18 GLY B CA 1
ATOM 2682 C C . GLY B 1 18 ? 1.381 14.953 5.719 1 86.44 18 GLY B C 1
ATOM 2683 O O . GLY B 1 18 ? 2.227 15.242 4.871 1 86.44 18 GLY B O 1
ATOM 2684 N N . GLY B 1 19 ? 1.395 13.828 6.422 1 88.81 19 GLY B N 1
ATOM 2685 C CA . GLY B 1 19 ? 2.443 12.852 6.18 1 88.81 19 GLY B CA 1
ATOM 2686 C C . GLY B 1 19 ? 2.404 12.266 4.777 1 88.81 19 GLY B C 1
ATOM 2687 O O . GLY B 1 19 ? 3.438 12.172 4.109 1 88.81 19 GLY B O 1
ATOM 2688 N N . GLU B 1 20 ? 1.25 11.891 4.359 1 90.25 20 GLU B N 1
ATOM 2689 C CA . GLU B 1 20 ? 1.081 11.336 3.02 1 90.25 20 GLU B CA 1
ATOM 2690 C C . GLU B 1 20 ? 1.416 12.367 1.945 1 90.25 20 GLU B C 1
ATOM 2692 O O . GLU B 1 20 ? 2.045 12.039 0.938 1 90.25 20 GLU B O 1
ATOM 2697 N N . GLN B 1 21 ? 1.012 13.602 2.17 1 90 21 GLN B N 1
ATOM 2698 C CA . GLN B 1 21 ? 1.352 14.68 1.239 1 90 21 GLN B CA 1
ATOM 2699 C C . GLN B 1 21 ? 2.863 14.859 1.138 1 90 21 GLN B C 1
ATOM 2701 O O . GLN B 1 21 ? 3.389 15.141 0.059 1 90 21 GLN B O 1
ATOM 2706 N N . GLU B 1 22 ? 3.467 14.734 2.236 1 93.12 22 GLU B N 1
ATOM 2707 C CA . GLU B 1 22 ? 4.922 14.875 2.248 1 93.12 22 GLU B CA 1
ATOM 2708 C C . GLU B 1 22 ? 5.586 13.773 1.426 1 93.12 22 GLU B C 1
ATOM 2710 O O . GLU B 1 22 ? 6.574 14.016 0.733 1 93.12 22 GLU B O 1
ATOM 2715 N N . ILE B 1 23 ? 5.105 12.539 1.502 1 95.62 23 ILE B N 1
ATOM 2716 C CA . ILE B 1 23 ? 5.625 11.438 0.705 1 95.62 23 ILE B CA 1
ATOM 2717 C C . ILE B 1 23 ? 5.48 11.758 -0.781 1 95.62 23 ILE B C 1
ATOM 2719 O O . ILE B 1 23 ? 6.41 11.539 -1.562 1 95.62 23 ILE B O 1
ATOM 2723 N N . LEU B 1 24 ? 4.359 12.336 -1.146 1 93.19 24 LEU B N 1
ATOM 2724 C CA . LEU B 1 24 ? 4.117 12.719 -2.533 1 93.19 24 LEU B CA 1
ATOM 2725 C C . LEU B 1 24 ? 5.102 13.789 -2.982 1 93.19 24 LEU B C 1
ATOM 2727 O O . LEU B 1 24 ? 5.652 13.711 -4.086 1 93.19 24 LEU B O 1
ATOM 2731 N N . LEU B 1 25 ? 5.332 14.742 -2.141 1 93.44 25 LEU B N 1
ATOM 2732 C CA . LEU B 1 25 ? 6.254 15.828 -2.461 1 93.44 25 LEU B CA 1
ATOM 2733 C C . LEU B 1 25 ? 7.684 15.312 -2.58 1 93.44 25 LEU B C 1
ATOM 2735 O O . LEU B 1 25 ? 8.445 15.766 -3.436 1 93.44 25 LEU B O 1
ATOM 2739 N N . LEU B 1 26 ? 8.016 14.422 -1.682 1 96.19 26 LEU B N 1
ATOM 2740 C CA . LEU B 1 26 ? 9.344 13.828 -1.75 1 96.19 26 LEU B CA 1
ATOM 2741 C C . LEU B 1 26 ? 9.539 13.078 -3.066 1 96.19 26 LEU B C 1
ATOM 2743 O O . LEU B 1 26 ? 10.586 13.203 -3.705 1 96.19 26 LEU B O 1
ATOM 2747 N N . ALA B 1 27 ? 8.547 12.273 -3.441 1 95.88 27 ALA B N 1
ATOM 2748 C CA . ALA B 1 27 ? 8.602 11.578 -4.727 1 95.88 27 ALA B CA 1
ATOM 2749 C C . ALA B 1 27 ? 8.805 12.562 -5.875 1 95.88 27 ALA B C 1
ATOM 2751 O O . ALA B 1 27 ? 9.633 12.336 -6.758 1 95.88 27 ALA B O 1
ATOM 2752 N N . GLU B 1 28 ? 8.086 13.648 -5.828 1 92.88 28 GLU B N 1
ATOM 2753 C CA . GLU B 1 28 ? 8.203 14.68 -6.848 1 92.88 28 GLU B CA 1
ATOM 2754 C C . GLU B 1 28 ? 9.602 15.289 -6.867 1 92.88 28 GLU B C 1
ATOM 2756 O O . GLU B 1 28 ? 10.195 15.469 -7.934 1 92.88 28 GLU B O 1
ATOM 2761 N N . ALA B 1 29 ? 10.102 15.602 -5.719 1 94.5 29 ALA B N 1
ATOM 2762 C CA . ALA B 1 29 ? 11.422 16.203 -5.602 1 94.5 29 ALA B CA 1
ATOM 2763 C C . ALA B 1 29 ? 12.5 15.281 -6.16 1 94.5 29 ALA B C 1
ATOM 2765 O O . ALA B 1 29 ? 13.352 15.711 -6.945 1 94.5 29 ALA B O 1
ATOM 2766 N N . LEU B 1 30 ? 12.469 13.992 -5.801 1 96.19 30 LEU B N 1
ATOM 2767 C CA . LEU B 1 30 ? 13.461 13.023 -6.238 1 96.19 30 LEU B CA 1
ATOM 2768 C C . LEU B 1 30 ? 13.383 12.797 -7.742 1 96.19 30 LEU B C 1
ATOM 2770 O O . LEU B 1 30 ? 14.406 12.75 -8.422 1 96.19 30 LEU B O 1
ATOM 2774 N N . ASN B 1 31 ? 12.172 12.664 -8.25 1 93.38 31 ASN B N 1
ATOM 2775 C CA . ASN B 1 31 ? 11.992 12.492 -9.688 1 93.38 31 ASN B CA 1
ATOM 2776 C C . ASN B 1 31 ? 12.477 13.719 -10.461 1 93.38 31 ASN B C 1
ATOM 2778 O O . ASN B 1 31 ? 13.102 13.578 -11.516 1 93.38 31 ASN B O 1
ATOM 2782 N N . SER B 1 32 ? 12.203 14.891 -9.945 1 90.62 32 SER B N 1
ATOM 2783 C CA . SER B 1 32 ? 12.641 16.125 -10.57 1 90.62 32 SER B CA 1
ATOM 2784 C C . SER B 1 32 ? 14.164 16.25 -10.547 1 90.62 32 SER B C 1
ATOM 2786 O O . SER B 1 32 ? 14.75 16.938 -11.383 1 90.62 32 SER B O 1
ATOM 2788 N N . ALA B 1 33 ? 14.773 15.609 -9.609 1 92.88 33 ALA B N 1
ATOM 2789 C CA . ALA B 1 33 ? 16.234 15.633 -9.477 1 92.88 33 ALA B CA 1
ATOM 2790 C C . ALA B 1 33 ? 16.875 14.594 -10.391 1 92.88 33 ALA B C 1
ATOM 2792 O O . ALA B 1 33 ? 18.094 14.375 -10.328 1 92.88 33 ALA B O 1
ATOM 2793 N N . GLY B 1 34 ? 16.062 13.891 -11.188 1 91.19 34 GLY B N 1
ATOM 2794 C CA . GLY B 1 34 ? 16.594 12.961 -12.18 1 91.19 34 GLY B CA 1
ATOM 2795 C C . GLY B 1 34 ? 16.641 11.523 -11.688 1 91.19 34 GLY B C 1
ATOM 2796 O O . GLY B 1 34 ? 17.219 10.656 -12.336 1 91.19 34 GLY B O 1
ATOM 2797 N N . MET B 1 35 ? 16.047 11.211 -10.602 1 94.62 35 MET B N 1
ATOM 2798 C CA . MET B 1 35 ? 15.961 9.852 -10.086 1 94.62 35 MET B CA 1
ATOM 2799 C C . MET B 1 35 ? 14.609 9.227 -10.43 1 94.62 35 MET B C 1
ATOM 2801 O O . MET B 1 35 ? 13.773 9.859 -11.07 1 94.62 35 MET B O 1
ATOM 2805 N N . ILE B 1 36 ? 14.492 7.953 -10.211 1 94.62 36 ILE B N 1
ATOM 2806 C CA . ILE B 1 36 ? 13.203 7.273 -10.32 1 94.62 36 ILE B CA 1
ATOM 2807 C C . ILE B 1 36 ? 12.703 6.898 -8.922 1 94.62 36 ILE B C 1
ATOM 2809 O O . ILE B 1 36 ? 13.242 5.992 -8.289 1 94.62 36 ILE B O 1
ATOM 2813 N N . ALA B 1 37 ? 11.75 7.629 -8.5 1 96.06 37 ALA B N 1
ATOM 2814 C CA . ALA B 1 37 ? 11.188 7.391 -7.176 1 96.06 37 ALA B CA 1
ATOM 2815 C C . ALA B 1 37 ? 9.727 6.945 -7.273 1 96.06 37 ALA B C 1
ATOM 2817 O O . ALA B 1 37 ? 8.891 7.656 -7.832 1 96.06 37 ALA B O 1
ATOM 2818 N N . ASP B 1 38 ? 9.414 5.766 -6.746 1 96.31 38 ASP B N 1
ATOM 2819 C CA . ASP B 1 38 ? 8.055 5.234 -6.699 1 96.31 38 ASP B CA 1
ATOM 2820 C C . ASP B 1 38 ? 7.559 5.113 -5.258 1 96.31 38 ASP B C 1
ATOM 2822 O O . ASP B 1 38 ? 8.32 4.742 -4.363 1 96.31 38 ASP B O 1
ATOM 2826 N N . ILE B 1 39 ? 6.328 5.496 -5.066 1 96.81 39 ILE B N 1
ATOM 2827 C CA . ILE B 1 39 ? 5.684 5.188 -3.795 1 96.81 39 ILE B CA 1
ATOM 2828 C C . ILE B 1 39 ? 5.164 3.752 -3.816 1 96.81 39 ILE B C 1
ATOM 2830 O O . ILE B 1 39 ? 4.469 3.35 -4.754 1 96.81 39 ILE B O 1
ATOM 2834 N N . TYR B 1 40 ? 5.516 3.047 -2.768 1 96.44 40 TYR B N 1
ATOM 2835 C CA . TYR B 1 40 ? 5.156 1.634 -2.701 1 96.44 40 TYR B CA 1
ATOM 2836 C C . TYR B 1 40 ? 3.65 1.446 -2.832 1 96.44 40 TYR B C 1
ATOM 2838 O O . TYR B 1 40 ? 2.873 2.117 -2.15 1 96.44 40 TYR B O 1
ATOM 2846 N N . GLY B 1 41 ? 3.213 0.506 -3.605 1 92.62 41 GLY B N 1
ATOM 2847 C CA . GLY B 1 41 ? 1.828 0.146 -3.869 1 92.62 41 GLY B CA 1
ATOM 2848 C C . GLY B 1 41 ? 1.673 -0.818 -5.031 1 92.62 41 GLY B C 1
ATOM 2849 O O . GLY B 1 41 ? 2.656 -1.391 -5.504 1 92.62 41 GLY B O 1
ATOM 2850 N N . PRO B 1 42 ? 0.424 -0.985 -5.492 1 88.88 42 PRO B N 1
ATOM 2851 C CA . PRO B 1 42 ? 0.137 -1.979 -6.527 1 88.88 42 PRO B CA 1
ATOM 2852 C C . PRO B 1 42 ? 0.839 -1.674 -7.852 1 88.88 42 PRO B C 1
ATOM 2854 O O . PRO B 1 42 ? 1.059 -2.578 -8.664 1 88.88 42 PRO B O 1
ATOM 2857 N N . SER B 1 43 ? 1.192 -0.458 -8.047 1 87.19 43 SER B N 1
ATOM 2858 C CA . SER B 1 43 ? 1.753 -0.064 -9.336 1 87.19 43 SER B CA 1
ATOM 2859 C C . SER B 1 43 ? 3.273 0.024 -9.273 1 87.19 43 SER B C 1
ATOM 2861 O O . SER B 1 43 ? 3.926 0.309 -10.281 1 87.19 43 SER B O 1
ATOM 2863 N N . SER B 1 44 ? 3.844 -0.163 -8.094 1 90.88 44 SER B N 1
ATOM 2864 C CA . SER B 1 44 ? 5.297 -0.095 -7.996 1 90.88 44 SER B CA 1
ATOM 2865 C C . SER B 1 44 ? 5.949 -1.359 -8.547 1 90.88 44 SER B C 1
ATOM 2867 O O . SER B 1 44 ? 5.281 -2.379 -8.734 1 90.88 44 SER B O 1
ATOM 2869 N N . ASN B 1 45 ? 7.215 -1.283 -8.859 1 86.62 45 ASN B N 1
ATOM 2870 C CA . ASN B 1 45 ? 7.973 -2.438 -9.328 1 86.62 45 ASN B CA 1
ATOM 2871 C C . ASN B 1 45 ? 8.375 -3.354 -8.172 1 86.62 45 ASN B C 1
ATOM 2873 O O . ASN B 1 45 ? 8.109 -3.043 -7.012 1 86.62 45 ASN B O 1
ATOM 2877 N N . SER B 1 46 ? 8.938 -4.457 -8.539 1 87.12 46 SER B N 1
ATOM 2878 C CA . SER B 1 46 ? 9.438 -5.387 -7.535 1 87.12 46 SER B CA 1
ATOM 2879 C C . SER B 1 46 ? 10.578 -4.773 -6.727 1 87.12 46 SER B C 1
ATOM 2881 O O . SER B 1 46 ? 11.289 -3.893 -7.219 1 87.12 46 SER B O 1
ATOM 2883 N N . VAL B 1 47 ? 10.742 -5.227 -5.574 1 89.69 47 VAL B N 1
ATOM 2884 C CA . VAL B 1 47 ? 11.68 -4.668 -4.605 1 89.69 47 VAL B CA 1
ATOM 2885 C C . VAL B 1 47 ? 13.094 -4.676 -5.18 1 89.69 47 VAL B C 1
ATOM 2887 O O . VAL B 1 47 ? 13.883 -3.766 -4.922 1 89.69 47 VAL B O 1
ATOM 2890 N N . HIS B 1 48 ? 13.422 -5.641 -6.059 1 86.81 48 HIS B N 1
ATOM 2891 C CA . HIS B 1 48 ? 14.781 -5.812 -6.57 1 86.81 48 HIS B CA 1
ATOM 2892 C C . HIS B 1 48 ? 15.102 -4.77 -7.637 1 86.81 48 HIS B C 1
ATOM 2894 O O . HIS B 1 48 ? 16.266 -4.617 -8.031 1 86.81 48 HIS B O 1
ATOM 2900 N N . SER B 1 49 ? 14.117 -4.066 -8.094 1 89.81 49 SER B N 1
ATOM 2901 C CA . SER B 1 49 ? 14.312 -3.035 -9.109 1 89.81 49 SER B CA 1
ATOM 2902 C C . SER B 1 49 ? 14.867 -1.754 -8.492 1 89.81 49 SER B C 1
ATOM 2904 O O . SER B 1 49 ? 15.25 -0.829 -9.219 1 89.81 49 SER B O 1
ATOM 2906 N N . TYR B 1 50 ? 14.969 -1.698 -7.191 1 93.81 50 TYR B N 1
ATOM 2907 C CA . TYR B 1 50 ? 15.328 -0.458 -6.516 1 93.81 50 TYR B CA 1
ATOM 2908 C C . TYR B 1 50 ? 16.688 -0.585 -5.836 1 93.81 50 TYR B C 1
ATOM 2910 O O . TYR B 1 50 ? 17.109 -1.688 -5.484 1 93.81 50 TYR B O 1
ATOM 2918 N N . HIS B 1 51 ? 17.344 0.535 -5.691 1 93.88 51 HIS B N 1
ATOM 2919 C CA . HIS B 1 51 ? 18.641 0.602 -5.023 1 93.88 51 HIS B CA 1
ATOM 2920 C C . HIS B 1 51 ? 18.484 1.063 -3.576 1 93.88 51 HIS B C 1
ATOM 2922 O O . HIS B 1 51 ? 19.219 0.606 -2.695 1 93.88 51 HIS B O 1
ATOM 2928 N N . TYR B 1 52 ? 17.562 1.995 -3.359 1 96.25 52 TYR B N 1
ATOM 2929 C CA . TYR B 1 52 ? 17.312 2.598 -2.057 1 96.25 52 TYR B CA 1
ATOM 2930 C C . TYR B 1 52 ? 15.836 2.48 -1.676 1 96.25 52 TYR B C 1
ATOM 2932 O O . TYR B 1 52 ? 14.969 2.357 -2.547 1 96.25 52 TYR B O 1
ATOM 2940 N N . ALA B 1 53 ? 15.641 2.412 -0.435 1 97.94 53 ALA B N 1
ATOM 2941 C CA . ALA B 1 53 ? 14.289 2.602 0.094 1 97.94 53 ALA B CA 1
ATOM 2942 C C . ALA B 1 53 ? 14.266 3.697 1.155 1 97.94 53 ALA B C 1
ATOM 2944 O O . ALA B 1 53 ? 15.125 3.738 2.033 1 97.94 53 ALA B O 1
ATOM 2945 N N 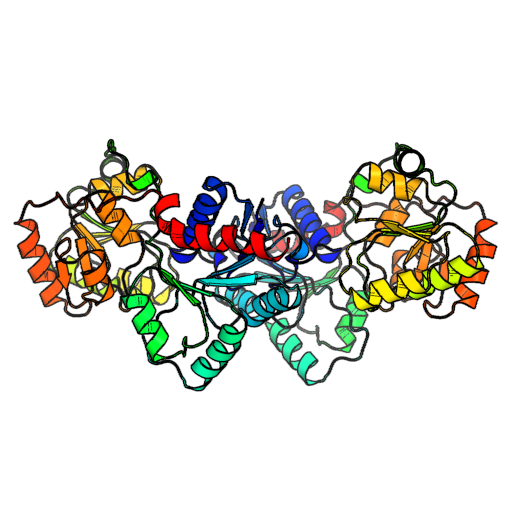. ILE B 1 54 ? 13.406 4.609 1.025 1 98.38 54 ILE B N 1
ATOM 2946 C CA . ILE B 1 54 ? 13.133 5.594 2.068 1 98.38 54 ILE B CA 1
ATOM 2947 C C . ILE B 1 54 ? 11.844 5.234 2.793 1 98.38 54 ILE B C 1
ATOM 2949 O O . ILE B 1 54 ? 10.766 5.215 2.186 1 98.38 54 ILE B O 1
ATOM 2953 N N . HIS B 1 55 ? 11.961 4.91 4.023 1 98.25 55 HIS B N 1
ATOM 2954 C CA . HIS B 1 55 ? 10.781 4.566 4.82 1 98.25 55 HIS B CA 1
ATOM 2955 C C . HIS B 1 55 ? 10.32 5.754 5.66 1 98.25 55 HIS B C 1
ATOM 2957 O O . HIS B 1 55 ? 11.086 6.281 6.469 1 98.25 55 HIS B O 1
ATOM 2963 N N . PHE B 1 56 ? 9.078 6.09 5.41 1 96.5 56 PHE B N 1
ATOM 2964 C CA . PHE B 1 56 ? 8.484 7.223 6.105 1 96.5 56 PHE B CA 1
ATOM 2965 C C . PHE B 1 56 ? 7.738 6.758 7.355 1 96.5 56 PHE B C 1
ATOM 2967 O O . PHE B 1 56 ? 6.93 5.832 7.293 1 96.5 56 PHE B O 1
ATOM 2974 N N . SER B 1 57 ? 8.039 7.402 8.508 1 93.25 57 SER B N 1
ATOM 2975 C CA . SER B 1 57 ? 7.348 7.207 9.781 1 93.25 57 SER B CA 1
ATOM 2976 C C . SER B 1 57 ? 7.883 5.984 10.516 1 93.25 57 SER B C 1
ATOM 2978 O O . SER B 1 57 ? 7.812 4.863 10.008 1 93.25 57 SER B O 1
ATOM 2980 N N . LEU B 1 58 ? 8.43 6.168 11.625 1 93.56 58 LEU B N 1
ATOM 2981 C CA . LEU B 1 58 ? 8.852 5.082 12.5 1 93.56 58 LEU B CA 1
ATOM 2982 C C . LEU B 1 58 ? 7.777 4.777 13.547 1 93.56 58 LEU B C 1
ATOM 2984 O O . LEU B 1 58 ? 7.676 5.469 14.562 1 93.56 58 LEU B O 1
ATOM 2988 N N . ILE B 1 59 ? 6.988 3.932 13.281 1 89.44 59 ILE B N 1
ATOM 2989 C CA . ILE B 1 59 ? 5.891 3.543 14.164 1 89.44 59 ILE B CA 1
ATOM 2990 C C . ILE B 1 59 ? 5.754 2.023 14.18 1 89.44 59 ILE B C 1
ATOM 2992 O O . ILE B 1 59 ? 6.262 1.34 13.281 1 89.44 59 ILE B O 1
ATOM 2996 N N . ASP B 1 60 ? 5.062 1.581 15.148 1 85.25 60 ASP B N 1
ATOM 2997 C CA . ASP B 1 60 ? 4.781 0.151 15.227 1 85.25 60 ASP B CA 1
ATOM 2998 C C . ASP B 1 60 ? 3.939 -0.309 14.039 1 85.25 60 ASP B C 1
ATOM 3000 O O . ASP B 1 60 ? 3.051 0.414 13.586 1 85.25 60 ASP B O 1
ATOM 3004 N N . GLY B 1 61 ? 4.262 -1.433 13.547 1 87.56 61 GLY B N 1
ATOM 3005 C CA . GLY B 1 61 ? 3.477 -1.992 12.461 1 87.56 61 GLY B CA 1
ATOM 3006 C C . GLY B 1 61 ? 4.227 -2.027 11.141 1 87.56 61 GLY B C 1
ATOM 3007 O O . GLY B 1 61 ? 3.76 -2.627 10.172 1 87.56 61 GLY B O 1
ATOM 3008 N N . SER B 1 62 ? 5.375 -1.442 11.133 1 92.62 62 SER B N 1
ATOM 3009 C CA . SER B 1 62 ? 6.141 -1.378 9.891 1 92.62 62 SER B CA 1
ATOM 3010 C C . SER B 1 62 ? 7.234 -2.441 9.859 1 92.62 62 SER B C 1
ATOM 3012 O O . SER B 1 62 ? 8.055 -2.469 8.938 1 92.62 62 SER B O 1
ATOM 3014 N N . GLU B 1 63 ? 7.309 -3.295 10.844 1 92.94 63 GLU B N 1
ATOM 3015 C CA . GLU B 1 63 ? 8.414 -4.23 11.016 1 92.94 63 GLU B CA 1
ATOM 3016 C C . GLU B 1 63 ? 8.57 -5.125 9.789 1 92.94 63 GLU B C 1
ATOM 3018 O O . GLU B 1 63 ? 9.68 -5.297 9.273 1 92.94 63 GLU B O 1
ATOM 3023 N N . ARG B 1 64 ? 7.512 -5.609 9.273 1 91.56 64 ARG B N 1
ATOM 3024 C CA . ARG B 1 64 ? 7.57 -6.578 8.18 1 91.56 64 ARG B CA 1
ATOM 3025 C C . ARG B 1 64 ? 8.102 -5.934 6.906 1 91.56 64 ARG B C 1
ATOM 3027 O O . ARG B 1 64 ? 8.914 -6.527 6.195 1 91.56 64 ARG B O 1
ATOM 3034 N N . ILE B 1 65 ? 7.586 -4.762 6.602 1 94.12 65 ILE B N 1
ATOM 3035 C CA . ILE B 1 65 ? 8.031 -4.09 5.387 1 94.12 65 ILE B CA 1
ATOM 3036 C C . ILE B 1 65 ? 9.508 -3.725 5.508 1 94.12 65 ILE B C 1
ATOM 3038 O O . ILE B 1 65 ? 10.281 -3.934 4.574 1 94.12 65 ILE B O 1
ATOM 3042 N N . ILE B 1 66 ? 9.891 -3.246 6.66 1 96.06 66 ILE B N 1
ATOM 3043 C CA . ILE B 1 66 ? 11.281 -2.855 6.879 1 96.06 66 ILE B CA 1
ATOM 3044 C C . ILE B 1 66 ? 12.18 -4.082 6.785 1 96.06 66 ILE B C 1
ATOM 3046 O O . ILE B 1 66 ? 13.234 -4.043 6.137 1 96.06 66 ILE B O 1
ATOM 3050 N N . ASP B 1 67 ? 11.758 -5.129 7.371 1 93.75 67 ASP B N 1
ATOM 3051 C CA . ASP B 1 67 ? 12.531 -6.367 7.332 1 93.75 67 ASP B CA 1
ATOM 3052 C C . ASP B 1 67 ? 12.672 -6.879 5.902 1 93.75 67 ASP B C 1
ATOM 3054 O O . ASP B 1 67 ? 13.758 -7.312 5.496 1 93.75 67 ASP B O 1
ATOM 3058 N N . SER B 1 68 ? 11.594 -6.852 5.18 1 92.31 68 SER B N 1
ATOM 3059 C CA . SER B 1 68 ? 11.609 -7.328 3.803 1 92.31 68 SER B CA 1
ATOM 3060 C C . SER B 1 68 ? 12.562 -6.5 2.943 1 92.31 68 SER B C 1
ATOM 3062 O O . SER B 1 68 ? 13.289 -7.047 2.113 1 92.31 68 SER B O 1
ATOM 3064 N N . LEU B 1 69 ? 12.523 -5.246 3.131 1 94.94 69 LEU B N 1
ATOM 3065 C CA . LEU B 1 69 ? 13.414 -4.359 2.393 1 94.94 69 LEU B CA 1
ATOM 3066 C C . LEU B 1 69 ? 14.875 -4.648 2.734 1 94.94 69 LEU B C 1
ATOM 3068 O O . LEU B 1 69 ? 15.727 -4.707 1.845 1 94.94 69 LEU B O 1
ATOM 3072 N N . SER B 1 70 ? 15.109 -4.828 4.039 1 93.25 70 SER B N 1
ATOM 3073 C CA . SER B 1 70 ? 16.453 -5.137 4.504 1 93.25 70 SER B CA 1
ATOM 3074 C C . SER B 1 70 ? 16.953 -6.465 3.932 1 93.25 70 SER B C 1
ATOM 3076 O O . SER B 1 70 ? 18.078 -6.559 3.457 1 93.25 70 SER B O 1
ATOM 3078 N N . GLN B 1 71 ? 16.109 -7.434 3.92 1 89 71 GLN B N 1
ATOM 3079 C CA . GLN B 1 71 ? 16.453 -8.758 3.426 1 89 71 GLN B CA 1
ATOM 3080 C C . GLN B 1 71 ? 16.719 -8.734 1.923 1 89 71 GLN B C 1
ATOM 3082 O O . GLN B 1 71 ? 17.5 -9.539 1.412 1 89 71 GLN B O 1
ATOM 3087 N N . ALA B 1 72 ? 16.109 -7.812 1.264 1 88.88 72 ALA B N 1
ATOM 3088 C CA . ALA B 1 72 ? 16.297 -7.68 -0.18 1 88.88 72 ALA B CA 1
ATOM 3089 C C . ALA B 1 72 ? 17.594 -6.949 -0.501 1 88.88 72 ALA B C 1
ATOM 3091 O O . ALA B 1 72 ? 17.938 -6.77 -1.672 1 88.88 72 ALA B O 1
ATOM 3092 N N . GLY B 1 73 ? 18.297 -6.461 0.482 1 88.31 73 GLY B N 1
ATOM 3093 C CA . GLY B 1 73 ? 19.609 -5.867 0.294 1 88.31 73 GLY B CA 1
ATOM 3094 C C . GLY B 1 73 ? 19.562 -4.383 -0.016 1 88.31 73 GLY B C 1
ATOM 3095 O O . GLY B 1 73 ? 20.547 -3.801 -0.475 1 88.31 73 GLY B O 1
ATOM 3096 N N . MET B 1 74 ? 18.5 -3.781 0.201 1 91.69 74 MET B N 1
ATOM 3097 C CA . MET B 1 74 ? 18.344 -2.357 -0.09 1 91.69 74 MET B CA 1
ATOM 3098 C C . MET B 1 74 ? 19.094 -1.514 0.939 1 91.69 74 MET B C 1
ATOM 3100 O O . MET B 1 74 ? 19.203 -1.905 2.102 1 91.69 74 MET B O 1
ATOM 3104 N N . GLN B 1 75 ? 19.562 -0.385 0.449 1 94.69 75 GLN B N 1
ATOM 3105 C CA . GLN B 1 75 ? 19.984 0.653 1.379 1 94.69 75 GLN B CA 1
ATOM 3106 C C . GLN B 1 75 ? 18.797 1.41 1.953 1 94.69 75 GLN B C 1
ATOM 3108 O O . GLN B 1 75 ? 18.031 2.039 1.211 1 94.69 75 GLN B O 1
ATOM 3113 N N . LEU B 1 76 ? 18.719 1.377 3.248 1 97.56 76 LEU B N 1
ATOM 3114 C CA . LEU B 1 76 ? 17.5 1.89 3.875 1 97.56 76 LEU B CA 1
ATOM 3115 C C . LEU B 1 76 ? 17.734 3.262 4.492 1 97.56 76 LEU B C 1
ATOM 3117 O O . LEU B 1 76 ? 18.688 3.441 5.262 1 97.56 76 LEU B O 1
ATOM 3121 N N . ILE B 1 77 ? 16.922 4.207 4.137 1 98.25 77 ILE B N 1
ATOM 3122 C CA . ILE B 1 77 ? 16.922 5.562 4.672 1 98.25 77 ILE B CA 1
ATOM 3123 C C . ILE B 1 77 ? 15.648 5.793 5.488 1 98.25 77 ILE B C 1
ATOM 3125 O O . ILE B 1 77 ? 14.539 5.52 5.02 1 98.25 77 ILE B O 1
ATOM 3129 N N . LEU B 1 78 ? 15.805 6.301 6.695 1 98.31 78 LEU B N 1
ATOM 3130 C CA . LEU B 1 78 ? 14.648 6.523 7.559 1 98.31 78 LEU B CA 1
ATOM 3131 C C . LEU B 1 78 ? 14.25 7.992 7.562 1 98.31 78 LEU B C 1
ATOM 3133 O O . LEU B 1 78 ? 15.102 8.875 7.742 1 98.31 78 LEU B O 1
ATOM 3137 N N . TRP B 1 79 ? 13.039 8.258 7.254 1 97.62 79 TRP B N 1
ATOM 3138 C CA . TRP B 1 79 ? 12.328 9.516 7.473 1 97.62 79 TRP B CA 1
ATOM 3139 C C . TRP B 1 79 ? 11.359 9.398 8.648 1 97.62 79 TRP B C 1
ATOM 3141 O O . TRP B 1 79 ? 10.164 9.164 8.453 1 97.62 79 TRP B O 1
ATOM 3151 N N . PRO B 1 80 ? 11.812 9.578 9.836 1 96.19 80 PRO B N 1
ATOM 3152 C CA . PRO B 1 80 ? 11.133 9.086 11.031 1 96.19 80 PRO B CA 1
ATOM 3153 C C . PRO B 1 80 ? 9.727 9.664 11.195 1 96.19 80 PRO B C 1
ATOM 3155 O O . PRO B 1 80 ? 8.812 8.961 11.641 1 96.19 80 PRO B O 1
ATOM 3158 N N . ASN B 1 81 ? 9.594 11 10.914 1 92.75 81 ASN B N 1
ATOM 3159 C CA . ASN B 1 81 ? 8.305 11.648 11.172 1 92.75 81 ASN B CA 1
ATOM 3160 C C . ASN B 1 81 ? 7.703 11.188 12.492 1 92.75 81 ASN B C 1
ATOM 3162 O O . ASN B 1 81 ? 6.547 10.766 12.539 1 92.75 81 ASN B O 1
ATOM 3166 N N . LEU B 1 82 ? 8.477 11.211 13.578 1 93 82 LEU B N 1
ATOM 3167 C CA . LEU B 1 82 ? 8.086 10.695 14.883 1 93 82 LEU B CA 1
ATOM 3168 C C . LEU B 1 82 ? 8.133 11.789 15.938 1 93 82 LEU B C 1
ATOM 3170 O O . LEU B 1 82 ? 9.156 12.461 16.094 1 93 82 LEU B O 1
ATOM 3174 N N . TRP B 1 83 ? 7.039 11.938 16.625 1 91 83 TRP B N 1
ATOM 3175 C CA . TRP B 1 83 ? 6.957 12.875 17.734 1 91 83 TRP B CA 1
ATOM 3176 C C . TRP B 1 83 ? 6.137 12.297 18.875 1 91 83 TRP B C 1
ATOM 3178 O O . TRP B 1 83 ? 4.965 11.945 18.703 1 91 83 TRP B O 1
ATOM 3188 N N . PHE B 1 84 ? 6.695 12.172 20.062 1 91.25 84 PHE B N 1
ATOM 3189 C CA . PHE B 1 84 ? 5.977 11.68 21.234 1 91.25 84 PHE B CA 1
ATOM 3190 C C . PHE B 1 84 ? 5.348 12.828 22.016 1 91.25 84 PHE B C 1
ATOM 3192 O O . PHE B 1 84 ? 6.055 13.695 22.531 1 91.25 84 PHE B O 1
ATOM 3199 N N . ILE B 1 85 ? 4.059 12.797 22.016 1 86.94 85 ILE B N 1
ATOM 3200 C CA . ILE B 1 85 ? 3.365 13.766 22.859 1 86.94 85 ILE B CA 1
ATOM 3201 C C . ILE B 1 85 ? 3.482 13.344 24.328 1 86.94 85 ILE B C 1
ATOM 3203 O O . ILE B 1 85 ? 3.77 14.172 25.188 1 86.94 85 ILE B O 1
ATOM 3207 N N . ASN B 1 86 ? 3.195 12.039 24.484 1 89.44 86 ASN B N 1
ATOM 3208 C CA . ASN B 1 86 ? 3.424 11.414 25.797 1 89.44 86 ASN B CA 1
ATOM 3209 C C . ASN B 1 86 ? 4.676 10.547 25.781 1 89.44 86 ASN B C 1
ATOM 3211 O O . ASN B 1 86 ? 5.027 9.969 24.75 1 89.44 86 ASN B O 1
ATOM 3215 N N . GLU B 1 87 ? 5.246 10.516 26.953 1 93.19 87 GLU B N 1
ATOM 3216 C CA . GLU B 1 87 ? 6.441 9.688 27.062 1 93.19 87 GLU B CA 1
ATOM 3217 C C . GLU B 1 87 ? 6.156 8.258 26.609 1 93.19 87 GLU B C 1
ATOM 3219 O O . GLU B 1 87 ? 5.207 7.629 27.078 1 93.19 87 GLU B O 1
ATOM 3224 N N . PRO B 1 88 ? 6.977 7.805 25.672 1 94.5 88 PRO B N 1
ATOM 3225 C CA . PRO B 1 88 ? 6.762 6.418 25.25 1 94.5 88 PRO B CA 1
ATOM 3226 C C . PRO B 1 88 ? 7.148 5.402 26.328 1 94.5 88 PRO B C 1
ATOM 3228 O O . PRO B 1 88 ? 7.992 5.691 27.172 1 94.5 88 PRO B O 1
ATOM 3231 N N . SER B 1 89 ? 6.594 4.211 26.281 1 96 89 SER B N 1
ATOM 3232 C CA . SER B 1 89 ? 6.973 3.135 27.188 1 96 89 SER B CA 1
ATOM 3233 C C . SER B 1 89 ? 8.344 2.566 26.844 1 96 89 SER B C 1
ATOM 3235 O O . SER B 1 89 ? 8.781 2.658 25.688 1 96 89 SER B O 1
ATOM 3237 N N . PRO B 1 90 ? 8.984 2.023 27.859 1 95.69 90 PRO B N 1
ATOM 3238 C CA . PRO B 1 90 ? 10.273 1.383 27.578 1 95.69 90 PRO B CA 1
ATOM 3239 C C . PRO B 1 90 ? 10.164 0.294 26.5 1 95.69 90 PRO B C 1
ATOM 3241 O O . PRO B 1 90 ? 11.078 0.138 25.688 1 95.69 90 PRO B O 1
ATOM 3244 N N . HIS B 1 91 ? 9.117 -0.421 26.531 1 95.75 91 HIS B N 1
ATOM 3245 C CA . HIS B 1 91 ? 8.906 -1.475 25.547 1 95.75 91 HIS B CA 1
ATOM 3246 C C . HIS B 1 91 ? 8.789 -0.896 24.141 1 95.75 91 HIS B C 1
ATOM 3248 O O . HIS B 1 91 ? 9.328 -1.462 23.188 1 95.75 91 HIS B O 1
ATOM 3254 N N . GLN B 1 92 ? 8.117 0.185 24.031 1 94.69 92 GLN B N 1
ATOM 3255 C CA . GLN B 1 92 ? 7.98 0.848 22.75 1 94.69 92 GLN B CA 1
ATOM 3256 C C . GLN B 1 92 ? 9.328 1.343 22.234 1 94.69 92 GLN B C 1
ATOM 3258 O O . GLN B 1 92 ? 9.656 1.169 21.062 1 94.69 92 GLN B O 1
ATOM 3263 N N . VAL B 1 93 ? 10.086 1.936 23.141 1 96.38 93 VAL B N 1
ATOM 3264 C CA . VAL B 1 93 ? 11.398 2.455 22.766 1 96.38 93 VAL B CA 1
ATOM 3265 C C . VAL B 1 93 ? 12.297 1.312 22.297 1 96.38 93 VAL B C 1
ATOM 3267 O O . VAL B 1 93 ? 13.008 1.438 21.297 1 96.38 93 VAL B O 1
ATOM 3270 N N . THR B 1 94 ? 12.211 0.2 22.969 1 96.19 94 THR B N 1
ATOM 3271 C CA . THR B 1 94 ? 13.016 -0.963 22.609 1 96.19 94 THR B CA 1
ATOM 3272 C C . THR B 1 94 ? 12.641 -1.481 21.234 1 96.19 94 THR B C 1
ATOM 3274 O O . THR B 1 94 ? 13.508 -1.785 20.406 1 96.19 94 THR B O 1
ATOM 3277 N N . ARG B 1 95 ? 11.406 -1.581 20.953 1 94.75 95 ARG B N 1
ATOM 3278 C CA . ARG B 1 95 ? 10.914 -2.068 19.672 1 94.75 95 ARG B CA 1
ATOM 3279 C C . ARG B 1 95 ? 11.328 -1.143 18.531 1 94.75 95 ARG B C 1
ATOM 3281 O O . ARG B 1 95 ? 11.82 -1.601 17.5 1 94.75 95 ARG B O 1
ATOM 3288 N N . LEU B 1 96 ? 11.156 0.116 18.75 1 96.62 96 LEU B N 1
ATOM 3289 C CA . LEU B 1 96 ? 11.5 1.092 17.719 1 96.62 96 LEU B CA 1
ATOM 3290 C C . LEU B 1 96 ? 13.008 1.143 17.5 1 96.62 96 LEU B C 1
ATOM 3292 O O . LEU B 1 96 ? 13.477 1.306 16.375 1 96.62 96 LEU B O 1
ATOM 3296 N N . SER B 1 97 ? 13.75 0.963 18.609 1 96.38 97 SER B N 1
ATOM 3297 C CA . SER B 1 97 ? 15.203 0.929 18.516 1 96.38 97 SER B CA 1
ATOM 3298 C C . SER B 1 97 ? 15.68 -0.257 17.688 1 96.38 97 SER B C 1
ATOM 3300 O O . SER B 1 97 ? 16.641 -0.147 16.922 1 96.38 97 SER B O 1
ATOM 3302 N N . SER B 1 98 ? 15 -1.346 17.844 1 95.38 98 SER B N 1
ATOM 3303 C CA . SER B 1 98 ? 15.336 -2.527 17.047 1 95.38 98 SER B CA 1
ATOM 3304 C C . SER B 1 98 ? 15.133 -2.273 15.562 1 95.38 98 SER B C 1
ATOM 3306 O O . SER B 1 98 ? 15.945 -2.697 14.734 1 95.38 98 SER B O 1
ATOM 3308 N N . MET B 1 99 ? 14.109 -1.609 15.211 1 95.56 99 MET B N 1
ATOM 3309 C CA . MET B 1 99 ? 13.852 -1.269 13.812 1 95.56 99 MET B CA 1
ATOM 3310 C C . MET B 1 99 ? 14.891 -0.287 13.289 1 95.56 99 MET B C 1
ATOM 3312 O O . MET B 1 99 ? 15.344 -0.403 12.148 1 95.56 99 MET B O 1
ATOM 3316 N N . LEU B 1 100 ? 15.258 0.625 14.148 1 96.69 100 LEU B N 1
ATOM 3317 C CA . LEU B 1 100 ? 16.203 1.673 13.797 1 96.69 100 LEU B CA 1
ATOM 3318 C C . LEU B 1 100 ? 17.531 1.073 13.336 1 96.69 100 LEU B C 1
ATOM 3320 O O . LEU B 1 100 ? 18.203 1.628 12.469 1 96.69 100 LEU B O 1
ATOM 3324 N N . LYS B 1 101 ? 17.891 -0.106 13.828 1 94.94 101 LYS B N 1
ATOM 3325 C CA . LYS B 1 101 ? 19.156 -0.759 13.539 1 94.94 101 LYS B CA 1
ATOM 3326 C C . LYS B 1 101 ? 19.234 -1.186 12.078 1 94.94 101 LYS B C 1
ATOM 3328 O O . LYS B 1 101 ? 20.328 -1.468 11.57 1 94.94 101 LYS B O 1
ATOM 3333 N N . ARG B 1 102 ? 18.125 -1.248 11.414 1 95.44 102 ARG B N 1
ATOM 3334 C CA . ARG B 1 102 ? 18.094 -1.695 10.023 1 95.44 102 ARG B CA 1
ATOM 3335 C C . ARG B 1 102 ? 18.453 -0.558 9.07 1 95.44 102 ARG B C 1
ATOM 3337 O O . ARG B 1 102 ? 18.75 -0.79 7.895 1 95.44 102 ARG B O 1
ATOM 3344 N N . PHE B 1 103 ? 18.406 0.662 9.531 1 97 103 PHE B N 1
ATOM 3345 C CA . PHE B 1 103 ? 18.562 1.817 8.656 1 97 103 PHE B CA 1
ATOM 3346 C C . PHE B 1 103 ? 20.016 2.273 8.594 1 97 103 PHE B C 1
ATOM 3348 O O . PHE B 1 103 ? 20.719 2.225 9.602 1 97 103 PHE B O 1
ATOM 3355 N N . ASN B 1 104 ? 20.375 2.707 7.434 1 93.75 104 ASN B N 1
ATOM 3356 C CA . ASN B 1 104 ? 21.719 3.225 7.191 1 93.75 104 ASN B CA 1
ATOM 3357 C C . ASN B 1 104 ? 21.812 4.707 7.539 1 93.75 104 ASN B C 1
ATOM 3359 O O . ASN B 1 104 ? 22.875 5.184 7.945 1 93.75 104 ASN B O 1
ATOM 3363 N N . ILE B 1 105 ? 20.766 5.375 7.305 1 96.56 105 ILE B N 1
ATOM 3364 C CA . ILE B 1 105 ? 20.719 6.824 7.469 1 96.56 105 ILE B CA 1
ATOM 3365 C C . ILE B 1 105 ? 19.359 7.246 8.016 1 96.56 105 ILE B C 1
ATOM 3367 O O . ILE B 1 105 ? 18.359 6.555 7.816 1 96.56 105 ILE B O 1
ATOM 3371 N N . VAL B 1 106 ? 19.406 8.383 8.719 1 98.19 106 VAL B N 1
ATOM 3372 C CA . VAL B 1 106 ? 18.188 9.016 9.203 1 98.19 106 VAL B CA 1
ATOM 3373 C C . VAL B 1 106 ? 18.125 10.461 8.734 1 98.19 106 VAL B C 1
ATOM 3375 O O . VAL B 1 106 ? 19.141 11.172 8.758 1 98.19 106 VAL B O 1
ATOM 3378 N N . VAL B 1 107 ? 16.953 10.883 8.305 1 97.94 107 VAL B N 1
ATOM 3379 C CA . VAL B 1 107 ? 16.781 12.234 7.781 1 97.94 107 VAL B CA 1
ATOM 3380 C C . VAL B 1 107 ? 15.883 13.031 8.727 1 97.94 107 VAL B C 1
ATOM 3382 O O . VAL B 1 107 ? 14.852 12.531 9.188 1 97.94 107 VAL B O 1
ATOM 3385 N N . PHE B 1 108 ? 16.281 14.25 9.023 1 96.88 108 PHE B N 1
ATOM 3386 C CA . PHE B 1 108 ? 15.453 15.148 9.82 1 96.88 108 PHE B CA 1
ATOM 3387 C C . PHE B 1 108 ? 15.219 16.469 9.078 1 96.88 108 PHE B C 1
ATOM 3389 O O . PHE B 1 108 ? 16.078 16.922 8.328 1 96.88 108 PHE B O 1
ATOM 3396 N N . ARG B 1 109 ? 14.102 17.078 9.367 1 93.19 109 ARG B N 1
ATOM 3397 C CA . ARG B 1 109 ? 13.727 18.312 8.688 1 93.19 109 ARG B CA 1
ATOM 3398 C C . ARG B 1 109 ? 14.07 19.531 9.555 1 93.19 109 ARG B C 1
ATOM 3400 O O . ARG B 1 109 ? 13.938 20.672 9.102 1 93.19 109 ARG B O 1
ATOM 3407 N N . SER B 1 110 ? 14.445 19.281 10.797 1 92.5 110 SER B N 1
ATOM 3408 C CA . SER B 1 110 ? 14.797 20.359 11.711 1 92.5 110 SER B CA 1
ATOM 3409 C C . SER B 1 110 ? 15.656 19.859 12.859 1 92.5 110 SER B C 1
ATOM 3411 O O . SER B 1 110 ? 15.711 18.656 13.125 1 92.5 110 SER B O 1
ATOM 3413 N N . LYS B 1 111 ? 16.344 20.812 13.453 1 95.19 111 LYS B N 1
ATOM 3414 C CA . LYS B 1 111 ? 17.125 20.484 14.641 1 95.19 111 LYS B CA 1
ATOM 3415 C C . LYS B 1 111 ? 16.219 20.031 15.789 1 95.19 111 LYS B C 1
ATOM 3417 O O . LYS B 1 111 ? 16.578 19.141 16.547 1 95.19 111 LYS B O 1
ATOM 3422 N N . THR B 1 112 ? 15.109 20.656 15.883 1 94.88 112 THR B N 1
ATOM 3423 C CA . THR B 1 112 ? 14.148 20.328 16.938 1 94.88 112 THR B CA 1
ATOM 3424 C C . THR B 1 112 ? 13.68 18.875 16.797 1 94.88 112 THR B C 1
ATOM 3426 O O . THR B 1 112 ? 13.586 18.156 17.797 1 94.88 112 THR B O 1
ATOM 3429 N N . GLU B 1 113 ? 13.352 18.484 15.594 1 93.94 113 GLU B N 1
ATOM 3430 C CA . GLU B 1 113 ? 12.953 17.094 15.344 1 93.94 113 GLU B CA 1
ATOM 3431 C C . GLU B 1 113 ? 14.062 16.125 15.727 1 93.94 113 GLU B C 1
ATOM 3433 O O . GLU B 1 113 ? 13.805 15.102 16.375 1 93.94 113 GLU B O 1
ATOM 3438 N N . GLU B 1 114 ? 15.273 16.453 15.352 1 96.81 114 GLU B N 1
ATOM 3439 C CA . GLU B 1 114 ? 16.422 15.609 15.68 1 96.81 114 GLU B CA 1
ATOM 3440 C C . GLU B 1 114 ? 16.609 15.484 17.188 1 96.81 114 GLU B C 1
ATOM 3442 O O . GLU B 1 114 ? 16.797 14.383 17.703 1 96.81 114 GLU B O 1
ATOM 3447 N N . ASN B 1 115 ? 16.531 16.594 17.859 1 96.25 115 ASN B N 1
ATOM 3448 C CA . ASN B 1 115 ? 16.703 16.609 19.312 1 96.25 115 ASN B CA 1
ATOM 3449 C C . ASN B 1 115 ? 15.641 15.766 20.016 1 96.25 115 ASN B C 1
ATOM 3451 O O . ASN B 1 115 ? 15.945 15.031 20.953 1 96.25 115 ASN B O 1
ATOM 3455 N N . HIS B 1 116 ? 14.445 15.938 19.547 1 95.25 116 HIS B N 1
ATOM 3456 C CA . HIS B 1 116 ? 13.367 15.133 20.125 1 95.25 116 HIS B CA 1
ATOM 3457 C C . HIS B 1 116 ? 13.633 13.641 19.953 1 95.25 116 HIS B C 1
ATOM 3459 O O . HIS B 1 116 ? 13.469 12.859 20.891 1 95.25 116 HIS B O 1
ATOM 3465 N N . PHE B 1 117 ? 14.055 13.258 18.797 1 97 117 PHE B N 1
ATOM 3466 C CA . PHE B 1 117 ? 14.344 11.867 18.469 1 97 117 PHE B CA 1
ATOM 3467 C C . PHE B 1 117 ? 15.477 11.336 19.344 1 97 117 PHE B C 1
ATOM 3469 O O . PHE B 1 117 ? 15.383 10.234 19.891 1 97 117 PHE B O 1
ATOM 3476 N N . ARG B 1 118 ? 16.516 12.086 19.578 1 97.25 118 ARG B N 1
ATOM 3477 C CA . ARG B 1 118 ? 17.719 11.695 20.297 1 97.25 118 ARG B CA 1
ATOM 3478 C C . ARG B 1 118 ? 17.422 11.5 21.781 1 97.25 118 ARG B C 1
ATOM 3480 O O . ARG B 1 118 ? 18.188 10.875 22.5 1 97.25 118 ARG B O 1
ATOM 3487 N N . ARG B 1 119 ? 16.328 12.047 22.266 1 96.38 119 ARG B N 1
ATOM 3488 C CA . ARG B 1 119 ? 15.938 11.844 23.656 1 96.38 119 ARG B CA 1
ATOM 3489 C C . ARG B 1 119 ? 15.625 10.375 23.922 1 96.38 119 ARG B C 1
ATOM 3491 O O . ARG B 1 119 ? 15.781 9.898 25.047 1 96.38 119 ARG B O 1
ATOM 3498 N N . TYR B 1 120 ? 15.227 9.688 22.922 1 96.62 120 TYR B N 1
ATOM 3499 C CA . TYR B 1 120 ? 14.711 8.336 23.125 1 96.62 120 TYR B CA 1
ATOM 3500 C C . TYR B 1 120 ? 15.57 7.305 22.406 1 96.62 120 TYR B C 1
ATOM 3502 O O . TYR B 1 120 ? 15.578 6.125 22.781 1 96.62 120 TYR B O 1
ATOM 3510 N N . PHE B 1 121 ? 16.266 7.758 21.359 1 97.31 121 PHE B N 1
ATOM 3511 C CA . PHE B 1 121 ? 16.984 6.805 20.516 1 97.31 121 PHE B CA 1
ATOM 3512 C C . PHE B 1 121 ? 18.438 7.207 20.359 1 97.31 121 PHE B C 1
ATOM 3514 O O . PHE B 1 121 ? 18.75 8.391 20.234 1 97.31 121 PHE B O 1
ATOM 3521 N N . ASP B 1 122 ? 19.297 6.246 20.297 1 95.81 122 ASP B N 1
ATOM 3522 C CA . ASP B 1 122 ? 20.734 6.457 20.094 1 95.81 122 ASP B CA 1
ATOM 3523 C C . ASP B 1 122 ? 21.078 6.504 18.609 1 95.81 122 ASP B C 1
ATOM 3525 O O . ASP B 1 122 ? 20.828 5.543 17.875 1 95.81 122 ASP B O 1
ATOM 3529 N N . LEU B 1 123 ? 21.625 7.578 18.172 1 96.38 123 LEU B N 1
ATOM 3530 C CA . LEU B 1 123 ? 21.984 7.758 16.766 1 96.38 123 LEU B CA 1
ATOM 3531 C C . LEU B 1 123 ? 23.5 7.797 16.594 1 96.38 123 LEU B C 1
ATOM 3533 O O . LEU B 1 123 ? 23.984 8.242 15.547 1 96.38 123 LEU B O 1
ATOM 3537 N N . SER B 1 124 ? 24.266 7.387 17.484 1 93.88 124 SER B N 1
ATOM 3538 C CA . SER B 1 124 ? 25.719 7.508 17.469 1 93.88 124 SER B CA 1
ATOM 3539 C C . SER B 1 124 ? 26.328 6.758 16.297 1 93.88 124 SER B C 1
ATOM 3541 O O . SER B 1 124 ? 27.328 7.195 15.727 1 93.88 124 SER B O 1
ATOM 3543 N N . ASP B 1 125 ? 25.734 5.648 15.844 1 92.38 125 ASP B N 1
ATOM 3544 C CA . ASP B 1 125 ? 26.312 4.816 14.789 1 92.38 125 ASP B CA 1
ATOM 3545 C C . ASP B 1 125 ? 25.531 4.984 13.484 1 92.38 125 ASP B C 1
ATOM 3547 O O . ASP B 1 125 ? 25.656 4.156 12.578 1 92.38 125 ASP B O 1
ATOM 3551 N N . ILE B 1 126 ? 24.734 5.992 13.438 1 95.06 126 ILE B N 1
ATOM 3552 C CA . ILE B 1 126 ? 23.922 6.176 12.242 1 95.06 126 ILE B CA 1
ATOM 3553 C C . ILE B 1 126 ? 24.156 7.57 11.664 1 95.06 126 ILE B C 1
ATOM 3555 O O . ILE B 1 126 ? 24.219 8.555 12.406 1 95.06 126 ILE B O 1
ATOM 3559 N N . LYS B 1 127 ? 24.359 7.637 10.383 1 95.25 127 LYS B N 1
ATOM 3560 C CA . LYS B 1 127 ? 24.5 8.922 9.711 1 95.25 127 LYS B CA 1
ATOM 3561 C C . LYS B 1 127 ? 23.188 9.703 9.711 1 95.25 127 LYS B C 1
ATOM 3563 O O . LYS B 1 127 ? 22.125 9.133 9.477 1 95.25 127 LYS B O 1
ATOM 3568 N N . VAL B 1 128 ? 23.328 10.992 10.008 1 97.75 128 VAL B N 1
ATOM 3569 C CA . VAL B 1 128 ? 22.156 11.867 10.047 1 97.75 128 VAL B CA 1
ATOM 3570 C C . VAL B 1 128 ? 22.266 12.922 8.945 1 97.75 128 VAL B C 1
ATOM 3572 O O . VAL B 1 128 ? 23.328 13.531 8.766 1 97.75 128 VAL B O 1
ATOM 3575 N N . ILE B 1 129 ? 21.234 13.078 8.195 1 97.12 129 ILE B N 1
ATOM 3576 C CA . ILE B 1 129 ? 21.172 14.094 7.148 1 97.12 129 ILE B CA 1
ATOM 3577 C C . ILE B 1 129 ? 20.062 15.102 7.48 1 97.12 129 ILE B C 1
ATOM 3579 O O . ILE B 1 129 ? 18.969 14.711 7.879 1 97.12 129 ILE B O 1
ATOM 3583 N N . LYS B 1 130 ? 20.375 16.359 7.32 1 95.81 130 LYS B N 1
ATOM 3584 C CA . LYS B 1 130 ? 19.391 17.406 7.539 1 95.81 130 LYS B CA 1
ATOM 3585 C C . LYS B 1 130 ? 18.859 17.938 6.215 1 95.81 130 LYS B C 1
ATOM 3587 O O . LYS B 1 130 ? 19.625 18.203 5.289 1 95.81 130 LYS B O 1
ATOM 3592 N N . ILE B 1 131 ? 17.562 18 6.129 1 94.94 131 ILE B N 1
ATOM 3593 C CA . ILE B 1 131 ? 16.922 18.594 4.957 1 94.94 131 ILE B CA 1
ATOM 3594 C C . ILE B 1 131 ? 15.984 19.719 5.387 1 94.94 131 ILE B C 1
ATOM 3596 O O . ILE B 1 131 ? 15.727 19.906 6.582 1 94.94 131 ILE B O 1
ATOM 3600 N N . ALA B 1 132 ? 15.57 20.516 4.438 1 92.31 132 ALA B N 1
ATOM 3601 C CA . ALA B 1 132 ? 14.539 21.516 4.688 1 92.31 132 ALA B CA 1
ATOM 3602 C C . ALA B 1 132 ? 13.148 20.953 4.473 1 92.31 132 ALA B C 1
ATOM 3604 O O . ALA B 1 132 ? 12.977 19.953 3.764 1 92.31 132 ALA B O 1
ATOM 3605 N N . PRO B 1 133 ? 12.172 21.547 5.148 1 91.94 133 PRO B N 1
ATOM 3606 C CA . PRO B 1 133 ? 10.805 21.078 4.898 1 91.94 133 PRO B CA 1
ATOM 3607 C C . PRO B 1 133 ? 10.398 21.203 3.432 1 91.94 133 PRO B C 1
ATOM 3609 O O . PRO B 1 133 ? 10.836 22.125 2.738 1 91.94 133 PRO B O 1
ATOM 3612 N N . LEU B 1 134 ? 9.594 20.297 2.98 1 91.62 134 LEU B N 1
ATOM 3613 C CA . LEU B 1 134 ? 9.125 20.297 1.6 1 91.62 134 LEU B CA 1
ATOM 3614 C C . LEU B 1 134 ? 7.844 21.109 1.461 1 91.62 134 LEU B C 1
ATOM 3616 O O . LEU B 1 134 ? 6.832 20.797 2.088 1 91.62 134 LEU B O 1
ATOM 3620 N N . ILE B 1 135 ? 7.941 22.125 0.689 1 89.75 135 ILE B N 1
ATOM 3621 C CA . ILE B 1 135 ? 6.777 22.953 0.398 1 89.75 135 ILE B CA 1
ATOM 3622 C C . ILE B 1 135 ? 6.477 22.922 -1.099 1 89.75 135 ILE B C 1
ATOM 3624 O O . ILE B 1 135 ? 7.367 23.156 -1.922 1 89.75 135 ILE B O 1
ATOM 3628 N N . SER B 1 136 ? 5.246 22.594 -1.411 1 89.44 136 SER B N 1
ATOM 3629 C CA . SER B 1 136 ? 4.848 22.547 -2.812 1 89.44 136 SER B CA 1
ATOM 3630 C C . SER B 1 136 ? 5.027 23.891 -3.494 1 89.44 136 SER B C 1
ATOM 3632 O O . SER B 1 136 ? 4.719 24.938 -2.912 1 89.44 136 SER B O 1
ATOM 3634 N N . PRO B 1 137 ? 5.457 23.875 -4.734 1 85.5 137 PRO B N 1
ATOM 3635 C CA . PRO B 1 137 ? 5.586 25.125 -5.492 1 85.5 137 PRO B CA 1
ATOM 3636 C C . PRO B 1 137 ? 4.254 25.828 -5.684 1 85.5 137 PRO B C 1
ATOM 3638 O O . PRO B 1 137 ? 4.227 27.031 -5.977 1 85.5 137 PRO B O 1
ATOM 3641 N N . ARG B 1 138 ? 3.189 25.141 -5.465 1 85.81 138 ARG B N 1
ATOM 3642 C CA . ARG B 1 138 ? 1.857 25.719 -5.617 1 85.81 138 ARG B CA 1
ATOM 3643 C C . ARG B 1 138 ? 1.642 26.875 -4.629 1 85.81 138 ARG B C 1
ATOM 3645 O O . ARG B 1 138 ? 0.861 27.781 -4.895 1 85.81 138 ARG B O 1
ATOM 3652 N N . PHE B 1 139 ? 2.32 26.859 -3.619 1 89.56 139 PHE B N 1
ATOM 3653 C CA . PHE B 1 139 ? 2.1 27.844 -2.566 1 89.56 139 PHE B CA 1
ATOM 3654 C C . PHE B 1 139 ? 3 29.062 -2.76 1 89.56 139 PHE B C 1
ATOM 3656 O O . PHE B 1 139 ? 2.949 30.016 -1.976 1 89.56 139 PHE B O 1
ATOM 3663 N N . ILE B 1 140 ? 3.799 29.031 -3.75 1 80.75 140 ILE B N 1
ATOM 3664 C CA . ILE B 1 140 ? 4.691 30.141 -4.059 1 80.75 140 ILE B CA 1
ATOM 3665 C C . ILE B 1 140 ? 4.066 31.016 -5.141 1 80.75 140 ILE B C 1
ATOM 3667 O O . ILE B 1 140 ? 4.504 32.156 -5.359 1 80.75 140 ILE B O 1
ATOM 3671 N N . GLN B 1 141 ? 2.811 30.906 -5.387 1 73.62 141 GLN B N 1
ATOM 3672 C CA . GLN B 1 141 ? 2.133 31.625 -6.457 1 73.62 141 GLN B CA 1
ATOM 3673 C C . GLN B 1 141 ? 1.771 33.062 -6.016 1 73.62 141 GLN B C 1
ATOM 3675 O O . GLN B 1 141 ? 1.483 33.281 -4.844 1 73.62 141 GLN B O 1
ATOM 3680 N N . LYS B 1 142 ? 1.832 33.906 -7.074 1 70.94 142 LYS B N 1
ATOM 3681 C CA . LYS B 1 142 ? 1.648 35.344 -6.789 1 70.94 142 LYS B CA 1
ATOM 3682 C C . LYS B 1 142 ? 0.199 35.75 -7.012 1 70.94 142 LYS B C 1
ATOM 3684 O O . LYS B 1 142 ? -0.319 36.625 -6.293 1 70.94 142 LYS B O 1
ATOM 3689 N N . GLU B 1 143 ? -0.471 35.25 -7.945 1 82 143 GLU B N 1
ATOM 3690 C CA . GLU B 1 143 ? -1.834 35.688 -8.219 1 82 143 GLU B CA 1
ATOM 3691 C C . GLU B 1 143 ? -2.859 34.688 -7.68 1 82 143 GLU B C 1
ATOM 3693 O O . GLU B 1 143 ? -3 33.594 -8.211 1 82 143 GLU B O 1
ATOM 3698 N N . ILE B 1 144 ? -3.438 35.156 -6.496 1 86.69 144 ILE B N 1
ATOM 3699 C CA . ILE B 1 144 ? -4.414 34.281 -5.855 1 86.69 144 ILE B CA 1
ATOM 3700 C C . ILE B 1 144 ? -5.797 34.906 -5.918 1 86.69 144 ILE B C 1
ATOM 3702 O O . ILE B 1 144 ? -5.957 36.094 -5.617 1 86.69 144 ILE B O 1
ATOM 3706 N N . SER B 1 145 ? -6.75 34.125 -6.371 1 87.12 145 SER B N 1
ATOM 3707 C CA . SER B 1 145 ? -8.109 34.625 -6.574 1 87.12 145 SER B CA 1
ATOM 3708 C C . SER B 1 145 ? -8.875 34.688 -5.254 1 87.12 145 SER B C 1
ATOM 3710 O O . SER B 1 145 ? -8.352 34.312 -4.207 1 87.12 145 SER B O 1
ATOM 3712 N N . ASP B 1 146 ? -10.078 35.312 -5.355 1 92.12 146 ASP B N 1
ATOM 3713 C CA . ASP B 1 146 ? -10.961 35.375 -4.191 1 92.12 146 ASP B CA 1
ATOM 3714 C C . ASP B 1 146 ? -12.094 34.375 -4.293 1 92.12 146 ASP B C 1
ATOM 3716 O O . ASP B 1 146 ? -13.195 34.594 -3.801 1 92.12 146 ASP B O 1
ATOM 3720 N N . ILE B 1 147 ? -11.75 33.281 -4.852 1 92.31 147 ILE B N 1
ATOM 3721 C CA . ILE B 1 147 ? -12.797 32.312 -5.137 1 92.31 147 ILE B CA 1
ATOM 3722 C C . ILE B 1 147 ? -13.352 31.75 -3.828 1 92.31 147 ILE B C 1
ATOM 3724 O O . ILE B 1 147 ? -14.531 31.422 -3.734 1 92.31 147 ILE B O 1
ATOM 3728 N N . PHE B 1 148 ? -12.531 31.641 -2.799 1 94.06 148 PHE B N 1
ATOM 3729 C CA . PHE B 1 148 ? -13 31.062 -1.547 1 94.06 148 PHE B CA 1
ATOM 3730 C C . PHE B 1 148 ? -13.984 31.984 -0.846 1 94.06 148 PHE B C 1
ATOM 3732 O O . PHE B 1 148 ? -15.125 31.594 -0.57 1 94.06 148 PHE B O 1
ATOM 3739 N N . PRO B 1 149 ? -13.633 33.25 -0.516 1 93.75 149 PRO B N 1
ATOM 3740 C CA . PRO B 1 149 ? -14.602 34.125 0.135 1 93.75 149 PRO B CA 1
ATOM 3741 C C . PRO B 1 149 ? -15.883 34.281 -0.681 1 93.75 149 PRO B C 1
ATOM 3743 O O . PRO B 1 149 ? -16.969 34.406 -0.112 1 93.75 149 PRO B O 1
ATOM 3746 N N . VAL B 1 150 ? -15.75 34.281 -1.993 1 92.38 150 VAL B N 1
ATOM 3747 C CA . VAL B 1 150 ? -16.906 34.438 -2.863 1 92.38 150 VAL B CA 1
ATOM 3748 C C . VAL B 1 150 ? -17.797 33.188 -2.777 1 92.38 150 VAL B C 1
ATOM 3750 O O . VAL B 1 150 ? -19.016 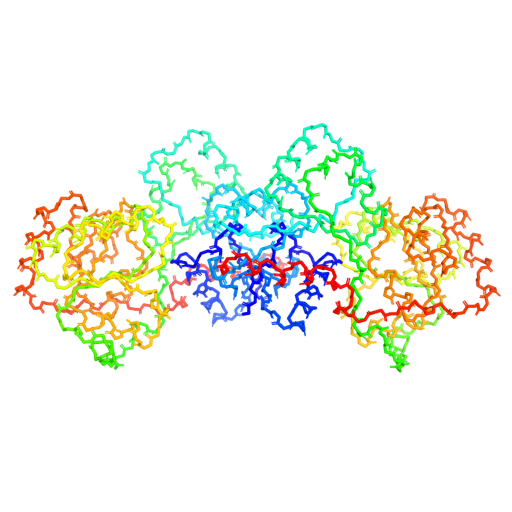33.312 -2.619 1 92.38 150 VAL B O 1
ATOM 3753 N N . SER B 1 151 ? -17.234 32.062 -2.859 1 91.56 151 SER B N 1
ATOM 3754 C CA . SER B 1 151 ? -17.969 30.812 -2.863 1 91.56 151 SER B CA 1
ATOM 3755 C C . SER B 1 151 ? -18.625 30.562 -1.512 1 91.56 151 SER B C 1
ATOM 3757 O O . SER B 1 151 ? -19.734 30.031 -1.447 1 91.56 151 SER B O 1
ATOM 3759 N N . TYR B 1 152 ? -17.969 30.922 -0.411 1 91.69 152 TYR B N 1
ATOM 3760 C CA . TYR B 1 152 ? -18.469 30.594 0.925 1 91.69 152 TYR B CA 1
ATOM 3761 C C . TYR B 1 152 ? -19.141 31.797 1.561 1 91.69 152 TYR B C 1
ATOM 3763 O O . TYR B 1 152 ? -19.781 31.688 2.613 1 91.69 152 TYR B O 1
ATOM 3771 N N . GLY B 1 153 ? -19.078 32.938 0.942 1 91.69 153 GLY B N 1
ATOM 3772 C CA . GLY B 1 153 ? -19.656 34.156 1.488 1 91.69 153 GLY B CA 1
ATOM 3773 C C . GLY B 1 153 ? -19.047 34.562 2.807 1 91.69 153 GLY B C 1
ATOM 3774 O O . GLY B 1 153 ? -19.75 34.938 3.738 1 91.69 153 GLY B O 1
ATOM 3775 N N . LEU B 1 154 ? -17.812 34.344 2.98 1 90.88 154 LEU B N 1
ATOM 3776 C CA . LEU B 1 154 ? -17.094 34.625 4.219 1 90.88 154 LEU B CA 1
ATOM 3777 C C . LEU B 1 154 ? -16.031 35.688 3.988 1 90.88 154 LEU B C 1
ATOM 3779 O O . LEU B 1 154 ? -15.258 35.625 3.029 1 90.88 154 LEU B O 1
ATOM 3783 N N . ASN B 1 155 ? -16.281 36.75 4.777 1 86.62 155 ASN B N 1
ATOM 3784 C CA . ASN B 1 155 ? -15.25 37.781 4.809 1 86.62 155 ASN B CA 1
ATOM 3785 C C . ASN B 1 155 ? -14.617 37.906 6.195 1 86.62 155 ASN B C 1
ATOM 3787 O O . ASN B 1 155 ? -15.258 37.594 7.203 1 86.62 155 ASN B O 1
ATOM 3791 N N . ASN B 1 156 ? -13.359 38.188 6.363 1 89.81 156 ASN B N 1
ATOM 3792 C CA . ASN B 1 156 ? -12.656 38.344 7.629 1 89.81 156 ASN B CA 1
ATOM 3793 C C . ASN B 1 156 ? -12.734 37.094 8.492 1 89.81 156 ASN B C 1
ATOM 3795 O O . ASN B 1 156 ? -13.391 37.094 9.531 1 89.81 156 ASN B O 1
ATOM 3799 N N . TYR B 1 157 ? -12.195 36.062 8.156 1 95.94 157 TYR B N 1
ATOM 3800 C CA . TYR B 1 157 ? -12.211 34.781 8.852 1 95.94 157 TYR B CA 1
ATOM 3801 C C . TYR B 1 157 ? -10.789 34.312 9.156 1 95.94 157 TYR B C 1
ATOM 3803 O O . TYR B 1 157 ? -9.844 34.688 8.453 1 95.94 157 TYR B O 1
ATOM 3811 N N . ALA B 1 158 ? -10.719 33.625 10.227 1 96.5 158 ALA B N 1
ATOM 3812 C CA . ALA B 1 158 ? -9.547 32.812 10.477 1 96.5 158 ALA B CA 1
ATOM 3813 C C . ALA B 1 158 ? -9.727 31.406 9.891 1 96.5 158 ALA B C 1
ATOM 3815 O O . ALA B 1 158 ? -10.859 30.969 9.648 1 96.5 158 ALA B O 1
ATOM 3816 N N . ILE B 1 159 ? -8.602 30.734 9.625 1 97.25 159 ILE B N 1
ATOM 3817 C CA . ILE B 1 159 ? -8.75 29.438 8.984 1 97.25 159 ILE B CA 1
ATOM 3818 C C . ILE B 1 159 ? -7.785 28.438 9.609 1 97.25 159 ILE B C 1
ATOM 3820 O O . ILE B 1 159 ? -6.66 28.797 9.969 1 97.25 159 ILE B O 1
ATOM 3824 N N . TRP B 1 160 ? -8.234 27.203 9.719 1 96.81 160 TRP B N 1
ATOM 3825 C CA . TRP B 1 160 ? -7.457 26.062 10.18 1 96.81 160 TRP B CA 1
ATOM 3826 C C . TRP B 1 160 ? -7.723 24.844 9.305 1 96.81 160 TRP B C 1
ATOM 3828 O O . TRP B 1 160 ? -8.609 24.031 9.602 1 96.81 160 TRP B O 1
ATOM 3838 N N . PRO B 1 161 ? -6.848 24.672 8.305 1 94.06 161 PRO B N 1
ATOM 3839 C CA . PRO B 1 161 ? -6.926 23.422 7.543 1 94.06 161 PRO B CA 1
ATOM 3840 C C . PRO B 1 161 ? -6.199 22.266 8.227 1 94.06 161 PRO B C 1
ATOM 3842 O O . PRO B 1 161 ? -5.113 22.453 8.781 1 94.06 161 PRO B O 1
ATOM 3845 N N . GLY B 1 162 ? -6.812 21.047 8.281 1 91 162 GLY B N 1
ATOM 3846 C CA . GLY B 1 162 ? -6.156 19.875 8.812 1 91 162 GLY B CA 1
ATOM 3847 C C . GLY B 1 162 ? -7.125 18.844 9.359 1 91 162 GLY B C 1
ATOM 3848 O O . GLY B 1 162 ? -8.312 19.125 9.547 1 91 162 GLY B O 1
ATOM 3849 N N . ILE B 1 163 ? -6.594 17.703 9.656 1 90.06 163 ILE B N 1
ATOM 3850 C CA . ILE B 1 163 ? -7.375 16.609 10.203 1 90.06 163 ILE B CA 1
ATOM 3851 C C . ILE B 1 163 ? -7.914 16.984 11.578 1 90.06 163 ILE B C 1
ATOM 3853 O O . ILE B 1 163 ? -7.211 17.609 12.375 1 90.06 163 ILE B O 1
ATOM 3857 N N . ILE B 1 164 ? -9.141 16.609 11.797 1 93.56 164 ILE B N 1
ATOM 3858 C CA . ILE B 1 164 ? -9.781 16.922 13.078 1 93.56 164 ILE B CA 1
ATOM 3859 C C . ILE B 1 164 ? -9.602 15.734 14.031 1 93.56 164 ILE B C 1
ATOM 3861 O O . ILE B 1 164 ? -10.156 14.656 13.805 1 93.56 164 ILE B O 1
ATOM 3865 N N . GLU B 1 165 ? -8.875 15.93 15.023 1 92.56 165 GLU B N 1
ATOM 3866 C CA . GLU B 1 165 ? -8.555 14.914 16.031 1 92.56 165 GLU B CA 1
ATOM 3867 C C . GLU B 1 165 ? -8.062 15.562 17.328 1 92.56 165 GLU B C 1
ATOM 3869 O O . GLU B 1 165 ? -7.617 16.703 17.312 1 92.56 165 GLU B O 1
ATOM 3874 N N . PRO B 1 166 ? -8.102 14.875 18.438 1 93.94 166 PRO B N 1
ATOM 3875 C CA . PRO B 1 166 ? -7.773 15.477 19.734 1 93.94 166 PRO B CA 1
ATOM 3876 C C . PRO B 1 166 ? -6.359 16.047 19.781 1 93.94 166 PRO B C 1
ATOM 3878 O O . PRO B 1 166 ? -6.145 17.125 20.344 1 93.94 166 PRO B O 1
ATOM 3881 N N . GLN B 1 167 ? -5.469 15.406 19.125 1 91.38 167 GLN B N 1
ATOM 3882 C CA . GLN B 1 167 ? -4.078 15.844 19.172 1 91.38 167 GLN B CA 1
ATOM 3883 C C . GLN B 1 167 ? -3.906 17.203 18.5 1 91.38 167 GLN B C 1
ATOM 3885 O O . GLN B 1 167 ? -3.002 17.969 18.859 1 91.38 167 GLN B O 1
ATOM 3890 N N . LYS B 1 168 ? -4.773 17.531 17.625 1 93.44 168 LYS B N 1
ATOM 3891 C CA . LYS B 1 168 ? -4.699 18.797 16.906 1 93.44 168 LYS B CA 1
ATOM 3892 C C . LYS B 1 168 ? -5.367 19.906 17.703 1 93.44 168 LYS B C 1
ATOM 3894 O O . LYS B 1 168 ? -5.117 21.094 17.453 1 93.44 168 LYS B O 1
ATOM 3899 N N . ASN B 1 169 ? -6.234 19.625 18.562 1 96.69 169 ASN B N 1
ATOM 3900 C CA . ASN B 1 169 ? -6.742 20.531 19.578 1 96.69 169 ASN B CA 1
ATOM 3901 C C . ASN B 1 169 ? -7.559 21.672 18.969 1 96.69 169 ASN B C 1
ATOM 3903 O O . ASN B 1 169 ? -7.449 22.812 19.391 1 96.69 169 ASN B O 1
ATOM 3907 N N . GLN B 1 170 ? -8.359 21.344 18 1 97.69 170 GLN B N 1
ATOM 3908 C CA . GLN B 1 170 ? -9.227 22.359 17.391 1 97.69 170 GLN B CA 1
ATOM 3909 C C . GLN B 1 170 ? -10.188 22.938 18.422 1 97.69 170 GLN B C 1
ATOM 3911 O O . GLN B 1 170 ? -10.633 24.078 18.297 1 97.69 170 GLN B O 1
ATOM 3916 N N . LEU B 1 171 ? -10.508 22.203 19.484 1 98.25 171 LEU B N 1
ATOM 3917 C CA . LEU B 1 171 ? -11.453 22.641 20.516 1 98.25 171 LEU B CA 1
ATOM 3918 C C . LEU B 1 171 ? -11.008 23.938 21.156 1 98.25 171 LEU B C 1
ATOM 3920 O O . LEU B 1 171 ? -11.828 24.828 21.406 1 98.25 171 LEU B O 1
ATOM 3924 N N . SER B 1 172 ? -9.742 24.125 21.453 1 98.25 172 SER B N 1
ATOM 3925 C CA . SER B 1 172 ? -9.234 25.359 22.047 1 98.25 172 SER B CA 1
ATOM 3926 C C . SER B 1 172 ? -9.516 26.562 21.141 1 98.25 172 SER B C 1
ATOM 3928 O O . SER B 1 172 ? -9.852 27.641 21.625 1 98.25 172 SER B O 1
ATOM 3930 N N . ALA B 1 173 ? -9.344 26.391 19.844 1 97.81 173 ALA B N 1
ATOM 3931 C CA . ALA B 1 173 ? -9.641 27.469 18.891 1 97.81 173 ALA B CA 1
ATOM 3932 C C . ALA B 1 173 ? -11.125 27.797 18.875 1 97.81 173 ALA B C 1
ATOM 3934 O O . ALA B 1 173 ? -11.516 28.953 18.844 1 97.81 173 ALA B O 1
ATOM 3935 N N . VAL B 1 174 ? -11.93 26.719 18.875 1 98.62 174 VAL B N 1
ATOM 3936 C CA . VAL B 1 174 ? -13.375 26.891 18.875 1 98.62 174 VAL B CA 1
ATOM 3937 C C . VAL B 1 174 ? -13.781 27.734 20.078 1 98.62 174 VAL B C 1
ATOM 3939 O O . VAL B 1 174 ? -14.484 28.734 19.938 1 98.62 174 VAL B O 1
ATOM 3942 N N . LEU B 1 175 ? -13.297 27.406 21.203 1 98.56 175 LEU B N 1
ATOM 3943 C CA . LEU B 1 175 ? -13.641 28.109 22.438 1 98.56 175 LEU B CA 1
ATOM 3944 C C . LEU B 1 175 ? -13.156 29.547 22.391 1 98.56 175 LEU B C 1
ATOM 3946 O O . LEU B 1 175 ? -13.891 30.469 22.766 1 98.56 175 LEU B O 1
ATOM 3950 N N . ALA B 1 176 ? -11.945 29.766 21.969 1 98.19 176 ALA B N 1
ATOM 3951 C CA . ALA B 1 176 ? -11.375 31.109 21.891 1 98.19 176 ALA B CA 1
ATOM 3952 C C . ALA B 1 176 ? -12.164 31.984 20.922 1 98.19 176 ALA B C 1
ATOM 3954 O O . ALA B 1 176 ? -12.469 33.125 21.219 1 98.19 176 ALA B O 1
ATOM 3955 N N . PHE B 1 177 ? -12.547 31.469 19.812 1 97.88 177 PHE B N 1
ATOM 3956 C CA . PHE B 1 177 ? -13.18 32.25 18.766 1 97.88 177 PHE B CA 1
ATOM 3957 C C . PHE B 1 177 ? -14.656 32.5 19.094 1 97.88 177 PHE B C 1
ATOM 3959 O O . PHE B 1 177 ? -15.266 33.438 18.562 1 97.88 177 PHE B O 1
ATOM 3966 N N . ASN B 1 178 ? -15.219 31.594 19.891 1 98.12 178 ASN B N 1
ATOM 3967 C CA . ASN B 1 178 ? -16.516 31.922 20.453 1 98.12 178 ASN B CA 1
ATOM 3968 C C . ASN B 1 178 ? -16.484 33.25 21.203 1 98.12 178 ASN B C 1
ATOM 3970 O O . ASN B 1 178 ? -17.406 34.062 21.078 1 98.12 178 ASN B O 1
ATOM 3974 N N . LEU B 1 179 ? -15.484 33.438 21.953 1 97.19 179 LEU B N 1
ATOM 3975 C CA . LEU B 1 179 ? -15.336 34.625 22.766 1 97.19 179 LEU B CA 1
ATOM 3976 C C . LEU B 1 179 ? -15.008 35.844 21.891 1 97.19 179 LEU B C 1
ATOM 3978 O O . LEU B 1 179 ? -15.461 36.938 22.172 1 97.19 179 LEU B O 1
ATOM 3982 N N . LEU B 1 180 ? -14.258 35.625 20.859 1 95.75 180 LEU B N 1
ATOM 3983 C CA . LEU B 1 180 ? -13.812 36.688 19.969 1 95.75 180 LEU B CA 1
ATOM 3984 C C . LEU B 1 180 ? -14.938 37.125 19.047 1 95.75 180 LEU B C 1
ATOM 3986 O O . LEU B 1 180 ? -14.883 38.219 18.484 1 95.75 180 LEU B O 1
ATOM 3990 N N . LYS B 1 181 ? -15.93 36.312 18.812 1 95.12 181 LYS B N 1
ATOM 3991 C CA . LYS B 1 181 ? -17.016 36.531 17.859 1 95.12 181 LYS B CA 1
ATOM 3992 C C . LYS B 1 181 ? -16.469 36.781 16.453 1 95.12 181 LYS B C 1
ATOM 3994 O O . LYS B 1 181 ? -17 37.594 15.711 1 95.12 181 LYS B O 1
ATOM 3999 N N . MET B 1 182 ? -15.367 36.188 16.172 1 94.56 182 MET B N 1
ATOM 4000 C CA . MET B 1 182 ? -14.742 36.219 14.844 1 94.56 182 MET B CA 1
ATOM 4001 C C . MET B 1 182 ? -15.008 34.906 14.102 1 94.56 182 MET B C 1
ATOM 4003 O O . MET B 1 182 ? -14.969 33.812 14.695 1 94.56 182 MET B O 1
ATOM 4007 N N . ASN B 1 183 ? -15.172 35 12.766 1 96.88 183 ASN B N 1
ATOM 4008 C CA . ASN B 1 183 ? -15.414 33.781 11.977 1 96.88 183 ASN B CA 1
ATOM 4009 C C . ASN B 1 183 ? -14.188 32.875 11.945 1 96.88 183 ASN B C 1
ATOM 4011 O O . ASN B 1 183 ? -13.07 33.344 11.727 1 96.88 183 ASN B O 1
ATOM 4015 N N . LEU B 1 184 ? -14.406 31.656 12.25 1 98.06 184 LEU B N 1
ATOM 4016 C CA . LEU B 1 184 ? -13.367 30.625 12.172 1 98.06 184 LEU B CA 1
ATOM 4017 C C . LEU B 1 184 ? -13.797 29.5 11.242 1 98.06 184 LEU B C 1
ATOM 4019 O O . LEU B 1 184 ? -14.859 28.906 11.438 1 98.06 184 LEU B O 1
ATOM 4023 N N . VAL B 1 185 ? -13 29.266 10.211 1 98.12 185 VAL B N 1
ATOM 4024 C CA . VAL B 1 185 ? -13.242 28.156 9.297 1 98.12 185 VAL B CA 1
ATOM 4025 C C . VAL B 1 185 ? -12.289 27 9.633 1 98.12 185 VAL B C 1
ATOM 4027 O O . VAL B 1 185 ? -11.07 27.156 9.602 1 98.12 185 VAL B O 1
ATOM 4030 N N . ILE B 1 186 ? -12.82 25.875 9.992 1 97.94 186 ILE B N 1
ATOM 4031 C CA . ILE B 1 186 ? -12.07 24.641 10.195 1 97.94 186 ILE B CA 1
ATOM 4032 C C . ILE B 1 186 ? -12.375 23.656 9.062 1 97.94 186 ILE B C 1
ATOM 4034 O O . ILE B 1 186 ? -13.516 23.234 8.898 1 97.94 186 ILE B O 1
ATOM 4038 N N . SER B 1 187 ? -11.352 23.359 8.266 1 95.5 187 SER B N 1
ATOM 4039 C CA . SER B 1 187 ? -11.516 22.484 7.109 1 95.5 187 SER B CA 1
ATOM 4040 C C . SER B 1 187 ? -10.656 21.234 7.23 1 95.5 187 SER B C 1
ATOM 4042 O O . SER B 1 187 ? -9.43 21.312 7.32 1 95.5 187 SER B O 1
ATOM 4044 N N . GLY B 1 188 ? -11.281 20.016 7.211 1 91.88 188 GLY B N 1
ATOM 4045 C CA . GLY B 1 188 ? -10.492 18.812 7.258 1 91.88 188 GLY B CA 1
ATOM 4046 C C . GLY B 1 188 ? -11.32 17.547 7.441 1 91.88 188 GLY B C 1
ATOM 4047 O O . GLY B 1 188 ? -12.523 17.641 7.727 1 91.88 188 GLY B O 1
ATOM 4048 N N . SER B 1 189 ? -10.68 16.438 7.246 1 87.12 189 SER B N 1
ATOM 4049 C CA . SER B 1 189 ? -11.32 15.148 7.492 1 87.12 189 SER B CA 1
ATOM 4050 C C . SER B 1 189 ? -11.414 14.852 8.984 1 87.12 189 SER B C 1
ATOM 4052 O O . SER B 1 189 ? -10.516 15.203 9.75 1 87.12 189 SER B O 1
ATOM 4054 N N . VAL B 1 190 ? -12.547 14.188 9.297 1 88.56 190 VAL B N 1
ATOM 4055 C CA . VAL B 1 190 ? -12.781 13.828 10.688 1 88.56 190 VAL B CA 1
ATOM 4056 C C . VAL B 1 190 ? -12.156 12.469 10.984 1 88.56 190 VAL B C 1
ATOM 4058 O O . VAL B 1 190 ? -12.617 11.445 10.484 1 88.56 190 VAL B O 1
ATOM 4061 N N . ARG B 1 191 ? -11.141 12.422 11.719 1 83.94 191 ARG B N 1
ATOM 4062 C CA . ARG B 1 191 ? -10.516 11.164 12.109 1 83.94 191 ARG B CA 1
ATOM 4063 C C . ARG B 1 191 ? -11.148 10.609 13.383 1 83.94 191 ARG B C 1
ATOM 4065 O O . ARG B 1 191 ? -11.266 9.398 13.555 1 83.94 191 ARG B O 1
ATOM 4072 N N . ASP B 1 192 ? -11.516 11.539 14.289 1 89.69 192 ASP B N 1
ATOM 4073 C CA . ASP B 1 192 ? -12.172 11.188 15.539 1 89.69 192 ASP B CA 1
ATOM 4074 C C . ASP B 1 192 ? -13.57 11.797 15.609 1 89.69 192 ASP B C 1
ATOM 4076 O O . ASP B 1 192 ? -13.727 12.977 15.922 1 89.69 192 ASP B O 1
ATOM 4080 N N . LYS B 1 193 ? -14.555 10.945 15.398 1 89.56 193 LYS B N 1
ATOM 4081 C CA . LYS B 1 193 ? -15.93 11.414 15.297 1 89.56 193 LYS B CA 1
ATOM 4082 C C . LYS B 1 193 ? -16.406 12 16.625 1 89.56 193 LYS B C 1
ATOM 4084 O O . LYS B 1 193 ? -17.094 13.023 16.641 1 89.56 193 LYS B O 1
ATOM 4089 N N . ASP B 1 194 ? -16.062 11.305 17.688 1 94.94 194 ASP B N 1
ATOM 4090 C CA . ASP B 1 194 ? -16.469 11.789 19.016 1 94.94 194 ASP B CA 1
ATOM 4091 C C . ASP B 1 194 ? -15.883 13.172 19.297 1 94.94 194 ASP B C 1
ATOM 4093 O O . ASP B 1 194 ? -16.578 14.055 19.812 1 94.94 194 ASP B O 1
ATOM 4097 N N . TYR B 1 195 ? -14.688 13.328 19 1 96.38 195 TYR B N 1
ATOM 4098 C CA . TYR B 1 195 ? -14.023 14.609 19.203 1 96.38 195 TYR B CA 1
ATOM 4099 C C . TYR B 1 195 ? -14.633 15.68 18.312 1 96.38 195 TYR B C 1
ATOM 4101 O O . TYR B 1 195 ? -14.828 16.828 18.734 1 96.38 195 TYR B O 1
ATOM 4109 N N . PHE B 1 196 ? -14.977 15.336 17.125 1 96.69 196 PHE B N 1
ATOM 4110 C CA . PHE B 1 196 ? -15.602 16.266 16.188 1 96.69 196 PHE B CA 1
ATOM 4111 C C . PHE B 1 196 ? -16.938 16.75 16.719 1 96.69 196 PHE B C 1
ATOM 4113 O O . PHE B 1 196 ? -17.234 17.953 16.656 1 96.69 196 PHE B O 1
ATOM 4120 N N . GLU B 1 197 ? -17.656 15.844 17.234 1 97.5 197 GLU B N 1
ATOM 4121 C CA . GLU B 1 197 ? -18.953 16.203 17.797 1 97.5 197 GLU B CA 1
ATOM 4122 C C . GLU B 1 197 ? -18.797 17.109 19 1 97.5 197 GLU B C 1
ATOM 4124 O O . GLU B 1 197 ? -19.609 18.016 19.234 1 97.5 197 GLU B O 1
ATOM 4129 N N . LYS B 1 198 ? -17.781 16.844 19.766 1 98.12 198 LYS B N 1
ATOM 4130 C CA . LYS B 1 198 ? -17.484 17.719 20.906 1 98.12 198 LYS B CA 1
ATOM 4131 C C . LYS B 1 198 ? -17.188 19.141 20.438 1 98.12 198 LYS B C 1
ATOM 4133 O O . LYS B 1 198 ? -17.656 20.109 21.031 1 98.12 198 LYS B O 1
ATOM 4138 N N . CYS B 1 199 ? -16.406 19.328 19.438 1 98.56 199 CYS B N 1
ATOM 4139 C CA . CYS B 1 199 ? -16.094 20.641 18.859 1 98.56 199 CYS B CA 1
ATOM 4140 C C . CYS B 1 199 ? -17.359 21.312 18.344 1 98.56 199 CYS B C 1
ATOM 4142 O O . CYS B 1 199 ? -17.562 22.5 18.578 1 98.56 199 CYS B O 1
ATOM 4144 N N . LYS B 1 200 ? -18.172 20.594 17.672 1 98.12 200 LYS B N 1
ATOM 4145 C CA . LYS B 1 200 ? -19.406 21.125 17.094 1 98.12 200 LYS B CA 1
ATOM 4146 C C . LYS B 1 200 ? -20.359 21.625 18.172 1 98.12 200 LYS B C 1
ATOM 4148 O O . LYS B 1 200 ? -20.969 22.672 18.016 1 98.12 200 LYS B O 1
ATOM 4153 N N . ARG B 1 201 ? -20.453 20.828 19.172 1 98.19 201 ARG B N 1
ATOM 4154 C CA . ARG B 1 201 ? -21.344 21.188 20.266 1 98.19 201 ARG B CA 1
ATOM 4155 C C . ARG B 1 201 ? -20.875 22.469 20.953 1 98.19 201 ARG B C 1
ATOM 4157 O O . ARG B 1 201 ? -21.688 23.266 21.422 1 98.19 201 ARG B O 1
ATOM 4164 N N . ALA B 1 202 ? -19.641 22.641 21.031 1 98.5 202 ALA B N 1
ATOM 4165 C CA . ALA B 1 202 ? -19.062 23.812 21.703 1 98.5 202 ALA B CA 1
ATOM 4166 C C . ALA B 1 202 ? -19.109 25.031 20.797 1 98.5 202 ALA B C 1
ATOM 4168 O O . ALA B 1 202 ? -18.984 26.156 21.266 1 98.5 202 ALA B O 1
ATOM 4169 N N . ALA B 1 203 ? -19.312 24.844 19.547 1 98.56 203 ALA B N 1
ATOM 4170 C CA . ALA B 1 203 ? -19.141 25.875 18.531 1 98.56 203 ALA B CA 1
ATOM 4171 C C . ALA B 1 203 ? -20.344 26.828 18.5 1 98.56 203 ALA B C 1
ATOM 4173 O O . ALA B 1 203 ? -21.484 26.375 18.578 1 98.56 203 ALA B O 1
ATOM 4174 N N . SER B 1 204 ? -20.078 28.109 18.469 1 98.06 204 SER B N 1
ATOM 4175 C CA . SER B 1 204 ? -21.109 29.109 18.172 1 98.06 204 SER B CA 1
ATOM 4176 C C . SER B 1 204 ? -21.328 29.25 16.672 1 98.06 204 SER B C 1
ATOM 4178 O O . SER B 1 204 ? -20.688 28.562 15.875 1 98.06 204 SER B O 1
ATOM 4180 N N . ASP B 1 205 ? -22.188 30.188 16.234 1 96.88 205 ASP B N 1
ATOM 4181 C CA . ASP B 1 205 ? -22.625 30.312 14.852 1 96.88 205 ASP B CA 1
ATOM 4182 C C . ASP B 1 205 ? -21.5 30.828 13.953 1 96.88 205 ASP B C 1
ATOM 4184 O O . ASP B 1 205 ? -21.578 30.703 12.727 1 96.88 205 ASP B O 1
ATOM 4188 N N . ASN B 1 206 ? -20.516 31.406 14.633 1 97.31 206 ASN B N 1
ATOM 4189 C CA . ASN B 1 206 ? -19.422 31.969 13.844 1 97.31 206 ASN B CA 1
ATOM 4190 C C . ASN B 1 206 ? -18.359 30.938 13.523 1 97.31 206 ASN B C 1
ATOM 4192 O O . ASN B 1 206 ? -17.344 31.25 12.891 1 97.31 206 ASN B O 1
ATOM 4196 N N . ILE B 1 207 ? -18.516 29.656 13.984 1 98.31 207 ILE B N 1
ATOM 4197 C CA . ILE B 1 207 ? -17.578 28.578 13.695 1 98.31 207 ILE B CA 1
ATOM 4198 C C . ILE B 1 207 ? -18.109 27.734 12.531 1 98.31 207 ILE B C 1
ATOM 4200 O O . ILE B 1 207 ? -19.219 27.219 12.594 1 98.31 207 ILE B O 1
ATOM 4204 N N . TYR B 1 208 ? -17.312 27.625 11.469 1 97.62 208 TYR B N 1
ATOM 4205 C CA . TYR B 1 208 ? -17.688 26.891 10.266 1 97.62 208 TYR B CA 1
ATOM 4206 C C . TYR B 1 208 ? -16.828 25.641 10.078 1 97.62 208 TYR B C 1
ATOM 4208 O O . TYR B 1 208 ? -15.609 25.75 9.875 1 97.62 208 TYR B O 1
ATOM 4216 N N . PHE B 1 209 ? -17.484 24.5 10.164 1 97.5 209 PHE B N 1
ATOM 4217 C CA . PHE B 1 209 ? -16.812 23.266 9.789 1 97.5 209 PHE B CA 1
ATOM 4218 C C . PHE B 1 209 ? -17.109 22.891 8.344 1 97.5 209 PHE B C 1
ATOM 4220 O O . PHE B 1 209 ? -18.281 22.734 7.973 1 97.5 209 PHE B O 1
ATOM 4227 N N . ILE B 1 210 ? -16.078 22.812 7.52 1 95.12 210 ILE B N 1
ATOM 4228 C CA . ILE B 1 210 ? -16.297 22.453 6.121 1 95.12 210 ILE B CA 1
ATOM 4229 C C . ILE B 1 210 ? -15.469 21.234 5.75 1 95.12 210 ILE B C 1
ATOM 4231 O O . ILE B 1 210 ? -14.523 20.875 6.461 1 95.12 210 ILE B O 1
ATOM 4235 N N . PRO B 1 211 ? -15.789 20.516 4.648 1 90.12 211 PRO B N 1
ATOM 4236 C CA . PRO B 1 211 ? -15 19.375 4.184 1 90.12 211 PRO B CA 1
ATOM 4237 C C . PRO B 1 211 ? -13.562 19.766 3.811 1 90.12 211 PRO B C 1
ATOM 4239 O O . PRO B 1 211 ? -13.25 20.953 3.689 1 90.12 211 PRO B O 1
ATOM 4242 N N . PRO B 1 212 ? -12.797 18.734 3.711 1 90.75 212 PRO B N 1
ATOM 4243 C CA . PRO B 1 212 ? -11.422 19.031 3.316 1 90.75 212 PRO B CA 1
ATOM 4244 C C . PRO B 1 212 ? -11.336 19.766 1.976 1 90.75 212 PRO B C 1
ATOM 4246 O O . PRO B 1 212 ? -12.094 19.453 1.051 1 90.75 212 PRO B O 1
ATOM 4249 N N . ILE B 1 213 ? -10.453 20.781 1.965 1 90.81 213 ILE B N 1
ATOM 4250 C CA . ILE B 1 213 ? -10.133 21.453 0.716 1 90.81 213 ILE B CA 1
ATOM 4251 C C . ILE B 1 213 ? -8.969 20.75 0.028 1 90.81 213 ILE B C 1
ATOM 4253 O O . ILE B 1 213 ? -7.996 20.359 0.68 1 90.81 213 ILE B O 1
ATOM 4257 N N . HIS B 1 214 ? -9.078 20.562 -1.269 1 87.31 214 HIS B N 1
ATOM 4258 C CA . HIS B 1 214 ? -8.039 19.859 -2.006 1 87.31 214 HIS B CA 1
ATOM 4259 C C . HIS B 1 214 ? -6.703 20.578 -1.904 1 87.31 214 HIS B C 1
ATOM 4261 O O . HIS B 1 214 ? -6.613 21.781 -2.197 1 87.31 214 HIS B O 1
ATOM 4267 N N . PHE B 1 215 ? -5.762 19.797 -1.578 1 90.31 215 PHE B N 1
ATOM 4268 C CA . PHE B 1 215 ? -4.426 20.328 -1.319 1 90.31 215 PHE B CA 1
ATOM 4269 C C . PHE B 1 215 ? -3.881 21.047 -2.543 1 90.31 215 PHE B C 1
ATOM 4271 O O . PHE B 1 215 ? -3.891 20.516 -3.65 1 90.31 215 PHE B O 1
ATOM 4278 N N . GLY B 1 216 ? -3.482 22.25 -2.295 1 89.31 216 GLY B N 1
ATOM 4279 C CA . GLY B 1 216 ? -2.789 23.016 -3.322 1 89.31 216 GLY B CA 1
ATOM 4280 C C . GLY B 1 216 ? -3.705 23.484 -4.434 1 89.31 216 GLY B C 1
ATOM 4281 O O . GLY B 1 216 ? -3.248 24.078 -5.414 1 89.31 216 GLY B O 1
ATOM 4282 N N . SER B 1 217 ? -4.941 23.297 -4.309 1 89.44 217 SER B N 1
ATOM 4283 C CA . SER B 1 217 ? -5.898 23.766 -5.301 1 89.44 217 SER B CA 1
ATOM 4284 C C . SER B 1 217 ? -6.039 25.297 -5.246 1 89.44 217 SER B C 1
ATOM 4286 O O . SER B 1 217 ? -5.594 25.922 -4.289 1 89.44 217 SER B O 1
ATOM 4288 N N . ASP B 1 218 ? -6.668 25.828 -6.305 1 90 218 ASP B N 1
ATOM 4289 C CA . ASP B 1 218 ? -6.906 27.266 -6.34 1 90 218 ASP B CA 1
ATOM 4290 C C . ASP B 1 218 ? -7.766 27.703 -5.16 1 90 218 ASP B C 1
ATOM 4292 O O . ASP B 1 218 ? -7.539 28.766 -4.582 1 90 218 ASP B O 1
ATOM 4296 N N . ILE B 1 219 ? -8.695 26.938 -4.805 1 92.81 219 ILE B N 1
ATOM 4297 C CA . ILE B 1 219 ? -9.57 27.297 -3.693 1 92.81 219 ILE B CA 1
ATOM 4298 C C . ILE B 1 219 ? -8.805 27.203 -2.379 1 92.81 219 ILE B C 1
ATOM 4300 O O . ILE B 1 219 ? -9.047 27.984 -1.456 1 92.81 219 ILE B O 1
ATOM 4304 N N . HIS B 1 220 ? -7.902 26.234 -2.279 1 94.38 220 HIS B N 1
ATOM 4305 C CA . HIS B 1 220 ? -7.043 26.125 -1.106 1 94.38 220 HIS B CA 1
ATOM 4306 C C . HIS B 1 220 ? -6.18 27.375 -0.937 1 94.38 220 HIS B C 1
ATOM 4308 O O . HIS B 1 220 ? -6.137 27.969 0.147 1 94.38 220 HIS B O 1
ATOM 4314 N N . LEU B 1 221 ? -5.547 27.797 -2.004 1 93.69 221 LEU B N 1
ATOM 4315 C CA . LEU B 1 221 ? -4.723 29 -1.985 1 93.69 221 LEU B CA 1
ATOM 4316 C C . LEU B 1 221 ? -5.559 30.234 -1.665 1 93.69 221 LEU B C 1
ATOM 4318 O O . LEU B 1 221 ? -5.141 31.094 -0.882 1 93.69 221 LEU B O 1
ATOM 4322 N N . SER B 1 222 ? -6.715 30.297 -2.256 1 94.88 222 SER B N 1
ATOM 4323 C CA . SER B 1 222 ? -7.633 31.406 -2.018 1 94.88 222 SER B CA 1
ATOM 4324 C C . SER B 1 222 ? -8.055 31.469 -0.554 1 94.88 222 SER B C 1
ATOM 4326 O O . SER B 1 222 ? -8.133 32.562 0.028 1 94.88 222 SER B O 1
ATOM 4328 N N . ALA B 1 223 ? -8.32 30.359 0.013 1 96.25 223 ALA B N 1
ATOM 4329 C CA . ALA B 1 223 ? -8.734 30.297 1.411 1 96.25 223 ALA B CA 1
ATOM 4330 C C . ALA B 1 223 ? -7.652 30.844 2.334 1 96.25 223 ALA B C 1
ATOM 4332 O O . ALA B 1 223 ? -7.949 31.562 3.287 1 96.25 223 ALA B O 1
ATOM 4333 N N . LEU B 1 224 ? -6.434 30.484 2.057 1 94.44 224 LEU B N 1
ATOM 4334 C CA . LEU B 1 224 ? -5.312 30.953 2.867 1 94.44 224 LEU B CA 1
ATOM 4335 C C . LEU B 1 224 ? -5.059 32.438 2.645 1 94.44 224 LEU B C 1
ATOM 4337 O O . LEU B 1 224 ? -5.039 33.219 3.6 1 94.44 224 LEU B O 1
ATOM 4341 N N . ALA B 1 225 ? -4.969 32.812 1.407 1 92.44 225 ALA B N 1
ATOM 4342 C CA . ALA B 1 225 ? -4.551 34.156 1.041 1 92.44 225 ALA B CA 1
ATOM 4343 C C . ALA B 1 225 ? -5.562 35.219 1.524 1 92.44 225 ALA B C 1
ATOM 4345 O O . ALA B 1 225 ? -5.195 36.344 1.862 1 92.44 225 ALA B O 1
ATOM 4346 N N . ASN B 1 226 ? -6.793 34.844 1.568 1 93.88 226 ASN B N 1
ATOM 4347 C CA . ASN B 1 226 ? -7.836 35.812 1.92 1 93.88 226 ASN B CA 1
ATOM 4348 C C . ASN B 1 226 ? -8.188 35.719 3.402 1 93.88 226 ASN B C 1
ATOM 4350 O O . ASN B 1 226 ? -9.023 36.5 3.885 1 93.88 226 ASN B O 1
ATOM 4354 N N . SER B 1 227 ? -7.535 34.875 4.145 1 94.12 227 SER B N 1
ATOM 4355 C CA . SER B 1 227 ? -7.812 34.75 5.574 1 94.12 227 SER B CA 1
ATOM 4356 C C . SER B 1 227 ? -7.16 35.875 6.355 1 94.12 227 SER B C 1
ATOM 4358 O O . SER B 1 227 ? -6.125 36.406 5.945 1 94.12 227 SER B O 1
ATOM 4360 N N . SER B 1 228 ? -7.844 36.25 7.438 1 92.44 228 SER B N 1
ATOM 4361 C CA . SER B 1 228 ? -7.266 37.281 8.32 1 92.44 228 SER B CA 1
ATOM 4362 C C . SER B 1 228 ? -6.223 36.656 9.25 1 92.44 228 SER B C 1
ATOM 4364 O O . SER B 1 228 ? -5.371 37.375 9.781 1 92.44 228 SER B O 1
ATOM 4366 N N . LEU B 1 229 ? -6.316 35.375 9.422 1 93.94 229 LEU B N 1
ATOM 4367 C CA . LEU B 1 229 ? -5.457 34.656 10.375 1 93.94 229 LEU B CA 1
ATOM 4368 C C . LEU B 1 229 ? -5.445 33.156 10.102 1 93.94 229 LEU B C 1
ATOM 4370 O O . LEU B 1 229 ? -6.496 32.562 9.859 1 93.94 229 LEU B O 1
ATOM 4374 N N . PHE B 1 230 ? -4.289 32.656 9.992 1 95.81 230 PHE B N 1
ATOM 4375 C CA . PHE B 1 230 ? -4.117 31.203 10.023 1 95.81 230 PHE B CA 1
ATOM 4376 C C . PHE B 1 230 ? -3.828 30.719 11.438 1 95.81 230 PHE B C 1
ATOM 4378 O O . PHE B 1 230 ? -2.953 31.266 12.117 1 95.81 230 PHE B O 1
ATOM 4385 N N . ILE B 1 231 ? -4.566 29.672 11.844 1 96.38 231 ILE B N 1
ATOM 4386 C CA . ILE B 1 231 ? -4.406 29.203 13.211 1 96.38 231 ILE B CA 1
ATOM 4387 C C . ILE B 1 231 ? -4.152 27.703 13.219 1 96.38 231 ILE B C 1
ATOM 4389 O O . ILE B 1 231 ? -4.758 26.969 12.445 1 96.38 231 ILE B O 1
ATOM 4393 N N . GLU B 1 232 ? -3.295 27.203 13.977 1 96.5 232 GLU B N 1
ATOM 4394 C CA . GLU B 1 232 ? -2.998 25.797 14.25 1 96.5 232 GLU B CA 1
ATOM 4395 C C . GLU B 1 232 ? -2.422 25.625 15.656 1 96.5 232 GLU B C 1
ATOM 4397 O O . GLU B 1 232 ? -1.307 26.062 15.93 1 96.5 232 GLU B O 1
ATOM 4402 N N . LEU B 1 233 ? -3.148 24.922 16.516 1 96.56 233 LEU B N 1
ATOM 4403 C CA . LEU B 1 233 ? -2.785 24.844 17.938 1 96.56 233 LEU B CA 1
ATOM 4404 C C . LEU B 1 233 ? -2.664 23.391 18.375 1 96.56 233 LEU B C 1
ATOM 4406 O O . LEU B 1 233 ? -3.26 22.984 19.375 1 96.56 233 LEU B O 1
ATOM 4410 N N . PRO B 1 234 ? -1.891 22.609 17.641 1 94.75 234 PRO B N 1
ATOM 4411 C CA . PRO B 1 234 ? -1.743 21.219 18.031 1 94.75 234 PRO B CA 1
ATOM 4412 C C . PRO B 1 234 ? -0.991 21.047 19.359 1 94.75 234 PRO B C 1
ATOM 4414 O O . PRO B 1 234 ? -0.306 21.984 19.797 1 94.75 234 PRO B O 1
ATOM 4417 N N . LEU B 1 235 ? -1.199 19.859 19.984 1 90.81 235 LEU B N 1
ATOM 4418 C CA . LEU B 1 235 ? -0.493 19.547 21.234 1 90.81 235 LEU B CA 1
ATOM 4419 C C . LEU B 1 235 ? 0.903 19.016 20.938 1 90.81 235 LEU B C 1
ATOM 4421 O O . LEU B 1 235 ? 1.749 18.953 21.828 1 90.81 235 LEU B O 1
ATOM 4425 N N . ASP B 1 236 ? 1.174 18.578 19.781 1 81.56 236 ASP B N 1
ATOM 4426 C CA . ASP B 1 236 ? 2.51 18.188 19.344 1 81.56 236 ASP B CA 1
ATOM 4427 C C . ASP B 1 236 ? 3.227 19.344 18.656 1 81.56 236 ASP B C 1
ATOM 4429 O O . ASP B 1 236 ? 3.662 20.297 19.312 1 81.56 236 ASP B O 1
ATOM 4433 N N . PHE B 1 237 ? 3.529 19.391 17.406 1 74.38 237 PHE B N 1
ATOM 4434 C CA . PHE B 1 237 ? 4.027 20.547 16.688 1 74.38 237 PHE B CA 1
ATOM 4435 C C . PHE B 1 237 ? 3.242 20.75 15.398 1 74.38 237 PHE 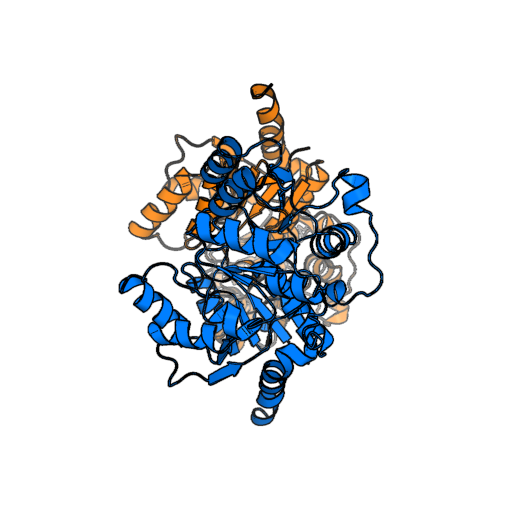B C 1
ATOM 4437 O O . PHE B 1 237 ? 2.619 19.828 14.883 1 74.38 237 PHE B O 1
ATOM 4444 N N . PRO B 1 238 ? 3.328 22 14.977 1 74.5 238 PRO B N 1
ATOM 4445 C CA . PRO B 1 238 ? 2.586 22.281 13.742 1 74.5 238 PRO B CA 1
ATOM 4446 C C . PRO B 1 238 ? 3.148 21.531 12.531 1 74.5 238 PRO B C 1
ATOM 4448 O O . PRO B 1 238 ? 4.301 21.109 12.555 1 74.5 238 PRO B O 1
ATOM 4451 N N . GLY B 1 239 ? 2.322 21.312 11.562 1 79.38 239 GLY B N 1
ATOM 4452 C CA . GLY B 1 239 ? 2.727 20.578 10.375 1 79.38 239 GLY B CA 1
ATOM 4453 C C . GLY B 1 239 ? 3.174 21.469 9.234 1 79.38 239 GLY B C 1
ATOM 4454 O O . GLY B 1 239 ? 3.438 22.656 9.43 1 79.38 239 GLY B O 1
ATOM 4455 N N . ASN B 1 240 ? 3.346 20.969 8.117 1 88.38 240 ASN B N 1
ATOM 4456 C CA . ASN B 1 240 ? 3.75 21.672 6.898 1 88.38 240 ASN B CA 1
ATOM 4457 C C . ASN B 1 240 ? 2.715 22.719 6.484 1 88.38 240 ASN B C 1
ATOM 4459 O O . ASN B 1 240 ? 3.033 23.656 5.75 1 88.38 240 ASN B O 1
ATOM 4463 N N . SER B 1 241 ? 1.484 22.531 7.031 1 91.94 241 SER B N 1
ATOM 4464 C CA . SER B 1 241 ? 0.422 23.484 6.695 1 91.94 241 SER B CA 1
ATOM 4465 C C . SER B 1 241 ? 0.758 24.891 7.18 1 91.94 241 SER B C 1
ATOM 4467 O O . SER B 1 241 ? 0.429 25.875 6.516 1 91.94 241 SER B O 1
ATOM 4469 N N . ALA B 1 242 ? 1.351 25 8.297 1 92.25 242 ALA B N 1
ATOM 4470 C CA . ALA B 1 242 ? 1.762 26.297 8.812 1 92.25 242 ALA B CA 1
ATOM 4471 C C . ALA B 1 242 ? 2.805 26.953 7.902 1 92.25 242 ALA B C 1
ATOM 4473 O O . ALA B 1 242 ? 2.746 28.156 7.641 1 92.25 242 ALA B O 1
ATOM 4474 N N . LEU B 1 243 ? 3.736 26.141 7.457 1 91.31 243 LEU B N 1
ATOM 4475 C CA . LEU B 1 243 ? 4.77 26.656 6.559 1 91.31 243 LEU B CA 1
ATOM 4476 C C . LEU B 1 243 ? 4.168 27.062 5.223 1 91.31 243 LEU B C 1
ATOM 4478 O O . LEU B 1 243 ? 4.59 28.062 4.633 1 91.31 243 LEU B O 1
ATOM 4482 N N . GLU B 1 244 ? 3.229 26.328 4.75 1 91.19 244 GLU B N 1
ATOM 4483 C CA . GLU B 1 244 ? 2.516 26.656 3.518 1 91.19 244 GLU B CA 1
ATOM 4484 C C . GLU B 1 244 ? 1.755 27.969 3.65 1 91.19 244 GLU B C 1
ATOM 4486 O O . GLU B 1 244 ? 1.798 28.812 2.752 1 91.19 244 GLU B O 1
ATOM 4491 N N . ALA B 1 245 ? 1.118 28.094 4.75 1 92 245 ALA B N 1
ATOM 4492 C CA . ALA B 1 245 ? 0.391 29.328 5.023 1 92 245 ALA B CA 1
ATOM 4493 C C . ALA B 1 245 ? 1.342 30.531 5.086 1 92 245 ALA B C 1
ATOM 4495 O O . ALA B 1 245 ? 1.03 31.609 4.578 1 92 245 ALA B O 1
ATOM 4496 N N . ALA B 1 246 ? 2.455 30.312 5.719 1 90.5 246 ALA B N 1
ATOM 4497 C CA . ALA B 1 246 ? 3.477 31.359 5.773 1 90.5 246 ALA B CA 1
ATOM 4498 C C . ALA B 1 246 ? 3.936 31.75 4.371 1 90.5 246 ALA B C 1
ATOM 4500 O O . ALA B 1 246 ? 4.113 32.938 4.078 1 90.5 246 ALA B O 1
ATOM 4501 N N . GLN B 1 247 ? 4.086 30.781 3.562 1 88.19 247 GLN B N 1
ATOM 4502 C CA . GLN B 1 247 ? 4.539 31.016 2.195 1 88.19 247 GLN B CA 1
ATOM 4503 C C . GL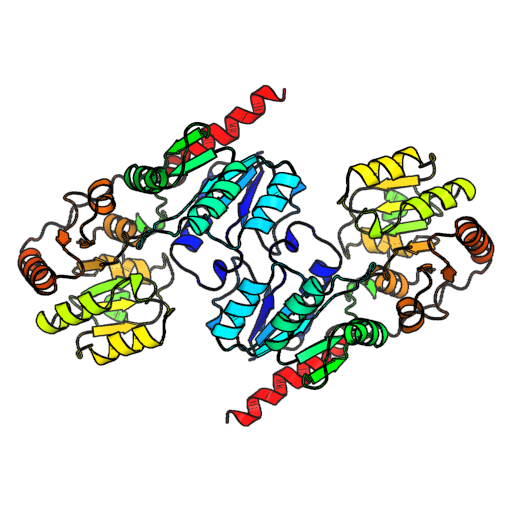N B 1 247 ? 3.527 31.844 1.415 1 88.19 247 GLN B C 1
ATOM 4505 O O . GLN B 1 247 ? 3.906 32.656 0.55 1 88.19 247 GLN B O 1
ATOM 4510 N N . VAL B 1 248 ? 2.305 31.656 1.688 1 89.06 248 VAL B N 1
ATOM 4511 C CA . VAL B 1 248 ? 1.229 32.375 1.022 1 89.06 248 VAL B CA 1
ATOM 4512 C C . VAL B 1 248 ? 1.144 33.812 1.581 1 89.06 248 VAL B C 1
ATOM 4514 O O . VAL B 1 248 ? 0.576 34.688 0.945 1 89.06 248 VAL B O 1
ATOM 4517 N N . GLY B 1 249 ? 1.666 34 2.811 1 86.94 249 GLY B N 1
ATOM 4518 C CA . GLY B 1 249 ? 1.687 35.344 3.406 1 86.94 249 GLY B CA 1
ATOM 4519 C C . GLY B 1 249 ? 0.646 35.531 4.496 1 86.94 249 GLY B C 1
ATOM 4520 O O . GLY B 1 249 ? 0.292 36.656 4.84 1 86.94 249 GLY B O 1
ATOM 4521 N N . CYS B 1 250 ? 0.251 34.438 5.059 1 90.31 250 CYS B N 1
ATOM 4522 C CA . CYS B 1 250 ? -0.752 34.5 6.117 1 90.31 250 CYS B CA 1
ATOM 4523 C C . CYS B 1 250 ? -0.141 35.031 7.418 1 90.31 250 CYS B C 1
ATOM 4525 O O . CYS B 1 250 ? 1.042 34.781 7.68 1 90.31 250 CYS B O 1
ATOM 4527 N N . ARG B 1 251 ? -0.958 35.719 8.156 1 91.94 251 ARG B N 1
ATOM 4528 C CA . ARG B 1 251 ? -0.637 35.906 9.57 1 91.94 251 ARG B CA 1
ATOM 4529 C C . ARG B 1 251 ? -0.867 34.594 10.336 1 91.94 251 ARG B C 1
ATOM 4531 O O . ARG B 1 251 ? -1.872 33.906 10.125 1 91.94 251 ARG B O 1
ATOM 4538 N N . LEU B 1 252 ? 0.044 34.312 11.25 1 94.12 252 LEU B N 1
ATOM 4539 C CA . LEU B 1 252 ? 0.016 33 11.844 1 94.12 252 LEU B CA 1
ATOM 4540 C C . LEU B 1 252 ? -0.113 33.062 13.359 1 94.12 252 LEU B C 1
ATOM 4542 O O . LEU B 1 252 ? 0.568 33.875 14 1 94.12 252 LEU B O 1
ATOM 4546 N N . LEU B 1 253 ? -1.012 32.375 13.883 1 95.31 253 LEU B N 1
ATOM 4547 C CA . LEU B 1 253 ? -1.104 32.062 15.312 1 95.31 253 LEU B CA 1
ATOM 4548 C C . LEU B 1 253 ? -0.915 30.578 15.562 1 95.31 253 LEU B C 1
ATOM 4550 O O . LEU B 1 253 ? -1.769 29.766 15.195 1 95.31 253 LEU B O 1
ATOM 4554 N N . LEU B 1 254 ? 0.169 30.219 16.25 1 96.12 254 LEU B N 1
ATOM 4555 C CA . LEU B 1 254 ? 0.567 28.828 16.375 1 96.12 254 LEU B CA 1
ATOM 4556 C C . LEU B 1 254 ? 0.874 28.469 17.828 1 96.12 254 LEU B C 1
ATOM 4558 O O . LEU B 1 254 ? 1.092 29.359 18.656 1 96.12 254 LEU B O 1
ATOM 4562 N N . SER B 1 255 ? 0.876 27.156 18.094 1 95.81 255 SER B N 1
ATOM 4563 C CA . SER B 1 255 ? 1.3 26.672 19.406 1 95.81 255 SER B CA 1
ATOM 4564 C C . SER B 1 255 ? 2.768 27 19.656 1 95.81 255 SER B C 1
ATOM 4566 O O . SER B 1 255 ? 3.615 26.797 18.781 1 95.81 255 SER B O 1
ATOM 4568 N N . LYS B 1 256 ? 2.99 27.5 20.891 1 93.81 256 LYS B N 1
ATOM 4569 C CA . LYS B 1 256 ? 4.371 27.719 21.312 1 93.81 256 LYS B CA 1
ATOM 4570 C C . LYS B 1 256 ? 5.137 26.406 21.391 1 93.81 256 LYS B C 1
ATOM 4572 O O . LYS B 1 256 ? 4.684 25.453 22.047 1 93.81 256 LYS B O 1
ATOM 4577 N N . SER B 1 257 ? 6.23 26.297 20.656 1 92.12 257 SER B N 1
ATOM 4578 C CA . SER B 1 257 ? 7.078 25.109 20.672 1 92.12 257 SER B CA 1
ATOM 4579 C C . SER B 1 257 ? 8.469 25.422 20.125 1 92.12 257 SER B C 1
ATOM 4581 O O . SER B 1 257 ? 8.672 26.438 19.469 1 92.12 257 SER B O 1
ATOM 4583 N N . ASP B 1 258 ? 9.461 24.516 20.438 1 92.56 258 ASP B N 1
ATOM 4584 C CA . ASP B 1 258 ? 10.805 24.656 19.891 1 92.56 258 ASP B CA 1
ATOM 4585 C C . ASP B 1 258 ? 10.781 24.609 18.359 1 92.56 258 ASP B C 1
ATOM 4587 O O . ASP B 1 258 ? 11.57 25.281 17.703 1 92.56 258 ASP B O 1
ATOM 4591 N N . TRP B 1 259 ? 9.891 23.828 17.859 1 92.75 259 TRP B N 1
ATOM 4592 C CA . TRP B 1 259 ? 9.773 23.719 16.406 1 92.75 259 TRP B CA 1
ATOM 4593 C C . TRP B 1 259 ? 9.281 25.016 15.797 1 92.75 259 TRP B C 1
ATOM 4595 O O . TRP B 1 259 ? 9.852 25.5 14.812 1 92.75 259 TRP B O 1
ATOM 4605 N N . THR B 1 260 ? 8.219 25.578 16.375 1 93.88 260 THR B N 1
ATOM 4606 C CA . THR B 1 260 ? 7.672 26.828 15.875 1 93.88 260 THR B CA 1
ATOM 4607 C C . THR B 1 260 ? 8.727 27.938 15.914 1 93.88 260 THR B C 1
ATOM 4609 O O . THR B 1 260 ? 8.852 28.703 14.969 1 93.88 260 THR B O 1
ATOM 4612 N N . GLU B 1 261 ? 9.453 27.922 16.969 1 93.12 261 GLU B N 1
ATOM 4613 C CA . GLU B 1 261 ? 10.508 28.922 17.109 1 93.12 261 GLU B CA 1
ATOM 4614 C C . GLU B 1 261 ? 11.578 28.75 16.047 1 93.12 261 GLU B C 1
ATOM 4616 O O . GLU B 1 261 ? 12.016 29.719 15.422 1 93.12 261 GLU B O 1
ATOM 4621 N N . GLU B 1 262 ? 11.977 27.547 15.836 1 93.31 262 GLU B N 1
ATOM 4622 C CA . GLU B 1 262 ? 13.016 27.219 14.867 1 93.31 262 GLU B CA 1
ATOM 4623 C C . GLU B 1 262 ? 12.57 27.547 13.445 1 93.31 262 GLU B C 1
ATOM 4625 O O . GLU B 1 262 ? 13.344 28.094 12.656 1 93.31 262 GLU B O 1
ATOM 4630 N N . MET B 1 263 ? 11.312 27.281 13.109 1 90.62 263 MET B N 1
ATOM 4631 C CA . MET B 1 263 ? 10.836 27.328 11.727 1 90.62 263 MET B CA 1
ATOM 4632 C C . MET B 1 263 ? 10.352 28.734 11.375 1 90.62 263 MET B C 1
ATOM 4634 O O . MET B 1 263 ? 10.547 29.203 10.25 1 90.62 263 MET B O 1
ATOM 4638 N N . LEU B 1 264 ? 9.719 29.422 12.398 1 90.56 264 LEU B N 1
ATOM 4639 C CA . LEU B 1 264 ? 9.008 30.641 12.047 1 90.56 264 LEU B CA 1
ATOM 4640 C C . LEU B 1 264 ? 9.43 31.797 12.953 1 90.56 264 LEU B C 1
ATOM 4642 O O . LEU B 1 264 ? 9.398 32.938 12.539 1 90.56 264 LEU B O 1
ATOM 4646 N N . GLY B 1 265 ? 9.828 31.453 14.156 1 89.62 265 GLY B N 1
ATOM 4647 C CA . GLY B 1 265 ? 10.297 32.469 15.078 1 89.62 265 GLY B CA 1
ATOM 4648 C C . GLY B 1 265 ? 9.359 33.656 15.172 1 89.62 265 GLY B C 1
ATOM 4649 O O . GLY B 1 265 ? 8.156 33.5 15.406 1 89.62 265 GLY B O 1
ATOM 4650 N N . ASN B 1 266 ? 9.852 34.812 14.812 1 87.69 266 ASN B N 1
ATOM 4651 C CA . ASN B 1 266 ? 9.109 36.062 14.977 1 87.69 266 ASN B CA 1
ATOM 4652 C C . ASN B 1 266 ? 8.109 36.25 13.844 1 87.69 266 ASN B C 1
ATOM 4654 O O . ASN B 1 266 ? 7.359 37.219 13.844 1 87.69 266 ASN B O 1
ATOM 4658 N N . ARG B 1 267 ? 7.992 35.344 13.023 1 87.25 267 ARG B N 1
ATOM 4659 C CA . ARG B 1 267 ? 7.086 35.438 11.883 1 87.25 267 ARG B CA 1
ATOM 4660 C C . ARG B 1 267 ? 5.695 34.938 12.242 1 87.25 267 ARG B C 1
ATOM 4662 O O . ARG B 1 267 ? 4.789 34.969 11.406 1 87.25 267 ARG B O 1
ATOM 4669 N N . CYS B 1 268 ? 5.574 34.562 13.469 1 91.12 268 CYS B N 1
ATOM 4670 C CA . CYS B 1 268 ? 4.258 34.094 13.906 1 91.12 268 CYS B CA 1
ATOM 4671 C C . CYS B 1 268 ? 4.023 34.438 15.367 1 91.12 268 CYS B C 1
ATOM 4673 O O . CYS B 1 268 ? 4.965 34.75 16.094 1 91.12 268 CYS B O 1
ATOM 4675 N N . ILE B 1 269 ? 2.783 34.5 15.672 1 93.06 269 ILE B N 1
ATOM 4676 C CA . ILE B 1 269 ? 2.398 34.594 17.078 1 93.06 269 ILE B CA 1
ATOM 4677 C C . ILE B 1 269 ? 2.367 33.188 17.703 1 93.06 269 ILE B C 1
ATOM 4679 O O . ILE B 1 269 ? 1.769 32.281 17.156 1 93.06 269 ILE B O 1
ATOM 4683 N N . GLN B 1 270 ? 3.023 33.125 18.844 1 94.5 270 GLN B N 1
ATOM 4684 C CA . GLN B 1 270 ? 3.061 31.828 19.547 1 94.5 270 GLN B CA 1
ATOM 4685 C C . GLN B 1 270 ? 2.307 31.906 20.875 1 94.5 270 GLN B C 1
ATOM 4687 O O . GLN B 1 270 ? 2.473 32.875 21.641 1 94.5 270 GLN B O 1
ATOM 4692 N N . VAL B 1 271 ? 1.457 30.938 21.094 1 96.44 271 VAL B N 1
ATOM 4693 C CA . VAL B 1 271 ? 0.649 30.922 22.312 1 96.44 271 VAL B CA 1
ATOM 4694 C C . VAL B 1 271 ? 0.656 29.531 22.922 1 96.44 271 VAL B C 1
ATOM 4696 O O . VAL B 1 271 ? 1.019 28.562 22.266 1 96.44 271 VAL B O 1
ATOM 4699 N N . ASP B 1 272 ? 0.368 29.438 24.266 1 97 272 ASP B N 1
ATOM 4700 C CA . ASP B 1 272 ? 0.02 28.156 24.875 1 97 272 ASP B CA 1
ATOM 4701 C C . ASP B 1 272 ? -1.307 27.641 24.344 1 97 272 ASP B C 1
ATOM 4703 O O . ASP B 1 272 ? -2.357 28.234 24.562 1 97 272 ASP B O 1
ATOM 4707 N N . PRO B 1 273 ? -1.26 26.469 23.672 1 96.56 273 PRO B N 1
ATOM 4708 C CA . PRO B 1 273 ? -2.469 25.984 23 1 96.56 273 PRO B CA 1
ATOM 4709 C C . PRO B 1 273 ? -3.598 25.656 23.969 1 96.56 273 PRO B C 1
ATOM 4711 O O . PRO B 1 273 ? -4.746 25.5 23.562 1 96.56 273 PRO B O 1
ATOM 4714 N N . LEU B 1 274 ? -3.291 25.609 25.25 1 96.31 274 LEU B N 1
ATOM 4715 C CA . LEU B 1 274 ? -4.305 25.25 26.234 1 96.31 274 LEU B CA 1
ATOM 4716 C C . LEU B 1 274 ? -4.754 26.469 27.031 1 96.31 274 LEU B C 1
ATOM 4718 O O . LEU B 1 274 ? -5.605 26.359 27.922 1 96.31 274 LEU B O 1
ATOM 4722 N N . ASN B 1 275 ? -4.25 27.625 26.734 1 97.81 275 ASN B N 1
ATOM 4723 C CA . ASN B 1 275 ? -4.602 28.859 27.422 1 97.81 275 ASN B CA 1
ATOM 4724 C C . ASN B 1 275 ? -5.527 29.734 26.578 1 97.81 275 ASN B C 1
ATOM 4726 O O . ASN B 1 275 ? -5.066 30.594 25.828 1 97.81 275 ASN B O 1
ATOM 4730 N N . ILE B 1 276 ? -6.805 29.562 26.859 1 98.25 276 ILE B N 1
ATOM 4731 C CA . ILE B 1 276 ? -7.828 30.219 26.062 1 98.25 276 ILE B CA 1
ATOM 4732 C C . ILE B 1 276 ? -7.691 31.734 26.188 1 98.25 276 ILE B C 1
ATOM 4734 O O . ILE B 1 276 ? -7.797 32.469 25.188 1 98.25 276 ILE B O 1
ATOM 4738 N N . ASP B 1 277 ? -7.426 32.188 27.359 1 97.62 277 ASP B N 1
ATOM 4739 C CA . ASP B 1 277 ? -7.301 33.625 27.594 1 97.62 277 ASP B CA 1
ATOM 4740 C C . ASP B 1 277 ? -6.137 34.219 26.797 1 97.62 277 ASP B C 1
ATOM 4742 O O . ASP B 1 277 ? -6.246 35.312 26.234 1 97.62 277 ASP B O 1
ATOM 4746 N N . GLU B 1 278 ? -5.098 33.469 26.797 1 97.56 278 GLU B N 1
ATOM 4747 C CA . GLU B 1 278 ? -3.939 33.938 26.031 1 97.56 278 GLU B CA 1
ATOM 4748 C C . GLU B 1 278 ? -4.234 33.969 24.531 1 97.56 278 GLU B C 1
ATOM 4750 O O . GLU B 1 278 ? -3.846 34.906 23.844 1 97.56 278 GLU B O 1
ATOM 4755 N N . ILE B 1 279 ? -4.863 32.938 24.047 1 97 279 ILE B N 1
ATOM 4756 C CA . ILE B 1 279 ? -5.23 32.875 22.641 1 97 279 ILE B CA 1
ATOM 4757 C C . ILE B 1 279 ? -6.09 34.094 22.266 1 97 279 ILE B C 1
ATOM 4759 O O . ILE B 1 279 ? -5.797 34.781 21.297 1 97 279 ILE B O 1
ATOM 4763 N N . VAL B 1 280 ? -7.094 34.406 23.109 1 97 280 VAL B N 1
ATOM 4764 C CA . VAL B 1 280 ? -8.023 35.5 22.859 1 97 280 VAL B CA 1
ATOM 4765 C C . VAL B 1 280 ? -7.27 36.844 22.875 1 97 280 VAL B C 1
ATOM 4767 O O . VAL B 1 280 ? -7.41 37.656 21.953 1 97 280 VAL B O 1
ATOM 4770 N N . SER B 1 281 ? -6.477 37 23.859 1 95.94 281 SER B N 1
ATOM 4771 C CA . SER B 1 281 ? -5.758 38.25 24.031 1 95.94 281 SER B CA 1
ATOM 4772 C C . SER B 1 281 ? -4.816 38.5 22.859 1 95.94 281 SER B C 1
ATOM 4774 O O . SER B 1 281 ? -4.723 39.625 22.359 1 95.94 281 SER B O 1
ATOM 4776 N N . LYS B 1 282 ? -4.117 37.5 22.406 1 94.38 282 LYS B N 1
ATOM 4777 C CA . LYS B 1 282 ? -3.152 37.656 21.312 1 94.38 282 LYS B CA 1
ATOM 4778 C C . LYS B 1 282 ? -3.852 37.938 19.984 1 94.38 282 LYS B C 1
ATOM 4780 O O . LYS B 1 282 ? -3.34 38.688 19.156 1 94.38 282 LYS B O 1
ATOM 4785 N N . VAL B 1 283 ? -4.961 37.312 19.781 1 92.81 283 VAL B N 1
ATOM 4786 C CA . VAL B 1 283 ? -5.711 37.562 18.547 1 92.81 283 VAL B CA 1
ATOM 4787 C C . VAL B 1 283 ? -6.211 39 18.531 1 92.81 283 VAL B C 1
ATOM 4789 O O . VAL B 1 283 ? -6.152 39.688 17.5 1 92.81 283 VAL B O 1
ATOM 4792 N N . LEU B 1 284 ? -6.684 39.469 19.625 1 90.5 284 LEU B N 1
ATOM 4793 C CA . LEU B 1 284 ? -7.18 40.844 19.734 1 90.5 284 LEU B CA 1
ATOM 4794 C C . LEU B 1 284 ? -6.059 41.844 19.5 1 90.5 284 LEU B C 1
ATOM 4796 O O . LEU B 1 284 ? -6.254 42.875 18.844 1 90.5 284 LEU B O 1
ATOM 4800 N N . ASP B 1 285 ? -4.93 41.531 20.062 1 84.44 285 ASP B N 1
ATOM 4801 C CA . ASP B 1 285 ? -3.771 42.406 19.891 1 84.44 285 ASP B CA 1
ATOM 4802 C C . ASP B 1 285 ? -3.326 42.469 18.438 1 84.44 285 ASP B C 1
ATOM 4804 O O . ASP B 1 285 ? -2.932 43.531 17.938 1 84.44 285 ASP B O 1
ATOM 4808 N N . TYR B 1 286 ? -3.332 41.438 17.812 1 72.25 286 TYR B N 1
ATOM 4809 C CA . TYR B 1 286 ? -2.807 41.25 16.453 1 72.25 286 TYR B CA 1
ATOM 4810 C C . TYR B 1 286 ? -3.729 41.875 15.422 1 72.25 286 TYR B C 1
ATOM 4812 O O . TYR B 1 286 ? -3.264 42.406 14.422 1 72.25 286 TYR B O 1
ATOM 4820 N N . SER B 1 287 ? -5.004 41.625 15.508 1 60.5 287 SER B N 1
ATOM 4821 C CA . SER B 1 287 ? -5.957 42.281 14.609 1 60.5 287 SER B CA 1
ATOM 4822 C C . SER B 1 287 ? -5.664 43.781 14.477 1 60.5 287 SER B C 1
ATOM 4824 O O . SER B 1 287 ? -6.016 44.375 13.469 1 60.5 287 SER B O 1
ATOM 4826 N N . LEU B 1 288 ? -4.84 44.156 15.281 1 47.88 288 LEU B N 1
ATOM 4827 C CA . LEU B 1 288 ? -4.531 45.594 15.305 1 47.88 288 LEU B CA 1
ATOM 4828 C C . LEU B 1 288 ? -3.211 45.875 14.594 1 47.88 288 LEU B C 1
ATOM 4830 O O . LEU B 1 288 ? -2.963 47 14.164 1 47.88 288 LEU B O 1
ATOM 4834 N N . GLU B 1 289 ? -2.299 44.844 14.438 1 55.62 289 GLU B N 1
ATOM 4835 C CA . GLU B 1 289 ? -0.992 45.094 13.844 1 55.62 289 GLU B CA 1
ATOM 4836 C C . GLU B 1 289 ? -0.922 44.594 12.406 1 55.62 289 GLU B C 1
ATOM 4838 O O . GLU B 1 289 ? -1.528 43.562 12.086 1 55.62 289 GLU B O 1
ATOM 4843 N N . SER B 1 290 ? -0.938 45.375 11.305 1 49.38 290 SER B N 1
ATOM 4844 C CA . SER B 1 290 ? -0.995 45.188 9.859 1 49.38 290 SER B CA 1
ATOM 4845 C C . SER B 1 290 ? 0.187 44.375 9.359 1 49.38 290 SER B C 1
ATOM 4847 O O . SER B 1 290 ? 0.434 44.281 8.156 1 49.38 290 SER B O 1
ATOM 4849 N N . SER B 1 291 ? 1.132 43.656 10.07 1 49.84 291 SER B N 1
ATOM 4850 C CA . SER B 1 291 ? 2.367 43.344 9.359 1 49.84 291 SER B CA 1
ATOM 4851 C C . SER B 1 291 ? 2.262 42.031 8.633 1 49.84 291 SER B C 1
ATOM 4853 O O . SER B 1 291 ? 1.982 41 9.25 1 49.84 291 SER B O 1
ATOM 4855 N N . LYS B 1 292 ? 1.748 41.906 7.262 1 51.59 292 LYS B N 1
ATOM 4856 C CA . LYS B 1 292 ? 1.69 40.688 6.43 1 51.59 292 LYS B CA 1
ATOM 4857 C C . LYS B 1 292 ? 3.092 40.219 6.07 1 51.59 292 LYS B C 1
ATOM 4859 O O . LYS B 1 292 ? 3.244 39.219 5.344 1 51.59 292 LYS B O 1
ATOM 4864 N N . ASP B 1 293 ? 4.277 40.844 6.055 1 52.81 293 ASP B N 1
ATOM 4865 C CA . ASP B 1 293 ? 5.32 40.594 5.062 1 52.81 293 ASP B CA 1
ATOM 4866 C C . ASP B 1 293 ? 6.152 39.375 5.445 1 52.81 293 ASP B C 1
ATOM 4868 O O . ASP B 1 293 ? 7.297 39.5 5.883 1 52.81 293 ASP B O 1
ATOM 4872 N N . ILE B 1 294 ? 5.555 38.219 5.867 1 56.16 294 ILE B N 1
ATOM 4873 C CA . ILE B 1 294 ? 6.602 37.25 6.227 1 56.16 294 ILE B CA 1
ATOM 4874 C C . ILE B 1 294 ? 6.816 36.281 5.078 1 56.16 294 ILE B C 1
ATOM 4876 O O . ILE B 1 294 ? 5.93 35.469 4.75 1 56.16 294 ILE B O 1
ATOM 4880 N N . LYS B 1 295 ? 7.648 36.656 4.031 1 57.03 295 LYS B N 1
ATOM 4881 C CA . LYS B 1 295 ? 7.969 35.625 3.045 1 57.03 295 LYS B CA 1
ATOM 4882 C C . LYS B 1 295 ? 9.164 34.781 3.494 1 57.03 295 LYS B C 1
ATOM 4884 O O . LYS B 1 295 ? 10.18 35.312 3.93 1 57.03 295 LYS B O 1
ATOM 4889 N N . ILE B 1 296 ? 8.852 33.469 3.758 1 63.06 296 ILE B N 1
ATOM 4890 C CA . ILE B 1 296 ? 9.938 32.562 4.082 1 63.06 296 ILE B CA 1
ATOM 4891 C C . ILE B 1 296 ? 10.766 32.281 2.832 1 63.06 296 ILE B C 1
ATOM 4893 O O . ILE B 1 296 ? 10.258 32.344 1.711 1 63.06 296 ILE B O 1
ATOM 4897 N N . ASN B 1 297 ? 12.125 32.375 3.002 1 56.75 297 ASN B N 1
ATOM 4898 C CA . ASN B 1 297 ? 13.008 32 1.897 1 56.75 297 ASN B CA 1
ATOM 4899 C C . ASN B 1 297 ? 12.672 30.641 1.327 1 56.75 297 ASN B C 1
ATOM 4901 O O . ASN B 1 297 ? 12.688 29.641 2.051 1 56.75 297 ASN B O 1
ATOM 4905 N N . ASN B 1 298 ? 11.945 30.75 0.131 1 58.16 298 ASN B N 1
ATOM 4906 C CA . ASN B 1 298 ? 11.414 29.578 -0.554 1 58.16 298 ASN B CA 1
ATOM 4907 C C . ASN B 1 298 ? 12.508 28.797 -1.271 1 58.16 298 ASN B C 1
ATOM 4909 O O . ASN B 1 298 ? 13.227 29.359 -2.107 1 58.16 298 ASN B O 1
ATOM 4913 N N . THR B 1 299 ? 12.938 27.719 -0.728 1 66.25 299 THR B N 1
ATOM 4914 C CA . THR B 1 299 ? 13.75 26.844 -1.563 1 66.25 299 THR B CA 1
ATOM 4915 C C . THR B 1 299 ? 12.875 25.875 -2.348 1 66.25 299 THR B C 1
ATOM 4917 O O . THR B 1 299 ? 11.781 25.516 -1.904 1 66.25 299 THR B O 1
ATOM 4920 N N . ASN B 1 300 ? 13.188 25.734 -3.691 1 80.94 300 ASN B N 1
ATOM 4921 C CA . ASN B 1 300 ? 12.492 24.719 -4.477 1 80.94 300 ASN B CA 1
ATOM 4922 C C . ASN B 1 300 ? 12.664 23.328 -3.869 1 80.94 300 ASN B C 1
ATOM 4924 O O . ASN B 1 300 ? 13.492 23.141 -2.975 1 80.94 300 ASN B O 1
ATOM 4928 N N . LEU B 1 301 ? 11.883 22.5 -4.191 1 85.25 301 LEU B N 1
ATOM 4929 C CA . LEU B 1 301 ? 11.805 21.156 -3.633 1 85.25 301 LEU B CA 1
ATOM 4930 C C . LEU B 1 301 ? 13.156 20.453 -3.711 1 85.25 301 LEU B C 1
ATOM 4932 O O . LEU B 1 301 ? 13.586 19.812 -2.752 1 85.25 301 LEU B O 1
ATOM 4936 N N . ILE B 1 302 ? 13.836 20.672 -4.832 1 85.75 302 ILE B N 1
ATOM 4937 C CA . ILE B 1 302 ? 15.117 20 -5.043 1 85.75 302 ILE B CA 1
ATOM 4938 C C . ILE B 1 302 ? 16.141 20.516 -4.043 1 85.75 302 ILE B C 1
ATOM 4940 O O . ILE B 1 302 ? 16.859 19.734 -3.412 1 85.75 302 ILE B O 1
ATOM 4944 N N . ASP B 1 303 ? 16.141 21.781 -3.877 1 91.88 303 ASP B N 1
ATOM 4945 C CA . ASP B 1 303 ? 17.094 22.391 -2.955 1 91.88 303 ASP B CA 1
ATOM 4946 C C . ASP B 1 303 ? 16.844 21.938 -1.52 1 91.88 303 ASP B C 1
ATOM 4948 O O . ASP B 1 303 ? 17.781 21.781 -0.741 1 91.88 303 ASP B O 1
ATOM 4952 N N . SER B 1 304 ? 15.648 21.719 -1.217 1 92.62 304 SER B N 1
ATOM 4953 C CA . SER B 1 304 ? 15.273 21.344 0.14 1 92.62 304 SER B CA 1
ATOM 4954 C C . SER B 1 304 ? 15.867 19.984 0.518 1 92.62 304 SER B C 1
ATOM 4956 O O . SER B 1 304 ? 16.172 19.75 1.686 1 92.62 304 SER B O 1
ATOM 4958 N N . ILE B 1 305 ? 16.094 19.094 -0.53 1 95.94 305 ILE B N 1
ATOM 4959 C CA . ILE B 1 305 ? 16.562 17.766 -0.203 1 95.94 305 ILE B CA 1
ATOM 4960 C C . ILE B 1 305 ? 17.938 17.531 -0.829 1 95.94 305 ILE B C 1
ATOM 4962 O O . ILE B 1 305 ? 18.359 16.391 -1.018 1 95.94 305 ILE B O 1
ATOM 4966 N N . GLN B 1 306 ? 18.656 18.562 -1.145 1 95.56 306 GLN B N 1
ATOM 4967 C CA . GLN B 1 306 ? 19.938 18.453 -1.823 1 95.56 306 GLN B CA 1
ATOM 4968 C C . GLN B 1 306 ? 20.906 17.578 -1.047 1 95.56 306 GLN B C 1
ATOM 4970 O O . GLN B 1 306 ? 21.625 16.75 -1.636 1 95.56 306 GLN B O 1
ATOM 4975 N N . PRO B 1 307 ? 20.984 17.672 0.284 1 95.88 307 PRO B N 1
ATOM 4976 C CA . PRO B 1 307 ? 21.891 16.797 1.029 1 95.88 307 PRO B CA 1
ATOM 4977 C C . PRO B 1 307 ? 21.562 15.32 0.847 1 95.88 307 PRO B C 1
ATOM 4979 O O . PRO B 1 307 ? 22.469 14.484 0.823 1 95.88 307 PRO B O 1
ATOM 4982 N N . LEU B 1 308 ? 20.297 15 0.79 1 96.12 308 LEU B N 1
ATOM 4983 C CA . LEU B 1 308 ? 19.875 13.625 0.558 1 96.12 308 LEU B CA 1
ATOM 4984 C C . LEU B 1 308 ? 20.266 13.164 -0.842 1 96.12 308 LEU B C 1
ATOM 4986 O O . LEU B 1 308 ? 20.766 12.047 -1.018 1 96.12 308 LEU B O 1
ATOM 4990 N N . ILE B 1 309 ? 20.031 14.062 -1.821 1 95.12 309 ILE B N 1
ATOM 4991 C CA . ILE B 1 309 ? 20.391 13.773 -3.205 1 95.12 309 ILE B CA 1
ATOM 4992 C C . ILE B 1 309 ? 21.891 13.5 -3.301 1 95.12 309 ILE B C 1
ATOM 4994 O O . ILE B 1 309 ? 22.312 12.547 -3.959 1 95.12 309 ILE B O 1
ATOM 4998 N N . ASP B 1 310 ? 22.656 14.297 -2.629 1 95.25 310 ASP B N 1
ATOM 4999 C CA . ASP B 1 310 ? 24.109 14.156 -2.631 1 95.25 310 ASP B CA 1
ATOM 5000 C C . ASP B 1 310 ? 24.531 12.797 -2.061 1 95.25 310 ASP B C 1
ATOM 5002 O O . ASP B 1 310 ? 25.438 12.148 -2.59 1 95.25 310 ASP B O 1
ATOM 5006 N N . TYR B 1 311 ? 23.906 12.414 -1.058 1 94.62 311 TYR B N 1
ATOM 5007 C CA . TYR B 1 311 ? 24.219 11.125 -0.441 1 94.62 311 TYR B CA 1
ATOM 5008 C C . TYR B 1 311 ? 23.906 9.977 -1.396 1 94.62 311 TYR B C 1
ATOM 5010 O O . TYR B 1 311 ? 24.719 9.07 -1.569 1 94.62 311 TYR B O 1
ATOM 5018 N N . ILE B 1 312 ? 22.719 9.93 -1.998 1 93.38 312 ILE B N 1
ATOM 5019 C CA . ILE B 1 312 ? 22.266 8.852 -2.865 1 93.38 312 ILE B CA 1
ATOM 5020 C C . ILE B 1 312 ? 23.172 8.766 -4.098 1 93.38 312 ILE B C 1
ATOM 5022 O O . ILE B 1 312 ? 23.484 7.672 -4.57 1 93.38 312 ILE B O 1
ATOM 5026 N N . ASN B 1 313 ? 23.609 9.875 -4.609 1 90.44 313 ASN B N 1
ATOM 5027 C CA . ASN B 1 313 ? 24.438 9.914 -5.809 1 90.44 313 ASN B CA 1
ATOM 5028 C C . ASN B 1 313 ? 25.891 9.523 -5.504 1 90.44 313 ASN B C 1
ATOM 5030 O O . ASN B 1 313 ? 26.625 9.094 -6.395 1 90.44 313 ASN B O 1
ATOM 5034 N N . LYS B 1 314 ? 26.484 9.789 -4.395 1 82.12 314 LYS B N 1
ATOM 5035 C CA . LYS B 1 314 ? 27.859 9.461 -4.027 1 82.12 314 LYS B CA 1
ATOM 5036 C C . LYS B 1 314 ? 28.062 7.949 -3.926 1 82.12 314 LYS B C 1
ATOM 5038 O O . LYS B 1 314 ? 29.141 7.441 -4.203 1 82.12 314 LYS B O 1
ATOM 5043 N N . ASP B 1 315 ? 27.203 7.156 -3.396 1 63 315 ASP B N 1
ATOM 5044 C CA . ASP B 1 315 ? 27.375 5.727 -3.158 1 63 315 ASP B CA 1
ATOM 5045 C C . ASP B 1 315 ? 27.672 4.984 -4.461 1 63 315 ASP B C 1
ATOM 5047 O O . ASP B 1 315 ? 28 3.795 -4.445 1 63 315 ASP B O 1
ATOM 5051 N N . ASP B 1 316 ? 27.469 5.379 -5.621 1 53.56 316 ASP B N 1
ATOM 5052 C CA . ASP B 1 316 ? 27.891 4.738 -6.863 1 53.56 316 ASP B CA 1
ATOM 5053 C C . ASP B 1 316 ? 29.422 4.641 -6.945 1 53.56 316 ASP B C 1
ATOM 5055 O O . ASP B 1 316 ? 29.953 3.762 -7.625 1 53.56 316 ASP B O 1
ATOM 5059 N N . SER B 1 317 ? 30.266 5.5 -6.457 1 43 317 SER B N 1
ATOM 5060 C CA . SER B 1 317 ? 31.688 5.426 -6.777 1 43 317 SER B CA 1
ATOM 5061 C C . SER B 1 317 ? 32.344 4.227 -6.098 1 43 317 SER B C 1
ATOM 5063 O O . SER B 1 317 ? 33.469 3.873 -6.418 1 43 317 SER B O 1
ATOM 5065 N N . SER B 1 318 ? 31.969 3.723 -5.031 1 36.22 318 SER B N 1
ATOM 5066 C CA . SER B 1 318 ? 32.75 2.623 -4.488 1 36.22 318 SER B CA 1
ATOM 5067 C C . SER B 1 318 ? 32.438 1.313 -5.207 1 36.22 318 SER B C 1
ATOM 5069 O O . SER B 1 318 ? 33.062 0.287 -4.938 1 36.22 318 SER B O 1
ATOM 5071 N N . THR B 1 319 ? 31.391 1.106 -5.754 1 34.25 319 THR B N 1
ATOM 5072 C CA . THR B 1 319 ? 31.188 -0.187 -6.398 1 34.25 319 THR B CA 1
ATOM 5073 C C . THR B 1 319 ? 31.781 -0.182 -7.809 1 34.25 319 THR B C 1
ATOM 5075 O O . THR B 1 319 ? 31.578 -1.127 -8.57 1 34.25 319 THR B O 1
ATOM 5078 N N . GLU B 1 320 ? 32.312 0.896 -8.336 1 27.92 320 GLU B N 1
ATOM 5079 C CA . GLU B 1 320 ? 33.281 0.604 -9.414 1 27.92 320 GLU B CA 1
ATOM 5080 C C . GLU B 1 320 ? 34.562 0.033 -8.867 1 27.92 320 GLU B C 1
ATOM 5082 O O . GLU B 1 320 ? 35.125 0.538 -7.883 1 27.92 320 GLU B O 1
#

pLDDT: mean 90.47, std 11.02, range [27.92, 98.62]

Nearest PDB structures (foldseek):
  8jjt-assembly1_C  TM=7.702E-01  e=2.434E-10  Variovorax paradoxus
  8rz3-assembly1_A  TM=7.700E-01  e=7.073E-10  Variovorax paradoxus
  8rz3-assembly3_C  TM=7.322E-01  e=6.282E-10  Variovorax paradoxus
  5zes-assembly1_A  TM=6.543E-01  e=2.314E-09  Synechococcus elongatus PCC 7942 = FACHB-805
  2iuy-assembly2_B  TM=6.228E-01  e=1.080E-08  Streptomyces viridochromogenes

Radius of gyration: 28.82 Å; Cα contacts (8 Å, |Δi|>4): 1174; chains: 2; bounding box: 67×88×60 Å

Foldseek 3Di:
DAEEEEEEAPCAVVDDFQQNVQSVLLCVLQVVVVYHYDYDDPPDDDLLVHQAYEYEAQAPRCQVVLVVNLVSPHAYEYAHPDFDLDDDDPVRLVVSQVSVVSHQEYEDQDPQRVVRVVVRYPCPRHHYYYFHRRDDCLLLDDDADLCQCVVVVDAAEEEEEGEDDVQFPCQLVQQLCVVVVGAYEYEEHYPDPVSVVVSVVSHDPSYHYDYHDDPSDSNVLNVLLRYQEYETEGSIADGCVQVSSLQSQHAYEYADDPVCCRRQNPSYHYDHSNDSVRVNVVVVVVSVPPDSPRHDPDDHSNRRCVRVVVVSVVVVVPVD/DAEEEEEEAPCAVVDDFQQNVQSVLLCVLQVVVVYHYDYDDPPDDDLLVHQAYEYEAQDPRCQVVLVVNLVSPHAYEYNHPDFDLDDDDPVRLVVSQVSVVSHQEYEDQDPQRVVRVVVRYPCPRHHYYYFHRGDDCLLLDDDADLCQCVVVVDAAEEEEEGEDDVQFPVQLVQQLCVVVVGAYEYEEHYPDPVSVVVSVVSHDPSYHYDYHDDPSDSNVLNVLLRYQEYETEGSIADGCVQVSSVQSQHAYEYADDPVCCRRQNPSYHYDHSNDSVGVNVVVVVVSVPPDRPRHDPDDHSNRRCVRVVVVSVVVVVVVD

Secondary structure (DSSP, 8-state):
--EEEEEE-TTGGGS--HHHHHHHHHHHHHHHTT-EEEESSTTSPPGGG-SEEEEE---TT-HHHHHHHHHTT-EEEEE-----SSPPPHHHHHHHHHHHTT-SEEEESSHHHHHHHHTTS--TTSEEEE-PPP--GGGG-S----HHHHHHT--SEEEEES-BSGGGTHHHHHHHHHHHT-EEEEE--BS-HHHHHHHHHH--TTEEEEPPPPTT-HHHHHHHHT-SEEEE--SS---HHHHHHHHHT--EEEE--HHHHHHTGGGSEEE-TT-HHHHHHHHHHHTT------------HHHHTHHHHHHHHHGGGG--/--EEEEEE-TTGGGS--HHHHHHHHHHHHHHHTT-EEEESSTTSPPGGG-SEEEEE---TT-HHHHHHHHHTT-EEEEE-----SSPPPHHHHHHHHHHHTT-SEEEES-HHHHHHHHTTS--TTSEEEE-PPP--GGGG-S----HHHHHHT--SEEEEES-BSGGGTHHHHHHHHHHHT-EEEEE--BS-HHHHHHHHHH--TTEEEEPPPPTT-HHHHHHHHT-SEEEE--SS---HHHHHHHHHT--EEEE--HHHHHHTGGGSEEE-TT-HHHHHHHHHHHTT------------HHHHTHHHHHHHHHTTTT--

Solvent-accessible surface area (backbone atoms only — not comparable to full-atom values): 35046 Å² total; per-residue (Å²): 126,60,27,34,37,35,42,58,42,75,56,52,48,46,48,82,49,70,67,54,50,47,53,54,50,49,35,50,25,42,36,74,69,64,34,47,47,40,63,58,31,81,84,36,68,44,58,82,74,36,55,32,31,40,38,36,45,68,57,90,77,31,60,64,50,53,48,51,44,50,74,68,66,39,48,32,33,32,35,36,83,60,82,76,77,59,87,75,50,72,67,54,46,51,54,51,49,60,56,52,70,68,39,56,30,39,46,31,59,42,71,52,55,45,53,58,45,53,74,73,42,89,55,88,90,40,52,76,44,69,32,48,71,78,54,67,73,66,39,68,62,83,86,69,59,64,57,28,38,64,74,68,71,51,74,70,25,30,38,30,78,47,65,39,36,74,62,37,31,60,51,43,53,40,54,26,32,52,75,66,72,41,36,33,39,39,24,28,51,73,77,31,62,70,54,50,50,53,39,57,72,64,38,48,93,48,51,42,81,45,70,60,65,57,83,72,32,71,53,39,48,8,46,47,58,64,29,65,26,36,46,50,34,26,72,68,69,78,60,66,63,57,56,42,36,29,46,53,35,34,38,38,41,33,31,62,44,70,52,45,45,73,76,47,40,88,60,38,45,66,34,62,52,84,36,46,67,56,48,40,52,50,51,61,57,42,80,68,56,81,82,48,85,44,74,60,90,77,61,56,47,49,64,22,38,40,62,58,53,52,52,67,62,54,64,58,65,72,81,103,127,60,26,34,36,36,43,59,43,73,55,53,47,44,49,82,48,70,69,55,51,47,53,53,49,49,35,50,27,42,36,73,69,65,34,47,47,40,64,56,31,81,83,36,68,44,58,82,75,35,56,33,31,41,37,37,47,68,57,90,76,30,63,65,52,53,48,51,43,49,73,68,67,39,48,32,32,33,35,36,84,63,81,75,78,57,87,74,50,72,67,54,46,52,55,52,49,60,56,52,71,67,39,57,31,38,46,31,58,44,71,50,53,44,52,60,46,53,74,73,42,87,56,88,92,40,51,75,45,69,32,48,71,80,54,66,72,67,40,68,62,84,86,70,59,63,56,29,38,63,74,69,71,52,75,70,26,30,38,31,78,46,67,41,36,75,61,36,31,58,50,44,53,41,54,27,33,53,75,65,72,41,37,35,39,39,24,29,51,73,77,30,64,71,53,51,50,52,40,57,71,66,37,48,92,48,50,42,80,43,68,60,66,58,83,76,33,71,53,40,49,9,45,46,60,64,29,66,28,36,45,49,34,28,71,66,69,78,60,65,63,59,56,43,37,30,46,53,34,34,39,39,41,33,30,61,46,70,52,46,46,72,75,47,38,87,61,37,46,66,34,62,51,84,37,48,67,57,48,42,51,52,51,62,58,42,79,68,56,82,80,49,85,44,72,62,88,77,60,58,46,50,65,22,39,39,62,59,52,52,53,68,65,54,67,60,65,73,78,103

Organism: NCBI:txid412449

Sequence (640 aa):
MKRILLTTNPTSFLHQGGGEQEILLLAEALNSAGMIADIYGPSSNSVHSYHYAIHFSLIDGSERIIDSLSQAGMQLILWPNLWFINEPSPHQVTRLSSMLKRFNIVVFRSKTEENHFRRYFDLSDIKVIKIAPLISPRFIQKEISDIFPVSYGLNNYAIWPGIIEPQKNQLSAVLAFNLLKMNLVISGSVRDKDYFEKCKRAASDNIYFIPPIHFGSDIHLSALANSSLFIELPLDFPGNSALEAAQVGCRLLLSKSDWTEEMLGNRCIQVDPLNIDEIVSKVLDYSLESSKDIKINNTNLIDSIQPLIDYINKDDSSTEMKRILLTTNPTSFLHQGGGEQEILLLAEALNSAGMIADIYGPSSNSVHSYHYAIHFSLIDGSERIIDSLSQAGMQLILWPNLWFINEPSPHQVTRLSSMLKRFNIVVFRSKTEENHFRRYFDLSDIKVIKIAPLISPRFIQKEISDIFPVSYGLNNYAIWPGIIEPQKNQLSAVLAFNLLKMNLVISGSVRDKDYFEKCKRAASDNIYFIPPIHFGSDIHLSALANSSLFIELPLDFPGNSALEAAQVGCRLLLSKSDWTEEMLGNRCIQVDPLNIDEIVSKVLDYSLESSKDIKINNTNLIDSIQPLIDYINKDDSSTE